Protein AF-0000000077148684 (afdb_homodimer)

Solvent-accessible surface area (backbone atoms only — not comparable to full-atom values): 39534 Å² total; per-residue (Å²): 132,64,46,15,56,58,55,52,55,58,51,69,75,37,40,94,70,34,70,45,65,88,72,54,86,40,45,86,63,88,70,84,78,56,58,56,47,43,65,35,45,47,37,27,50,50,45,68,49,18,45,53,47,59,44,26,62,50,18,37,45,81,61,84,47,95,81,45,89,80,56,60,25,35,36,58,50,32,51,50,31,22,55,55,30,26,54,48,27,49,75,50,29,32,38,39,42,45,26,31,23,20,26,62,38,31,66,52,22,42,27,27,53,22,68,54,22,33,53,43,50,19,52,55,35,29,69,78,35,75,87,43,66,50,49,40,31,58,38,14,40,45,30,40,47,50,66,34,31,34,68,84,64,46,59,82,36,87,83,26,7,61,58,44,38,44,69,40,48,42,15,17,27,22,28,50,56,93,48,71,83,57,44,66,42,56,49,34,78,83,64,51,76,66,60,66,59,80,62,84,66,45,63,48,62,12,56,37,56,45,23,40,40,37,26,52,34,48,53,51,52,47,53,30,49,51,51,55,51,33,40,73,72,66,64,46,55,78,79,74,50,56,62,72,44,34,74,72,36,37,88,44,46,70,42,30,50,50,47,51,50,54,40,25,48,70,60,16,54,94,50,86,40,45,22,43,46,70,69,59,31,52,38,48,39,51,48,47,53,48,45,49,63,58,56,69,66,34,66,74,51,51,58,52,42,52,51,40,40,54,38,51,52,50,43,48,53,52,52,48,61,47,56,80,48,51,78,58,22,66,73,39,89,49,63,60,46,27,50,50,37,51,53,53,70,73,41,81,75,53,91,84,58,51,66,65,52,55,42,46,59,55,54,32,68,34,31,37,66,54,45,51,50,46,35,41,52,68,74,71,96,131,62,47,16,58,58,55,53,54,58,51,69,75,35,40,92,70,33,70,46,63,90,72,52,87,39,43,85,62,88,70,86,77,56,58,56,48,43,66,35,44,45,36,29,50,50,44,68,47,16,46,53,46,59,43,26,62,51,19,37,45,81,61,82,47,94,82,45,87,80,54,61,26,35,37,56,50,32,50,49,30,21,53,55,30,26,53,49,28,48,74,50,29,32,37,38,41,46,24,32,23,17,27,61,38,31,64,52,22,42,27,28,52,20,66,54,22,33,52,42,49,19,52,56,35,29,70,78,35,75,87,43,66,51,50,39,30,58,38,15,39,46,31,40,47,50,68,33,32,33,67,84,67,45,58,84,36,88,83,26,6,61,57,44,37,43,68,40,48,42,14,18,26,21,30,50,51,93,50,72,83,56,44,66,42,58,51,35,78,83,65,49,78,67,60,66,57,80,61,85,66,44,58,48,64,13,58,38,56,46,23,39,41,38,27,52,34,48,54,51,52,45,54,31,49,52,51,56,52,34,38,72,72,66,64,46,54,77,78,73,50,56,63,70,45,34,73,72,36,37,87,44,46,70,42,29,50,51,46,51,51,54,40,26,48,70,60,17,54,93,48,86,38,45,23,42,45,70,69,60,31,50,39,49,41,50,49,47,54,48,45,49,64,58,55,69,66,33,67,74,51,50,58,51,41,52,52,38,39,55,37,52,52,49,44,49,52,52,53,49,60,46,55,81,50,51,78,57,23,65,73,40,88,49,63,60,45,27,50,49,38,50,52,53,70,73,41,81,75,54,90,83,59,50,65,67,52,57,42,46,58,55,54,32,67,34,30,37,66,54,44,49,51,47,34,41,52,68,71,71,94

Organism: Ruminiclostridium cellulolyticum (strain ATCC 35319 / DSM 5812 / JCM 6584 / H10) (NCBI:txid394503)

Radius of gyration: 25.37 Å; Cα contacts (8 Å, |Δi|>4): 1284; chains: 2; bounding box: 63×71×63 Å

InterPro domains:
  IPR003607 HD/PDEase domain [SM00471] (70-232)
  IPR003607 HD/PDEase domain [cd00077] (73-226)
  IPR006674 HD domain [PF01966] (74-221)
  IPR006674 HD domain [PS51831] (74-223)
  IPR026875 Phosphohydrolase-associated domain [PF13286] (277-376)
  IPR051094 Diverse Catalytic Activities Enzymes [PTHR35795] (43-303)

Foldseek 3Di:
DQQQVVVQVVLVPFFPQADGLVPFLFWPDDDDDDSHHGQLLLLQVLLVQWPLLVLQQQAAAADDDPPDPPGDTRNNLLVQLLVLLLVLCVLLRHDSSLLNSLSSQQQSQFFHPHPLLQVLLQVLQCVVPVLDGGDSLLSSLVQQFFQIDGPVNDAPDQGGHSRGTLLSSQLNLQLEQVPLLDFKAAADCVDDSCCNVPDSDSNDHHNGQSSVSSSNSSLLSCLQSLVVNCVVVPLDDLPLQDPLLCVQQHSHSVSNSVNQSVQQSVVPRSHNMTGGDPSNSVSSSSSSVVSCVRPCPDPSSVVSSVVSNCLSSLQLVVQLVCVVPLVVLCPDPQPLSNVLSVSVVSGDDDPPDDSSNSSSSSRRSDRNVRSVVSSCSVPPD/DQQQVVVQVVLVPFFPQADGLVPFLFWPDDDDDDSHHGQLLLLQVLLVQWPLLVLQQQAAAADDDPPDPPGDTRNNLLVQLLVLLLVLCVLLRHDSSLLNSLSSQQQSQFFHPHPLLQVLLQVLQCVVPVLDGGDSLLSSLVQQFFQIDGPVNDAPDQGGHSRGTQLSSQLNLQLEQVCLLDQKAAADCVDDSCCNVPDSDSNDHHNGQSSVSSSNSSLLSCLQSLVVNCVVVPLDDLPLQDPLLCVQQHSHSVSNSVNQSVQQSVVPRSHNMTGGDPSNSVSSSSSSVVSCVRPCPDPSSVVSSVVSNCLSSLQLVVQLVCVVPLVVLCPDPQPLSNVLSVSVVSGPDDPPDDSSNSSSSSRRSDRNVRSVVSSCSVPVD

Secondary structure (DSSP, 8-state):
--HHHHHHHHGGGS-TTS--GGG----SS--PPPSSS-HHHHHHHHHHTBHHHHHGGGSBSS---TT-TTSPBHHHHHHHHHHHHHHHHHHTT--HHHHHHHHHHTTTTPPTTHHHHHHHHHHHHHHH-TT----HHHHHHHIIIII--BTTS--SBTTBSS---HHHHHHHHTS--S-TT--EE---TT--GGGGTT---TTPPPSSHHHHHHHHHHHHHHHHHHHHHHHHTTS--GGGS-HHHHHHH-SSHHHHHHHHHHHHHHHHTTSSSEE--HHHHHHHHHHHHHHHHHTTT-HHHHHHHHHHHHHHHHHHHHHHHHGGGGGGGGG-SSHHHHHHHHHHHHS---TTS-HHHHHHHHHHTS-HHHHHHHHHHHHT-/--HHHHHHHHGGGS-TTS--GGG----SS--PPPSSS-HHHHHHHHHHTBHHHHHGGGSBSS---TT-TTSPBHHHHHHHHHHHHHHHHHHTT--HHHHHHHHHHTTTTPPTTHHHHHHHHHHHHHHH-TT----HHHHHHHIIIII--BTTS--SBTTBSS---HHHHHHHHTS--S-TT--EE---TT--GGGGTT---S-PPPSSHHHHHHHHHHHHHHHHHHHHHHHHTTS--GGGS-HHHHHHH-SSHHHHHHHHHHHHHHHHTTSSSEE--HHHHHHHHHHHHHHIIIIITSHHHHHHHHHHHHHHHHHHHHHHHHGGGGGGGGG-SSHHHHHHHHHHHHS---TTS-HHHHHHHHHHTS-HHHHHHHHHHHHT-

Nearest PDB structures (foldseek):
  2dqb-assembly1_A  TM=8.156E-01  e=1.619E-18  Thermus thermophilus HB8
  2dqb-assembly1_C  TM=7.972E-01  e=2.468E-18  Thermus thermophilus HB8
  2dqb-assembly1_D  TM=7.926E-01  e=2.840E-18  Thermus thermophilus HB8
  2dqb-assembly1_B  TM=8.132E-01  e=1.685E-17  Thermus thermophilus HB8
  2dqb-assembly1_E  TM=8.017E-01  e=2.693E-17  Thermus thermophilus HB8

Sequence (762 aa):
MIWRQLREQQENLLSPYAARSVNSFGRIINEEKCPIRTDYERDGNRILYSMEFRRLRHKTQVFFNAKNDHICTRMEHVLNVGSIAVTIARTLNLNQDLTYAIALGHDLGHAPFGHSGERVLDKCMKKVNLEFGFQHELHSLRVVEKLATRISKEKIHEKCGLNLTFEVRDGIVSHCGENYNEYSLKRDLGKTPQSLCNVKDRGGLPFTLEGCIVRLVDKIAYAGRDIEDAVRVNLMNVHDIPKDIRNELGNTNGEIINTLVCDMVENSYGRDCIRLSPDKGQALEKLINENIRLIYKADKITRYEKIAENTLEGLFDSLLDSLSDFEKLQTNENKVYRMFYNFIADKAYDESESDAQKVIDFIAGMTDQFAQSCFEEIYWMMIWRQLREQQENLLSPYAARSVNSFGRIINEEKCPIRTDYERDGNRILYSMEFRRLRHKTQVFFNAKNDHICTRMEHVLNVGSIAVTIARTLNLNQDLTYAIALGHDLGHAPFGHSGERVLDKCMKKVNLEFGFQHELHSLRVVEKLATRISKEKIHEKCGLNLTFEVRDGIVSHCGENYNEYSLKRDLGKTPQSLCNVKDRGGLPFTLEGCIVRLVDKIAYAGRDIEDAVRVNLMNVHDIPKDIRNELGNTNGEIINTLVCDMVENSYGRDCIRLSPDKGQALEKLINENIRLIYKADKITRYEKIAENTLEGLFDSLLDSLSDFEKLQTNENKVYRMFYNFIADKAYDESESDAQKVIDFIAGMTDQFAQSCFEEIYWM

Structure (mmCIF, N/CA/C/O backbone):
data_AF-0000000077148684-model_v1
#
loop_
_entity.id
_entity.type
_entity.pdbx_description
1 polymer 'Deoxyguanosinetriphosphate triphosphohydrolase'
#
loop_
_atom_site.group_PDB
_atom_site.id
_atom_site.type_symbol
_atom_site.label_atom_id
_atom_site.label_alt_id
_atom_site.label_comp_id
_atom_site.label_asym_id
_atom_site.label_entity_id
_atom_site.label_seq_id
_atom_site.pdbx_PDB_ins_code
_atom_site.Cartn_x
_atom_site.Cartn_y
_atom_site.Cartn_z
_atom_site.occupancy
_atom_site.B_iso_or_equiv
_atom_site.auth_seq_id
_atom_site.auth_comp_id
_atom_site.auth_asym_id
_atom_site.auth_atom_id
_atom_site.pdbx_PDB_model_num
ATOM 1 N N . MET A 1 1 ? -9.406 -13.984 26.469 1 60.69 1 MET A N 1
ATOM 2 C CA . MET A 1 1 ? -10.484 -13.984 25.484 1 60.69 1 MET A CA 1
ATOM 3 C C . MET A 1 1 ? -9.93 -14.188 24.078 1 60.69 1 MET A C 1
ATOM 5 O O . MET A 1 1 ? -8.844 -13.703 23.75 1 60.69 1 MET A O 1
ATOM 9 N N . ILE A 1 2 ? -10.57 -15.164 23.312 1 80 2 ILE A N 1
ATOM 10 C CA . ILE A 1 2 ? -10.133 -15.383 21.938 1 80 2 ILE A CA 1
ATOM 11 C C . ILE A 1 2 ? -10.789 -14.359 21.016 1 80 2 ILE A C 1
ATOM 13 O O . ILE A 1 2 ? -11.969 -14.484 20.672 1 80 2 ILE A O 1
ATOM 17 N N . TRP A 1 3 ? -10.172 -13.234 20.781 1 90.44 3 TRP A N 1
ATOM 18 C CA . TRP A 1 3 ? -10.648 -12.078 20.031 1 90.44 3 TRP A CA 1
ATOM 19 C C . TRP A 1 3 ? -11.039 -12.469 18.609 1 90.44 3 TRP A C 1
ATOM 21 O O . TRP A 1 3 ? -12 -11.922 18.047 1 90.44 3 TRP A O 1
ATOM 31 N N . ARG A 1 4 ? -10.406 -13.438 18.109 1 93.19 4 ARG A N 1
ATOM 32 C CA . ARG A 1 4 ? -10.695 -13.922 16.766 1 93.19 4 ARG A CA 1
ATOM 33 C C . ARG A 1 4 ? -12.141 -14.398 16.656 1 93.19 4 ARG A C 1
ATOM 35 O O . ARG A 1 4 ? -12.805 -14.164 15.648 1 93.19 4 ARG A O 1
ATOM 42 N N . GLN A 1 5 ? -12.617 -15.031 17.703 1 93.06 5 GLN A N 1
ATOM 43 C CA . GLN A 1 5 ? -13.977 -15.562 17.688 1 93.06 5 GLN A CA 1
ATOM 44 C C . GLN A 1 5 ? -15.008 -14.438 17.609 1 93.06 5 GLN A C 1
ATOM 46 O O . GLN A 1 5 ? -16.031 -14.57 16.938 1 93.06 5 GLN A O 1
ATOM 51 N N . LEU A 1 6 ? -14.719 -13.375 18.312 1 91.25 6 LEU A N 1
ATOM 52 C CA . LEU A 1 6 ? -15.586 -12.203 18.234 1 91.25 6 LEU A CA 1
ATOM 53 C C . LEU A 1 6 ? -15.609 -11.648 16.812 1 91.25 6 LEU A C 1
ATOM 55 O O . LEU A 1 6 ? -16.672 -11.289 16.312 1 91.25 6 LEU A O 1
ATOM 59 N N . ARG A 1 7 ? -14.461 -11.625 16.234 1 93.31 7 ARG A N 1
ATOM 60 C CA . ARG A 1 7 ? -14.336 -11.133 14.859 1 93.31 7 ARG A CA 1
ATOM 61 C C . ARG A 1 7 ? -15.086 -12.039 13.883 1 93.31 7 ARG A C 1
ATOM 63 O O . ARG A 1 7 ? -15.742 -11.555 12.961 1 93.31 7 ARG A O 1
ATOM 70 N N . GLU A 1 8 ? -14.984 -13.312 14.102 1 94.81 8 GLU A N 1
ATOM 71 C CA . GLU A 1 8 ? -15.688 -14.289 13.266 1 94.81 8 GLU A CA 1
ATOM 72 C C . GLU A 1 8 ? -17.203 -14.164 13.43 1 94.81 8 GLU A C 1
ATOM 74 O O . GLU A 1 8 ? -17.953 -14.305 12.461 1 94.81 8 GLU A O 1
ATOM 79 N N . GLN A 1 9 ? -17.641 -13.852 14.617 1 93.25 9 GLN A N 1
ATOM 80 C CA . GLN A 1 9 ? -19.062 -13.672 14.891 1 93.25 9 GLN A CA 1
ATOM 81 C C . GLN A 1 9 ? -19.609 -12.445 14.172 1 93.25 9 GLN A C 1
ATOM 83 O O . GLN A 1 9 ? -20.766 -12.43 13.742 1 93.25 9 GLN A O 1
ATOM 88 N N . GLN A 1 10 ? -18.781 -11.461 14.07 1 92.12 10 GLN A N 1
ATOM 89 C CA . GLN A 1 10 ? -19.188 -10.25 13.359 1 92.12 10 GLN A CA 1
ATOM 90 C C . GLN A 1 10 ? -19.5 -10.555 11.898 1 92.12 10 GLN A C 1
ATOM 92 O O . GLN A 1 10 ? -20.312 -9.859 11.273 1 92.12 10 GLN A O 1
ATOM 97 N N . GLU A 1 11 ? -18.938 -11.625 11.344 1 94.75 11 GLU A N 1
ATOM 98 C CA . GLU A 1 11 ? -19.156 -12 9.945 1 94.75 11 GLU A CA 1
ATOM 99 C C . GLU A 1 11 ? -20.562 -12.562 9.75 1 94.75 11 GLU A C 1
ATOM 101 O O . GLU A 1 11 ? -21.031 -12.68 8.617 1 94.75 11 GLU A O 1
ATOM 106 N N . ASN A 1 12 ? -21.219 -12.867 10.867 1 93.94 12 ASN A N 1
ATOM 107 C CA . ASN A 1 12 ? -22.594 -13.352 10.781 1 93.94 12 ASN A CA 1
ATOM 108 C C . ASN A 1 12 ? -23.547 -12.266 10.281 1 93.94 12 ASN A C 1
ATOM 110 O O . ASN A 1 12 ? -24.641 -12.555 9.82 1 93.94 12 ASN A O 1
ATOM 114 N N . LEU A 1 13 ? -23.125 -11.031 10.398 1 92.25 13 LEU A N 1
ATOM 115 C CA . LEU A 1 13 ? -23.953 -9.906 9.992 1 92.25 13 LEU A CA 1
ATOM 116 C C . LEU A 1 13 ? -23.812 -9.633 8.5 1 92.25 13 LEU A C 1
ATOM 118 O O . LEU A 1 13 ? -24.578 -8.844 7.93 1 92.25 13 LEU A O 1
ATOM 122 N N . LEU A 1 14 ? -22.922 -10.344 7.84 1 96.06 14 LEU A N 1
ATOM 123 C CA . LEU A 1 14 ? -22.703 -10.141 6.41 1 96.06 14 LEU A CA 1
ATOM 124 C C . LEU A 1 14 ? -23.828 -10.766 5.59 1 96.06 14 LEU A C 1
ATOM 126 O O . LEU A 1 14 ? -24.688 -11.461 6.133 1 96.06 14 LEU A O 1
ATOM 130 N N . SER A 1 15 ? -23.844 -10.414 4.273 1 96.94 15 SER A N 1
ATOM 131 C CA . SER A 1 15 ? -24.766 -11.008 3.32 1 96.94 15 SER A CA 1
ATOM 132 C C . SER A 1 15 ? -24.703 -12.531 3.367 1 96.94 15 SER A C 1
ATOM 134 O O . SER A 1 15 ? -23.641 -13.109 3.627 1 96.94 15 SER A O 1
ATOM 136 N N . PRO A 1 16 ? -25.844 -13.219 3.137 1 96.88 16 PRO A N 1
ATOM 137 C CA . PRO A 1 16 ? -25.812 -14.68 3.07 1 96.88 16 PRO A CA 1
ATOM 138 C C . PRO A 1 16 ? -24.891 -15.203 1.968 1 96.88 16 PRO A C 1
ATOM 140 O O . PRO A 1 16 ? -24.5 -16.375 1.989 1 96.88 16 PRO A O 1
ATOM 143 N N . TYR A 1 17 ? -24.547 -14.352 1.024 1 97.5 17 TYR A N 1
ATOM 144 C CA . TYR A 1 17 ? -23.703 -14.766 -0.095 1 97.5 17 TYR A CA 1
ATOM 145 C C . TYR A 1 17 ? -22.234 -14.523 0.209 1 97.5 17 TYR A C 1
ATOM 147 O O . TYR A 1 17 ? -21.359 -14.93 -0.564 1 97.5 17 TYR A O 1
ATOM 155 N N . ALA A 1 18 ? -21.938 -13.875 1.362 1 98.25 18 ALA A N 1
ATOM 156 C CA . ALA A 1 18 ? -20.562 -13.531 1.722 1 98.25 18 ALA A CA 1
ATOM 157 C C . ALA A 1 18 ? -19.781 -14.766 2.182 1 98.25 18 ALA A C 1
ATOM 159 O O . ALA A 1 18 ? -20.344 -15.648 2.834 1 98.25 18 ALA A O 1
ATOM 160 N N . ALA A 1 19 ? -18.562 -14.82 1.783 1 98.19 19 ALA A N 1
ATOM 161 C CA . ALA A 1 19 ? -17.672 -15.82 2.381 1 98.19 19 ALA A CA 1
ATOM 162 C C . ALA A 1 19 ? -17.406 -15.508 3.848 1 98.19 19 ALA A C 1
ATOM 164 O O . ALA A 1 19 ? -17.234 -14.344 4.219 1 98.19 19 ALA A O 1
ATOM 165 N N . ARG A 1 20 ? -17.469 -16.531 4.648 1 98 20 ARG A N 1
ATOM 166 C CA . ARG A 1 20 ? -17.156 -16.406 6.07 1 98 20 ARG A CA 1
ATOM 167 C C . ARG A 1 20 ? -15.898 -17.203 6.426 1 98 20 ARG A C 1
ATOM 169 O O . ARG A 1 20 ? -15.727 -18.344 5.973 1 98 20 ARG A O 1
ATOM 176 N N . SER A 1 21 ? -15.055 -16.609 7.219 1 97.5 21 SER A N 1
ATOM 177 C CA . SER A 1 21 ? -13.773 -17.219 7.547 1 97.5 21 SER A CA 1
ATOM 178 C C . SER A 1 21 ? -13.969 -18.547 8.281 1 97.5 21 SER A C 1
ATOM 180 O O . SER A 1 21 ? -13.156 -19.453 8.133 1 97.5 21 SER A O 1
ATOM 182 N N . VAL A 1 22 ? -15.039 -18.672 9.062 1 96.25 22 VAL A N 1
ATOM 183 C CA . VAL A 1 22 ? -15.305 -19.875 9.828 1 96.25 22 VAL A CA 1
ATOM 184 C C . VAL A 1 22 ? -15.594 -21.047 8.891 1 96.25 22 VAL A C 1
ATOM 186 O O . VAL A 1 22 ? -15.406 -22.203 9.25 1 96.25 22 VAL A O 1
ATOM 189 N N . ASN A 1 23 ? -16.047 -20.766 7.668 1 96.56 23 ASN A N 1
ATOM 190 C CA . ASN A 1 23 ? -16.422 -21.781 6.699 1 96.56 23 ASN A CA 1
ATOM 191 C C . ASN A 1 23 ? -15.289 -22.047 5.703 1 96.56 23 ASN A C 1
ATOM 193 O O . ASN A 1 23 ? -15.492 -22.719 4.691 1 96.56 23 ASN A O 1
ATOM 197 N N . SER A 1 24 ? -14.117 -21.5 5.957 1 97.56 24 SER A N 1
ATOM 198 C CA . SER A 1 24 ? -13 -21.656 5.035 1 97.56 24 SER A CA 1
ATOM 199 C C . SER A 1 24 ? -12.625 -23.125 4.875 1 97.56 24 SER A C 1
ATOM 201 O O . SER A 1 24 ? -12.664 -23.891 5.84 1 97.56 24 SER A O 1
ATOM 203 N N . PHE A 1 25 ? -12.195 -23.5 3.631 1 97.06 25 PHE A N 1
ATOM 204 C CA . PHE A 1 25 ? -11.695 -24.844 3.367 1 97.06 25 PHE A CA 1
ATOM 205 C C . PHE A 1 25 ? -10.312 -25.031 3.986 1 97.06 25 PHE A C 1
ATOM 207 O O . PHE A 1 25 ? -9.758 -26.141 3.945 1 97.06 25 PHE A O 1
ATOM 214 N N . GLY A 1 26 ? -9.75 -23.938 4.508 1 95.69 26 GLY A N 1
ATOM 215 C CA . GLY A 1 26 ? -8.492 -24.031 5.234 1 95.69 26 GLY A CA 1
ATOM 216 C C . GLY A 1 26 ? -7.273 -23.797 4.355 1 95.69 26 GLY A C 1
ATOM 217 O O . GLY A 1 26 ? -7.371 -23.125 3.324 1 95.69 26 GLY A O 1
ATOM 218 N N . ARG A 1 27 ? -6.133 -24.188 4.922 1 95.69 27 ARG A N 1
ATOM 219 C CA . ARG A 1 27 ? -4.824 -23.922 4.324 1 95.69 27 ARG A CA 1
ATOM 220 C C . ARG A 1 27 ? -4.199 -25.203 3.801 1 95.69 27 ARG A C 1
ATOM 222 O O . ARG A 1 27 ? -4.762 -26.297 3.967 1 95.69 27 ARG A O 1
ATOM 229 N N . ILE A 1 28 ? -3.07 -25.062 3.092 1 91.69 28 ILE A N 1
ATOM 230 C CA . ILE A 1 28 ? -2.342 -26.234 2.609 1 91.69 28 ILE A CA 1
ATOM 231 C C . ILE A 1 28 ? -1.809 -27.031 3.795 1 91.69 28 ILE A C 1
ATOM 233 O O . ILE A 1 28 ? -1.941 -28.266 3.834 1 91.69 28 ILE A O 1
ATOM 237 N N . ILE A 1 29 ? -1.225 -26.297 4.711 1 92.81 29 ILE A N 1
ATOM 238 C CA . ILE A 1 29 ? -0.715 -26.875 5.949 1 92.81 29 ILE A CA 1
ATOM 239 C C . ILE A 1 29 ? -1.517 -26.328 7.133 1 92.81 29 ILE A C 1
ATOM 241 O O . ILE A 1 29 ? -1.627 -25.125 7.32 1 92.81 29 ILE A O 1
ATOM 245 N N . ASN A 1 30 ? -1.962 -27.234 7.926 1 92.88 30 ASN A N 1
ATOM 246 C CA . ASN A 1 30 ? -2.729 -26.828 9.102 1 92.88 30 ASN A CA 1
ATOM 247 C C . ASN A 1 30 ? -1.854 -26.094 10.109 1 92.88 30 ASN A C 1
ATOM 249 O O . ASN A 1 30 ? -0.706 -26.484 10.344 1 92.88 30 ASN A O 1
ATOM 253 N N . GLU A 1 31 ? -2.396 -25.016 10.617 1 91.06 31 GLU A N 1
ATOM 254 C CA . GLU A 1 31 ? -1.697 -24.266 11.648 1 91.06 31 GLU A CA 1
ATOM 255 C C . GLU A 1 31 ? -2.672 -23.703 12.68 1 91.06 31 GLU A C 1
ATOM 257 O O . GLU A 1 31 ? -3.879 -23.656 12.438 1 91.06 31 GLU A O 1
ATOM 262 N N . GLU A 1 32 ? -2.07 -23.328 13.789 1 90.88 32 GLU A N 1
ATOM 263 C CA . GLU A 1 32 ? -2.885 -22.719 14.844 1 90.88 32 GLU A CA 1
ATOM 264 C C . GLU A 1 32 ? -3.479 -21.391 14.391 1 90.88 32 GLU A C 1
ATOM 266 O O . GLU A 1 32 ? -2.811 -20.609 13.719 1 90.88 32 GLU A O 1
ATOM 271 N N . LYS A 1 33 ? -4.719 -21.219 14.859 1 92.75 33 LYS A N 1
ATOM 272 C CA . LYS A 1 33 ? -5.395 -19.984 14.477 1 92.75 33 LYS A CA 1
ATOM 273 C C . LYS A 1 33 ? -4.867 -18.797 15.281 1 92.75 33 LYS A C 1
ATOM 275 O O . LYS A 1 33 ? -4.441 -18.969 16.422 1 92.75 33 LYS A O 1
ATOM 280 N N . CYS A 1 34 ? -4.902 -17.672 14.641 1 91.5 34 CYS A N 1
ATOM 281 C CA . CYS A 1 34 ? -4.492 -16.438 15.289 1 91.5 34 CYS A CA 1
ATOM 282 C C . CYS A 1 34 ? -5.461 -16.047 16.406 1 91.5 34 CYS A C 1
ATOM 284 O O . CYS A 1 34 ? -6.672 -16.234 16.266 1 91.5 34 CYS A O 1
ATOM 286 N N . PRO A 1 35 ? -4.973 -15.594 17.484 1 91.25 35 PRO A N 1
ATOM 287 C CA . PRO A 1 35 ? -5.852 -15.227 18.609 1 91.25 35 PRO A CA 1
ATOM 288 C C . PRO A 1 35 ? -6.711 -14.008 18.297 1 91.25 35 PRO A C 1
ATOM 290 O O . PRO A 1 35 ? -7.738 -13.789 18.953 1 91.25 35 PRO A O 1
ATOM 293 N N . ILE A 1 36 ? -6.316 -13.203 17.344 1 93.12 36 ILE A N 1
ATOM 294 C CA . ILE A 1 36 ? -6.98 -11.914 17.141 1 93.12 36 ILE A CA 1
ATOM 295 C C . ILE A 1 36 ? -7.605 -11.875 15.75 1 93.12 36 ILE A C 1
ATOM 297 O O . ILE A 1 36 ? -8.805 -11.633 15.609 1 93.12 36 ILE A O 1
ATOM 301 N N . ARG A 1 37 ? -6.891 -12.273 14.758 1 95.25 37 ARG A N 1
ATOM 302 C CA . ARG A 1 37 ? -7.305 -12.078 13.375 1 95.25 37 ARG A CA 1
ATOM 303 C C . ARG A 1 37 ? -8.062 -13.297 12.852 1 95.25 37 ARG A C 1
ATOM 305 O O . ARG A 1 37 ? -7.734 -14.43 13.203 1 95.25 37 ARG A O 1
ATOM 312 N N . THR A 1 38 ? -9 -12.969 11.938 1 96.62 38 THR A N 1
ATOM 313 C CA . THR A 1 38 ? -9.609 -14.047 11.164 1 96.62 38 THR A CA 1
ATOM 314 C C . THR A 1 38 ? -8.625 -14.602 10.141 1 96.62 38 THR A C 1
ATOM 316 O O . THR A 1 38 ? -7.602 -13.977 9.852 1 96.62 38 THR A O 1
ATOM 319 N N . ASP A 1 39 ? -8.938 -15.742 9.602 1 97.5 39 ASP A N 1
ATOM 320 C CA . ASP A 1 39 ? -8.047 -16.375 8.633 1 97.5 39 ASP A CA 1
ATOM 321 C C . ASP A 1 39 ? -7.844 -15.5 7.406 1 97.5 39 ASP A C 1
ATOM 323 O O . ASP A 1 39 ? -6.734 -15.414 6.875 1 97.5 39 ASP A O 1
ATOM 327 N N . TYR A 1 40 ? -8.891 -14.852 6.945 1 98.31 40 TYR A N 1
ATOM 328 C CA . TYR A 1 40 ? -8.781 -14.008 5.762 1 98.31 40 TYR A CA 1
ATOM 329 C C . TYR A 1 40 ? -7.93 -12.773 6.047 1 98.31 40 TYR A C 1
ATOM 331 O O . TYR A 1 40 ? -7.133 -12.359 5.207 1 98.31 40 TYR A O 1
ATOM 339 N N . GLU A 1 41 ? -8.141 -12.164 7.23 1 97.25 41 GLU A N 1
ATOM 340 C CA . GLU A 1 41 ? -7.32 -11.023 7.617 1 97.25 41 GLU A CA 1
ATOM 341 C C . GLU A 1 41 ? -5.848 -11.414 7.73 1 97.25 41 GLU A C 1
ATOM 343 O O . GLU A 1 41 ? -4.969 -10.664 7.305 1 97.25 41 GLU A O 1
ATOM 348 N N . ARG A 1 42 ? -5.57 -12.547 8.312 1 95.81 42 ARG A N 1
ATOM 349 C CA . ARG A 1 42 ? -4.211 -13.07 8.438 1 95.81 42 ARG A CA 1
ATOM 350 C C . ARG A 1 42 ? -3.568 -13.25 7.062 1 95.81 42 ARG A C 1
ATOM 352 O O . ARG A 1 42 ? -2.383 -12.961 6.883 1 95.81 42 ARG A O 1
ATOM 359 N N . ASP A 1 43 ? -4.355 -13.766 6.113 1 97.69 43 ASP A N 1
ATOM 360 C CA . ASP A 1 43 ? -3.854 -13.953 4.758 1 97.69 43 ASP A CA 1
ATOM 361 C C . ASP A 1 43 ? -3.41 -12.625 4.148 1 97.69 43 ASP A C 1
ATOM 363 O O . ASP A 1 43 ? -2.352 -12.547 3.521 1 97.69 43 ASP A O 1
ATOM 367 N N . GLY A 1 44 ? -4.254 -11.594 4.309 1 97.19 44 GLY A N 1
ATOM 368 C CA . GLY A 1 44 ? -3.883 -10.273 3.816 1 97.19 44 GLY A CA 1
ATOM 369 C C . GLY A 1 44 ? -2.578 -9.766 4.395 1 97.19 44 GLY A C 1
ATOM 370 O O . GLY A 1 44 ? -1.739 -9.227 3.67 1 97.19 44 GLY A O 1
ATOM 371 N N . ASN A 1 45 ? -2.41 -9.953 5.664 1 93.81 45 ASN A N 1
ATOM 372 C CA . ASN A 1 45 ? -1.19 -9.508 6.328 1 93.81 45 ASN A CA 1
ATOM 373 C C . ASN A 1 45 ? 0.027 -10.297 5.859 1 93.81 45 ASN A C 1
ATOM 375 O O . ASN A 1 45 ? 1.109 -9.734 5.684 1 93.81 45 ASN A O 1
ATOM 379 N N . ARG A 1 46 ? -0.123 -11.578 5.676 1 94.25 46 ARG A N 1
ATOM 380 C CA . ARG A 1 46 ? 0.977 -12.398 5.184 1 94.25 46 ARG A CA 1
ATOM 381 C C . ARG A 1 46 ? 1.474 -11.898 3.834 1 94.25 46 ARG A C 1
ATOM 383 O O . ARG A 1 46 ? 2.68 -11.867 3.582 1 94.25 46 ARG A O 1
ATOM 390 N N . ILE A 1 47 ? 0.519 -11.539 2.992 1 96.62 47 ILE A N 1
ATOM 391 C CA . ILE A 1 47 ? 0.885 -11.039 1.674 1 96.62 47 ILE A CA 1
ATOM 392 C C . ILE A 1 47 ? 1.589 -9.688 1.813 1 96.62 47 ILE A C 1
ATOM 394 O O . ILE A 1 47 ? 2.652 -9.477 1.227 1 96.62 47 ILE A O 1
ATOM 398 N N . LEU A 1 48 ? 1.009 -8.82 2.623 1 93.81 48 LEU A N 1
ATOM 399 C CA . LEU A 1 48 ? 1.536 -7.477 2.816 1 93.81 48 LEU A CA 1
ATOM 400 C C . LEU A 1 48 ? 2.977 -7.523 3.312 1 93.81 48 LEU A C 1
ATOM 402 O O . LEU A 1 48 ? 3.791 -6.668 2.953 1 93.81 48 LEU A O 1
ATOM 406 N N . TYR A 1 49 ? 3.35 -8.531 4.129 1 89.38 49 TYR A N 1
ATOM 407 C CA . TYR A 1 49 ? 4.672 -8.633 4.734 1 89.38 49 TYR A CA 1
ATOM 408 C C . TYR A 1 49 ? 5.555 -9.602 3.951 1 89.38 49 TYR A C 1
ATOM 410 O O . TYR A 1 49 ? 6.543 -10.117 4.48 1 89.38 49 TYR A O 1
ATOM 418 N N . SER A 1 50 ? 5.23 -9.898 2.752 1 91.56 50 SER A N 1
ATOM 419 C CA . SER A 1 50 ? 6.051 -10.773 1.917 1 91.56 50 SER A CA 1
ATOM 420 C C . SER A 1 50 ? 7.031 -9.969 1.073 1 91.56 50 SER A C 1
ATOM 422 O O . SER A 1 50 ? 6.785 -8.797 0.774 1 91.56 50 SER A O 1
ATOM 424 N N . MET A 1 51 ? 8.148 -10.578 0.725 1 88.44 51 MET A N 1
ATOM 425 C CA . MET A 1 51 ? 9.141 -9.953 -0.148 1 88.44 51 MET A CA 1
ATOM 426 C C . MET A 1 51 ? 8.578 -9.734 -1.547 1 88.44 51 MET A C 1
ATOM 428 O O . MET A 1 51 ? 8.914 -8.75 -2.209 1 88.44 51 MET A O 1
ATOM 432 N N . GLU A 1 52 ? 7.773 -10.664 -1.97 1 93.06 52 GLU A N 1
ATOM 433 C CA . GLU A 1 52 ? 7.176 -10.602 -3.301 1 93.06 52 GLU A CA 1
ATOM 434 C C . GLU A 1 52 ? 6.262 -9.391 -3.438 1 93.06 52 GLU A C 1
ATOM 436 O O . GLU A 1 52 ? 6.234 -8.742 -4.488 1 93.06 52 GLU A O 1
ATOM 441 N N . PHE A 1 53 ? 5.547 -9.031 -2.367 1 93.81 53 PHE A N 1
ATOM 442 C CA . PHE A 1 53 ? 4.719 -7.828 -2.396 1 93.81 53 PHE A CA 1
ATOM 443 C C . PHE A 1 53 ? 5.582 -6.574 -2.453 1 93.81 53 PHE A C 1
ATOM 445 O O . PHE A 1 53 ? 5.301 -5.652 -3.223 1 93.81 53 PHE A O 1
ATOM 452 N N . ARG A 1 54 ? 6.559 -6.547 -1.743 1 88.62 54 ARG A N 1
ATOM 453 C CA . ARG A 1 54 ? 7.461 -5.402 -1.696 1 88.62 54 ARG A CA 1
ATOM 454 C C . ARG A 1 54 ? 8.102 -5.156 -3.059 1 88.62 54 ARG A C 1
ATOM 456 O O . ARG A 1 54 ? 8.297 -4.008 -3.461 1 88.62 54 ARG A O 1
ATOM 463 N N . ARG A 1 55 ? 8.391 -6.199 -3.727 1 90.19 55 ARG A N 1
ATOM 464 C CA . ARG A 1 55 ? 9.07 -6.094 -5.016 1 90.19 55 ARG A CA 1
ATOM 465 C C . ARG A 1 55 ? 8.164 -5.469 -6.066 1 90.19 55 ARG A C 1
ATOM 467 O O . ARG A 1 55 ? 8.633 -4.973 -7.09 1 90.19 55 ARG A O 1
ATOM 474 N N . LEU A 1 56 ? 6.852 -5.48 -5.809 1 91.5 56 LEU A N 1
ATOM 475 C CA . LEU A 1 56 ? 5.914 -4.914 -6.773 1 91.5 56 LEU A CA 1
ATOM 476 C C . LEU A 1 56 ? 6.164 -3.424 -6.965 1 91.5 56 LEU A C 1
ATOM 478 O O . LEU A 1 56 ? 5.785 -2.852 -7.988 1 91.5 56 LEU A O 1
ATOM 482 N N . ARG A 1 57 ? 6.855 -2.781 -6.016 1 87.81 57 ARG A N 1
ATOM 483 C CA . ARG A 1 57 ? 7.113 -1.348 -6.094 1 87.81 57 ARG A CA 1
ATOM 484 C C . ARG A 1 57 ? 8.102 -1.028 -7.211 1 87.81 57 ARG A C 1
ATOM 486 O O . ARG A 1 57 ? 8.156 0.106 -7.691 1 87.81 57 ARG A O 1
ATOM 493 N N . HIS A 1 58 ? 8.852 -2.021 -7.645 1 86.06 58 HIS A N 1
ATOM 494 C CA . HIS A 1 58 ? 9.891 -1.811 -8.648 1 86.06 58 HIS A CA 1
ATOM 495 C C . HIS A 1 58 ? 9.531 -2.5 -9.961 1 86.06 58 HIS A C 1
ATOM 497 O O . HIS A 1 58 ? 10.383 -2.645 -10.844 1 86.06 58 HIS A O 1
ATOM 503 N N . LYS A 1 59 ? 8.289 -2.941 -9.992 1 86.69 59 LYS A N 1
ATOM 504 C CA . LYS A 1 59 ? 7.793 -3.527 -11.234 1 86.69 59 LYS A CA 1
ATOM 505 C C . LYS A 1 59 ? 6.801 -2.594 -11.93 1 86.69 59 LYS A C 1
ATOM 507 O O . LYS A 1 59 ? 5.898 -2.053 -11.289 1 86.69 59 LYS A O 1
ATOM 512 N N . THR A 1 60 ? 7.047 -2.414 -13.156 1 78.44 60 THR A N 1
ATOM 513 C CA . THR A 1 60 ? 6.227 -1.505 -13.953 1 78.44 60 THR A CA 1
ATOM 514 C C . THR A 1 60 ? 4.852 -2.107 -14.219 1 78.44 60 THR A C 1
ATOM 516 O O . THR A 1 60 ? 4.719 -3.324 -14.359 1 78.44 60 THR A O 1
ATOM 519 N N . GLN A 1 61 ? 3.914 -1.226 -14.344 1 70.56 61 GLN A N 1
ATOM 520 C CA . GLN A 1 61 ? 2.574 -1.66 -14.719 1 70.56 61 GLN A CA 1
ATOM 521 C C . GLN A 1 61 ? 2.406 -1.679 -16.234 1 70.56 61 GLN A C 1
ATOM 523 O O . GLN A 1 61 ? 2.221 -2.742 -16.828 1 70.56 61 GLN A O 1
ATOM 528 N N . VAL A 1 62 ? 2.586 -0.529 -16.875 1 64.44 62 VAL A N 1
ATOM 529 C CA . VAL A 1 62 ? 2.365 -0.463 -18.312 1 64.44 62 VAL A CA 1
ATOM 530 C C . VAL A 1 62 ? 3.578 0.164 -19 1 64.44 62 VAL A C 1
ATOM 532 O O . VAL A 1 62 ? 4.113 -0.391 -19.953 1 64.44 62 VAL A O 1
ATOM 535 N N . PHE A 1 63 ? 3.924 1.276 -18.484 1 63.38 63 PHE A N 1
ATOM 536 C CA . PHE A 1 63 ? 4.953 2.059 -19.156 1 63.38 63 PHE A CA 1
ATOM 537 C C . PHE A 1 63 ? 6.277 1.967 -18.406 1 63.38 63 PHE A C 1
ATOM 539 O O . PHE A 1 63 ? 6.34 2.221 -17.203 1 63.38 63 PHE A O 1
ATOM 546 N N . PHE A 1 64 ? 7.113 1.301 -19.172 1 56.97 64 PHE A N 1
ATOM 547 C CA . PHE A 1 64 ? 8.445 1.303 -18.578 1 56.97 64 PHE A CA 1
ATOM 548 C C . PHE A 1 64 ? 9.125 2.652 -18.781 1 56.97 64 PHE A C 1
ATOM 550 O O . PHE A 1 64 ? 9.172 3.17 -19.891 1 56.97 64 PHE A O 1
ATOM 557 N N . ASN A 1 65 ? 9.195 3.391 -17.828 1 55.91 65 ASN A N 1
ATOM 558 C CA . ASN A 1 65 ? 10.07 4.559 -17.875 1 55.91 65 ASN A CA 1
ATOM 559 C C . ASN A 1 65 ? 10.961 4.637 -16.641 1 55.91 65 ASN A C 1
ATOM 561 O O . ASN A 1 65 ? 10.539 5.129 -15.594 1 55.91 65 ASN A O 1
ATOM 565 N N . ALA A 1 66 ? 12.078 4.113 -16.766 1 49.94 66 ALA A N 1
ATOM 566 C CA . ALA A 1 66 ? 13.023 3.984 -15.656 1 49.94 66 ALA A CA 1
ATOM 567 C C . ALA A 1 66 ? 13.25 5.328 -14.977 1 49.94 66 ALA A C 1
ATOM 569 O O . ALA A 1 66 ? 13.516 5.387 -13.773 1 49.94 66 ALA A O 1
ATOM 570 N N . LYS A 1 67 ? 13.039 6.242 -15.672 1 52.91 67 LYS A N 1
ATOM 571 C CA . LYS A 1 67 ? 13.516 7.508 -15.117 1 52.91 67 LYS A CA 1
ATOM 572 C C . LYS A 1 67 ? 12.344 8.375 -14.656 1 52.91 67 LYS A C 1
ATOM 574 O O . LYS A 1 67 ? 12.547 9.516 -14.219 1 52.91 67 LYS A O 1
ATOM 579 N N . ASN A 1 68 ? 11.289 7.832 -14.844 1 58.53 68 ASN A N 1
ATOM 580 C CA . ASN A 1 68 ? 10.148 8.664 -14.453 1 58.53 68 ASN A CA 1
ATOM 581 C C . ASN A 1 68 ? 9.5 8.148 -13.172 1 58.53 68 ASN A C 1
ATOM 583 O O . ASN A 1 68 ? 8.766 7.16 -13.195 1 58.53 68 ASN A O 1
ATOM 587 N N . ASP A 1 69 ? 9.711 8.922 -12.18 1 57.53 69 ASP A N 1
ATOM 588 C CA . ASP A 1 69 ? 9.25 8.578 -10.844 1 57.53 69 ASP A CA 1
ATOM 589 C C . ASP A 1 69 ? 7.723 8.609 -10.758 1 57.53 69 ASP A C 1
ATOM 591 O O . ASP A 1 69 ? 7.141 8.148 -9.773 1 57.53 69 ASP A O 1
ATOM 595 N N . HIS A 1 70 ? 7.148 9.023 -11.805 1 61.75 70 HIS A N 1
ATOM 596 C CA . HIS A 1 70 ? 5.723 9.289 -11.633 1 61.75 70 HIS A CA 1
ATOM 597 C C . HIS A 1 70 ? 4.879 8.234 -12.344 1 61.75 70 HIS A C 1
ATOM 599 O O . HIS A 1 70 ? 3.646 8.32 -12.336 1 61.75 70 HIS A O 1
ATOM 605 N N . ILE A 1 71 ? 5.598 7.289 -12.797 1 66.69 71 ILE A N 1
ATOM 606 C CA . ILE A 1 71 ? 4.824 6.25 -13.469 1 66.69 71 ILE A CA 1
ATOM 607 C C . ILE A 1 71 ? 4.312 5.242 -12.445 1 66.69 71 ILE A C 1
ATOM 609 O O . ILE A 1 71 ? 4.992 4.949 -11.461 1 66.69 71 ILE A O 1
ATOM 613 N N . CYS A 1 72 ? 3.176 4.75 -12.734 1 72.81 72 CYS A N 1
ATOM 614 C CA . CYS A 1 72 ? 2.488 3.828 -11.836 1 72.81 72 CYS A CA 1
ATOM 615 C C . CYS A 1 72 ? 3.238 2.506 -11.734 1 72.81 72 CYS A C 1
ATOM 617 O O . CYS A 1 72 ? 3.648 1.939 -12.75 1 72.81 72 CYS A O 1
ATOM 619 N N . THR A 1 73 ? 3.43 2.125 -10.5 1 85.44 73 THR A N 1
ATOM 620 C CA . THR A 1 73 ? 4.016 0.814 -10.242 1 85.44 73 THR A CA 1
ATOM 621 C C . THR A 1 73 ? 2.926 -0.232 -10.031 1 85.44 73 THR A C 1
ATOM 623 O O . THR A 1 73 ? 1.755 0.111 -9.852 1 85.44 73 THR A O 1
ATOM 626 N N . ARG A 1 74 ? 3.357 -1.418 -10.086 1 89.69 74 ARG A N 1
ATOM 627 C CA . ARG A 1 74 ? 2.404 -2.5 -9.859 1 89.69 74 ARG A CA 1
ATOM 628 C C . ARG A 1 74 ? 1.874 -2.479 -8.43 1 89.69 74 ARG A C 1
ATOM 630 O O . ARG A 1 74 ? 0.723 -2.844 -8.188 1 89.69 74 ARG A O 1
ATOM 637 N N . MET A 1 75 ? 2.645 -2.078 -7.492 1 91.5 75 MET A N 1
ATOM 638 C CA . MET A 1 75 ? 2.178 -1.961 -6.117 1 91.5 75 MET A CA 1
ATOM 639 C C . MET A 1 75 ? 1.028 -0.962 -6.012 1 91.5 75 MET A C 1
ATOM 641 O O . MET A 1 75 ? 0.034 -1.222 -5.332 1 91.5 75 MET A O 1
ATOM 645 N N . GLU A 1 76 ? 1.208 0.177 -6.637 1 89.94 76 GLU A N 1
ATOM 646 C CA . GLU A 1 76 ? 0.151 1.185 -6.629 1 89.94 76 GLU A CA 1
ATOM 647 C C . GLU A 1 76 ? -1.139 0.636 -7.23 1 89.94 76 GLU A C 1
ATOM 649 O O . GLU A 1 76 ? -2.229 0.881 -6.711 1 89.94 76 GLU A O 1
ATOM 654 N N . HIS A 1 77 ? -0.958 -0.071 -8.305 1 91.69 77 HIS A N 1
ATOM 655 C CA . HIS A 1 77 ? -2.115 -0.699 -8.93 1 91.69 77 HIS A CA 1
ATOM 656 C C . HIS A 1 77 ? -2.82 -1.646 -7.965 1 91.69 77 HIS A C 1
ATOM 658 O O . HIS A 1 77 ? -4.043 -1.586 -7.812 1 91.69 77 HIS A O 1
ATOM 664 N N . VAL A 1 78 ? -2.061 -2.492 -7.332 1 95.25 78 VAL A N 1
ATOM 665 C CA . VAL A 1 78 ? -2.588 -3.49 -6.41 1 95.25 78 VAL A CA 1
ATOM 666 C C . VAL A 1 78 ? -3.307 -2.797 -5.254 1 95.25 78 VAL A C 1
ATOM 668 O O . VAL A 1 78 ? -4.387 -3.223 -4.844 1 95.25 78 VAL A O 1
ATOM 671 N N . LEU A 1 79 ? -2.768 -1.728 -4.766 1 94.56 79 LEU A N 1
ATOM 672 C CA . LEU A 1 79 ? -3.375 -0.98 -3.67 1 94.56 79 LEU A CA 1
ATOM 673 C C . LEU A 1 79 ? -4.672 -0.318 -4.117 1 94.56 79 LEU A C 1
ATOM 675 O O . LEU A 1 79 ? -5.652 -0.297 -3.369 1 94.56 79 LEU A O 1
ATOM 679 N N . ASN A 1 80 ? -4.656 0.207 -5.297 1 93.19 80 ASN A N 1
ATOM 680 C CA . ASN A 1 80 ? -5.863 0.816 -5.836 1 93.19 80 ASN A CA 1
ATOM 681 C C . ASN A 1 80 ? -6.973 -0.213 -6.031 1 93.19 80 ASN A C 1
ATOM 683 O O . ASN A 1 80 ? -8.125 0.037 -5.676 1 93.19 80 ASN A O 1
ATOM 687 N N . VAL A 1 81 ? -6.594 -1.342 -6.578 1 96 81 VAL A N 1
ATOM 688 C CA . VAL A 1 81 ? -7.559 -2.424 -6.742 1 96 81 VAL A CA 1
ATOM 689 C C . VAL A 1 81 ? -8.133 -2.814 -5.383 1 96 81 VAL A C 1
ATOM 691 O O . VAL A 1 81 ? -9.352 -2.984 -5.242 1 96 81 VAL A O 1
ATOM 694 N N . GLY A 1 82 ? -7.258 -2.961 -4.426 1 97.5 82 GLY A N 1
ATOM 695 C CA . GLY A 1 82 ? -7.699 -3.295 -3.082 1 97.5 82 GLY A CA 1
ATOM 696 C C . GLY A 1 82 ? -8.672 -2.287 -2.504 1 97.5 82 GLY A C 1
ATOM 697 O O . GLY A 1 82 ? -9.711 -2.666 -1.945 1 97.5 82 GLY A O 1
ATOM 698 N N . SER A 1 83 ? -8.383 -1.009 -2.666 1 96.12 83 SER A N 1
ATOM 699 C CA . SER A 1 83 ? -9.219 0.054 -2.113 1 96.12 83 SER A CA 1
ATOM 700 C C . SER A 1 83 ? -10.602 0.057 -2.748 1 96.12 83 SER A C 1
ATOM 702 O O . SER A 1 83 ? -11.617 0.115 -2.045 1 96.12 83 SER A O 1
ATOM 704 N N . ILE A 1 84 ? -10.672 -0.051 -4.012 1 96.56 84 ILE A N 1
ATOM 705 C CA . ILE A 1 84 ? -11.938 -0.032 -4.742 1 96.56 84 ILE A CA 1
ATOM 706 C C . ILE A 1 84 ? -12.734 -1.292 -4.422 1 96.56 84 ILE A C 1
ATOM 708 O O . ILE A 1 84 ? -13.93 -1.218 -4.125 1 96.56 84 ILE A O 1
ATOM 712 N N . ALA A 1 85 ? -12.078 -2.436 -4.461 1 98.25 85 ALA A N 1
ATOM 713 C CA . ALA A 1 85 ? -12.742 -3.717 -4.227 1 98.25 85 ALA A CA 1
ATOM 714 C C . ALA A 1 85 ? -13.328 -3.781 -2.82 1 98.25 85 ALA A C 1
ATOM 716 O O . ALA A 1 85 ? -14.445 -4.27 -2.629 1 98.25 85 ALA A O 1
ATOM 717 N N . VAL A 1 86 ? -12.602 -3.293 -1.857 1 98.06 86 VAL A N 1
ATOM 718 C CA . VAL A 1 86 ? -13.055 -3.318 -0.471 1 98.06 86 VAL A CA 1
ATOM 719 C C . VAL A 1 86 ? -14.266 -2.4 -0.306 1 98.06 86 VAL A C 1
ATOM 721 O O . VAL A 1 86 ? -15.211 -2.742 0.399 1 98.06 86 VAL A O 1
ATOM 724 N N . THR A 1 87 ? -14.211 -1.234 -0.942 1 97 87 THR A N 1
ATOM 725 C CA . THR A 1 87 ? -15.352 -0.327 -0.899 1 97 87 THR A CA 1
ATOM 726 C C . THR A 1 87 ? -16.609 -1.018 -1.416 1 97 87 THR A C 1
ATOM 728 O O . THR A 1 87 ? -17.672 -0.933 -0.794 1 97 87 THR A O 1
ATOM 731 N N . ILE A 1 88 ? -16.484 -1.72 -2.496 1 97.81 88 ILE A N 1
ATOM 732 C CA . ILE A 1 88 ? -17.625 -2.418 -3.094 1 97.81 88 ILE A CA 1
ATOM 733 C C . ILE A 1 88 ? -18.062 -3.553 -2.176 1 97.81 88 ILE A C 1
ATOM 735 O O . ILE A 1 88 ? -19.25 -3.686 -1.88 1 97.81 88 ILE A O 1
ATOM 739 N N . ALA A 1 89 ? -17.125 -4.379 -1.728 1 98.38 89 ALA A N 1
ATOM 740 C CA . ALA A 1 89 ? -17.438 -5.523 -0.876 1 98.38 89 ALA A CA 1
ATOM 741 C C . ALA A 1 89 ? -18.172 -5.082 0.385 1 98.38 89 ALA A C 1
ATOM 743 O O . ALA A 1 89 ? -19.172 -5.684 0.769 1 98.38 89 ALA A O 1
ATOM 744 N N . ARG A 1 90 ? -17.703 -4.031 1.002 1 96.94 90 ARG A N 1
ATOM 745 C CA . ARG A 1 90 ? -18.312 -3.535 2.227 1 96.94 90 ARG A CA 1
ATOM 746 C C . ARG A 1 90 ? -19.734 -3.027 1.956 1 96.94 90 ARG A C 1
ATOM 748 O O . ARG A 1 90 ? -20.641 -3.256 2.754 1 96.94 90 ARG A O 1
ATOM 755 N N . THR A 1 91 ? -19.891 -2.324 0.886 1 96.75 91 THR A N 1
ATOM 756 C CA . THR A 1 91 ? -21.203 -1.79 0.537 1 96.75 91 THR A CA 1
ATOM 757 C C . THR A 1 91 ? -22.188 -2.92 0.254 1 96.75 91 THR A C 1
ATOM 759 O O . THR A 1 91 ? -23.375 -2.816 0.588 1 96.75 91 THR A O 1
ATOM 762 N N . LEU A 1 92 ? -21.703 -4.016 -0.313 1 97.44 92 LEU A N 1
ATOM 763 C CA . LEU A 1 92 ? -22.531 -5.172 -0.628 1 97.44 92 LEU A CA 1
ATOM 764 C C . LEU A 1 92 ? -22.641 -6.102 0.574 1 97.44 92 LEU A C 1
ATOM 766 O O . LEU A 1 92 ? -23.266 -7.164 0.484 1 97.44 92 LEU A O 1
ATOM 770 N N . ASN A 1 93 ? -22 -5.75 1.674 1 96.69 93 ASN A N 1
ATOM 771 C CA . ASN A 1 93 ? -21.938 -6.547 2.896 1 96.69 93 ASN A CA 1
ATOM 772 C C . ASN A 1 93 ? -21.266 -7.891 2.664 1 96.69 93 ASN A C 1
ATOM 774 O O . ASN A 1 93 ? -21.734 -8.922 3.143 1 96.69 93 ASN A O 1
ATOM 778 N N . LEU A 1 94 ? -20.312 -7.879 1.839 1 98.25 94 LEU A N 1
ATOM 779 C CA . LEU A 1 94 ? -19.453 -9.047 1.637 1 98.25 94 LEU A CA 1
ATOM 780 C C . LEU A 1 94 ? -18.188 -8.953 2.48 1 98.25 94 LEU A C 1
ATOM 782 O O . LEU A 1 94 ? -18.016 -7.984 3.225 1 98.25 94 LEU A O 1
ATOM 786 N N . ASN A 1 95 ? -17.344 -9.977 2.426 1 98.56 95 ASN A N 1
ATOM 787 C CA . ASN A 1 95 ? -16.219 -10.078 3.336 1 98.56 95 ASN A CA 1
ATOM 788 C C . ASN A 1 95 ? -15.047 -9.203 2.883 1 98.56 95 ASN A C 1
ATOM 790 O O . ASN A 1 95 ? -14.328 -9.555 1.947 1 98.56 95 ASN A O 1
ATOM 794 N N . GLN A 1 96 ? -14.789 -8.133 3.572 1 97.75 96 GLN A N 1
ATOM 795 C CA . GLN A 1 96 ? -13.781 -7.148 3.186 1 97.75 96 GLN A CA 1
ATOM 796 C C . GLN A 1 96 ? -12.375 -7.73 3.297 1 97.75 96 GLN A C 1
ATOM 798 O O . GLN A 1 96 ? -11.5 -7.402 2.494 1 97.75 96 GLN A O 1
ATOM 803 N N . ASP A 1 97 ? -12.102 -8.586 4.305 1 98.31 97 ASP A N 1
ATOM 804 C CA . ASP A 1 97 ? -10.758 -9.125 4.523 1 98.31 97 ASP A CA 1
ATOM 805 C C . ASP A 1 97 ? -10.359 -10.078 3.4 1 98.31 97 ASP A C 1
ATOM 807 O O . ASP A 1 97 ? -9.234 -10.031 2.912 1 98.31 97 ASP A O 1
ATOM 811 N N . LEU A 1 98 ? -11.289 -10.93 3.064 1 98.81 98 LEU A N 1
ATOM 812 C CA . LEU A 1 98 ? -11.047 -11.828 1.943 1 98.81 98 LEU A CA 1
ATOM 813 C C . LEU A 1 98 ? -10.797 -11.039 0.659 1 98.81 98 LEU A C 1
ATOM 815 O O . LEU A 1 98 ? -9.852 -11.328 -0.078 1 98.81 98 LEU A O 1
ATOM 819 N N . THR A 1 99 ? -11.641 -10.047 0.413 1 98.81 99 THR A N 1
ATOM 820 C CA . THR A 1 99 ? -11.531 -9.219 -0.781 1 98.81 99 THR A CA 1
ATOM 821 C C . THR A 1 99 ? -10.164 -8.539 -0.841 1 98.81 99 THR A C 1
ATOM 823 O O . THR A 1 99 ? -9.5 -8.555 -1.881 1 98.81 99 THR A O 1
ATOM 826 N N . TYR A 1 100 ? -9.75 -7.992 0.28 1 98.62 100 TYR A N 1
ATOM 827 C CA . TYR A 1 100 ? -8.484 -7.273 0.341 1 98.62 100 TYR A CA 1
ATOM 828 C C . TYR A 1 100 ? -7.312 -8.227 0.14 1 98.62 100 TYR A C 1
ATOM 830 O O . TYR A 1 100 ? -6.352 -7.895 -0.561 1 98.62 100 TYR A O 1
ATOM 838 N N . ALA A 1 101 ? -7.355 -9.375 0.752 1 98.69 101 ALA A N 1
ATOM 839 C CA . ALA A 1 101 ? -6.285 -10.359 0.616 1 98.69 101 ALA A CA 1
ATOM 840 C C . ALA A 1 101 ? -6.105 -10.781 -0.841 1 98.69 101 ALA A C 1
ATOM 842 O O . ALA A 1 101 ? -4.98 -10.844 -1.342 1 98.69 101 ALA A O 1
ATOM 843 N N . ILE A 1 102 ? -7.242 -11.055 -1.527 1 98.69 102 ILE A N 1
ATOM 844 C CA . ILE A 1 102 ? -7.188 -11.445 -2.934 1 98.69 102 ILE A CA 1
ATOM 845 C C . ILE A 1 102 ? -6.586 -10.305 -3.756 1 98.69 102 ILE A C 1
ATOM 847 O O . ILE A 1 102 ? -5.727 -10.539 -4.609 1 98.69 102 ILE A O 1
ATOM 851 N N . ALA A 1 103 ? -7.004 -9.086 -3.496 1 98.31 103 ALA A N 1
ATOM 852 C CA . ALA A 1 103 ? -6.52 -7.926 -4.234 1 98.31 103 ALA A CA 1
ATOM 853 C C . ALA A 1 103 ? -5.016 -7.738 -4.043 1 98.31 103 ALA A C 1
ATOM 855 O O . ALA A 1 103 ? -4.293 -7.449 -5 1 98.31 103 ALA A O 1
ATOM 856 N N . LEU A 1 104 ? -4.512 -7.918 -2.832 1 97.94 104 LEU A N 1
ATOM 857 C CA . LEU A 1 104 ? -3.092 -7.758 -2.535 1 97.94 104 LEU A CA 1
ATOM 858 C C . LEU A 1 104 ? -2.262 -8.812 -3.262 1 97.94 104 LEU A C 1
ATOM 860 O O . LEU A 1 104 ? -1.122 -8.547 -3.65 1 97.94 104 LEU A O 1
ATOM 864 N N . GLY A 1 105 ? -2.82 -9.945 -3.475 1 97.88 105 GLY A N 1
ATOM 865 C CA . GLY A 1 105 ? -2.029 -11.078 -3.938 1 97.88 105 GLY A CA 1
ATOM 866 C C . GLY A 1 105 ? -2.158 -11.32 -5.43 1 97.88 105 GLY A C 1
ATOM 867 O O . GLY A 1 105 ? -1.373 -12.078 -6.008 1 97.88 105 GLY A O 1
ATOM 868 N N . HIS A 1 106 ? -3.143 -10.711 -6.094 1 96.69 106 HIS A N 1
ATOM 869 C CA . HIS A 1 106 ? -3.533 -11.141 -7.43 1 96.69 106 HIS A CA 1
ATOM 870 C C . HIS A 1 106 ? -2.396 -10.938 -8.43 1 96.69 106 HIS A C 1
AT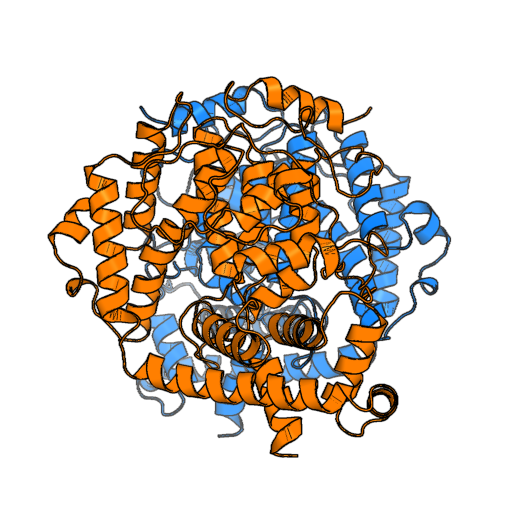OM 872 O O . HIS A 1 106 ? -2.248 -11.711 -9.375 1 96.69 106 HIS A O 1
ATOM 878 N N . ASP A 1 107 ? -1.522 -9.984 -8.148 1 94.94 107 ASP A N 1
ATOM 879 C CA . ASP A 1 107 ? -0.516 -9.609 -9.141 1 94.94 107 ASP A CA 1
ATOM 880 C C . ASP A 1 107 ? 0.883 -10.016 -8.68 1 94.94 107 ASP A C 1
ATOM 882 O O . ASP A 1 107 ? 1.882 -9.586 -9.266 1 94.94 107 ASP A O 1
ATOM 886 N N . LEU A 1 108 ? 1.012 -10.836 -7.664 1 96.25 108 LEU A N 1
ATOM 887 C CA . LEU A 1 108 ? 2.305 -11.172 -7.074 1 96.25 108 LEU A CA 1
ATOM 888 C C . LEU A 1 108 ? 3.182 -11.922 -8.07 1 96.25 108 LEU A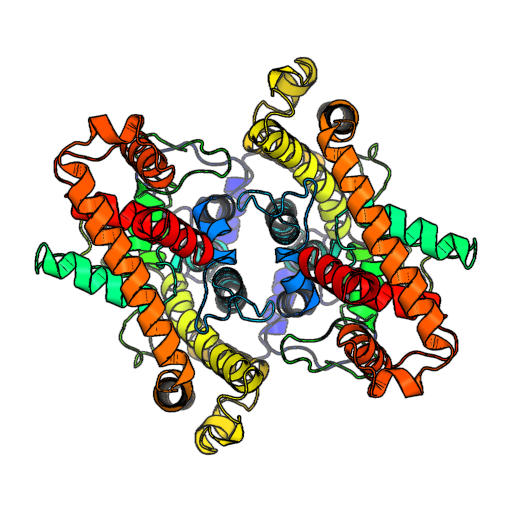 C 1
ATOM 890 O O . LEU A 1 108 ? 4.41 -11.914 -7.949 1 96.25 108 LEU A O 1
ATOM 894 N N . GLY A 1 109 ? 2.586 -12.562 -9.039 1 95.31 109 GLY A N 1
ATOM 895 C CA . GLY A 1 109 ? 3.311 -13.445 -9.938 1 95.31 109 GLY A CA 1
ATOM 896 C C . GLY A 1 109 ? 3.719 -12.766 -11.234 1 95.31 109 GLY A C 1
ATOM 897 O O . GLY A 1 109 ? 4.242 -13.414 -12.141 1 95.31 109 GLY A O 1
ATOM 898 N N . HIS A 1 110 ? 3.555 -11.477 -11.352 1 94.06 110 HIS A N 1
ATOM 899 C CA . HIS A 1 110 ? 3.908 -10.773 -12.578 1 94.06 110 HIS A CA 1
ATOM 900 C C . HIS A 1 110 ? 5.414 -10.797 -12.812 1 94.06 110 HIS A C 1
ATOM 902 O O . HIS A 1 110 ? 6.195 -10.68 -11.867 1 94.06 110 HIS A O 1
ATOM 908 N N . ALA A 1 111 ? 5.777 -10.906 -14.055 1 94.31 111 ALA A N 1
ATOM 909 C CA . ALA A 1 111 ? 7.172 -10.828 -14.484 1 94.31 111 ALA A CA 1
ATOM 910 C C . ALA A 1 111 ? 7.652 -9.375 -14.508 1 94.31 111 ALA A C 1
ATOM 912 O O . ALA A 1 111 ? 6.844 -8.445 -14.484 1 94.31 111 ALA A O 1
ATOM 913 N N . PRO A 1 112 ? 8.992 -9.219 -14.492 1 93.5 112 PRO A N 1
ATOM 914 C CA . PRO A 1 112 ? 9.484 -7.879 -14.805 1 93.5 112 PRO A CA 1
ATOM 915 C C . PRO A 1 112 ? 9.016 -7.371 -16.172 1 93.5 112 PRO A C 1
ATOM 917 O O . PRO A 1 112 ? 8.789 -8.172 -17.078 1 93.5 112 PRO A O 1
ATOM 920 N N . PHE A 1 113 ? 8.883 -6.129 -16.281 1 89.75 113 PHE A N 1
ATOM 921 C CA . PHE A 1 113 ? 8.539 -5.445 -17.516 1 89.75 113 PHE A CA 1
ATOM 922 C C . PHE A 1 113 ? 7.074 -5.672 -17.875 1 89.75 113 PHE A C 1
ATOM 924 O O . PHE A 1 113 ? 6.707 -5.648 -19.062 1 89.75 113 PHE A O 1
ATOM 931 N N . GLY A 1 114 ? 6.27 -6.027 -16.938 1 84.12 114 GLY A N 1
ATOM 932 C CA . GLY A 1 114 ? 4.824 -6.047 -17.078 1 84.12 114 GLY A CA 1
ATOM 933 C C . GLY A 1 114 ? 4.336 -7.121 -18.031 1 84.12 114 GLY A C 1
ATOM 934 O O . GLY A 1 114 ? 4.789 -8.266 -17.969 1 84.12 114 GLY A O 1
ATOM 935 N N . HIS A 1 115 ? 3.393 -6.758 -18.906 1 82.38 115 HIS A N 1
ATOM 936 C CA . HIS A 1 115 ? 2.781 -7.707 -19.828 1 82.38 115 HIS A CA 1
ATOM 937 C C . HIS A 1 115 ? 3.762 -8.133 -20.922 1 82.38 115 HIS A C 1
ATOM 939 O O . HIS A 1 115 ? 3.709 -9.266 -21.406 1 82.38 115 HIS A O 1
ATOM 945 N N . SER A 1 116 ? 4.605 -7.254 -21.25 1 86.69 116 SER A N 1
ATOM 946 C CA . SER A 1 116 ? 5.648 -7.617 -22.203 1 86.69 116 SER A CA 1
ATOM 947 C C . SER A 1 116 ? 6.531 -8.734 -21.641 1 86.69 116 SER A C 1
ATOM 949 O O . SER A 1 116 ? 6.844 -9.688 -22.359 1 86.69 116 SER A O 1
ATOM 951 N N . GLY A 1 117 ? 6.879 -8.562 -20.422 1 91.75 117 GLY A N 1
ATOM 952 C CA . GLY A 1 117 ? 7.68 -9.602 -19.781 1 91.75 117 GLY A CA 1
ATOM 953 C C . GLY A 1 117 ? 6.969 -10.938 -19.703 1 91.75 117 GLY A C 1
ATOM 954 O O . GLY A 1 117 ? 7.59 -11.992 -19.875 1 91.75 117 GLY A O 1
ATOM 955 N N . GLU A 1 118 ? 5.707 -10.898 -19.438 1 92.06 118 GLU A N 1
ATOM 956 C CA . GLU A 1 118 ? 4.906 -12.117 -19.375 1 92.06 118 GLU A CA 1
ATOM 957 C C . GLU A 1 118 ? 4.906 -12.852 -20.703 1 92.06 118 GLU A C 1
ATOM 959 O O . GLU A 1 118 ? 5.074 -14.078 -20.75 1 92.06 118 GLU A O 1
ATOM 964 N N . ARG A 1 119 ? 4.75 -12.164 -21.766 1 92.31 119 ARG A N 1
ATOM 965 C CA . ARG A 1 119 ? 4.738 -12.75 -23.094 1 92.31 119 ARG A CA 1
ATOM 966 C C . ARG A 1 119 ? 6.086 -13.383 -23.422 1 92.31 119 ARG A C 1
ATOM 968 O O . ARG A 1 119 ? 6.141 -14.469 -24.016 1 92.31 119 ARG A O 1
ATOM 975 N N . VAL A 1 120 ? 7.098 -12.68 -23.062 1 95.31 120 VAL A N 1
ATOM 976 C CA . VAL A 1 120 ? 8.445 -13.164 -23.359 1 95.31 120 VAL A CA 1
ATOM 977 C C . VAL A 1 120 ? 8.711 -14.461 -22.594 1 95.31 120 VAL A C 1
ATOM 979 O O . VAL A 1 120 ? 9.211 -15.43 -23.156 1 95.31 120 VAL A O 1
ATOM 982 N N . LEU A 1 121 ? 8.352 -14.508 -21.312 1 96.69 121 LEU A N 1
ATOM 983 C CA . LEU A 1 121 ? 8.586 -15.695 -20.5 1 96.69 121 LEU A CA 1
ATOM 984 C C . LEU A 1 121 ? 7.73 -16.859 -20.984 1 96.69 121 LEU A C 1
ATOM 986 O O . LEU A 1 121 ? 8.164 -18.016 -20.938 1 96.69 121 LEU A O 1
ATOM 990 N N . ASP A 1 122 ? 6.539 -16.547 -21.422 1 95.94 122 ASP A N 1
ATOM 991 C CA . ASP A 1 122 ? 5.676 -17.578 -22 1 95.94 122 ASP A CA 1
ATOM 992 C C . ASP A 1 122 ? 6.305 -18.203 -23.25 1 95.94 122 ASP A C 1
ATOM 994 O O . ASP A 1 122 ? 6.309 -19.422 -23.406 1 95.94 122 ASP A O 1
ATOM 998 N N . LYS A 1 123 ? 6.828 -17.359 -24.109 1 96.31 123 LYS A N 1
ATOM 999 C CA . LYS A 1 123 ? 7.508 -17.828 -25.312 1 96.31 123 LYS A CA 1
ATOM 1000 C C . LYS A 1 123 ? 8.719 -18.688 -24.969 1 96.31 123 LYS A C 1
ATOM 1002 O O . LYS A 1 123 ? 8.938 -19.734 -25.578 1 96.31 123 LYS A O 1
ATOM 1007 N N . CYS A 1 124 ? 9.461 -18.281 -23.984 1 96.88 124 CYS A N 1
ATOM 1008 C CA . CYS A 1 124 ? 10.656 -19 -23.562 1 96.88 124 CYS A CA 1
ATOM 1009 C C . CYS A 1 124 ? 10.297 -20.391 -23.062 1 96.88 124 CYS A C 1
ATOM 1011 O O . CYS A 1 124 ? 10.961 -21.375 -23.391 1 96.88 124 CYS A O 1
ATOM 1013 N N . MET A 1 125 ? 9.281 -20.453 -22.297 1 96.31 125 MET A N 1
ATOM 1014 C CA . MET A 1 125 ? 8.844 -21.734 -21.75 1 96.31 125 MET A CA 1
ATOM 1015 C C . MET A 1 125 ? 8.367 -22.672 -22.844 1 96.31 125 MET A C 1
ATOM 1017 O O . MET A 1 125 ? 8.695 -23.859 -22.828 1 96.31 125 MET A O 1
ATOM 1021 N N . LYS A 1 126 ? 7.668 -22.156 -23.766 1 95.75 126 LYS A N 1
ATOM 1022 C CA . LYS A 1 126 ? 7.109 -22.953 -24.844 1 95.75 126 LYS A CA 1
ATOM 1023 C C . LYS A 1 126 ? 8.203 -23.453 -25.781 1 95.75 126 LYS A C 1
ATOM 1025 O O . LYS A 1 126 ? 8.047 -24.484 -26.438 1 95.75 126 LYS A O 1
ATOM 1030 N N . LYS A 1 127 ? 9.25 -22.719 -25.859 1 95.5 127 LYS A N 1
ATOM 1031 C CA . LYS A 1 127 ? 10.406 -23.156 -26.641 1 95.5 127 LYS A CA 1
ATOM 1032 C C . LYS A 1 127 ? 11 -24.438 -26.062 1 95.5 127 LYS A C 1
ATOM 1034 O O . LYS A 1 127 ? 11.523 -25.266 -26.812 1 95.5 127 LYS A O 1
ATOM 1039 N N . VAL A 1 128 ? 10.984 -24.562 -24.797 1 94.81 128 VAL A N 1
ATOM 1040 C CA . VAL A 1 128 ? 11.5 -25.75 -24.125 1 94.81 128 VAL A CA 1
ATOM 1041 C C . VAL A 1 128 ? 10.516 -26.906 -24.281 1 94.81 128 VAL A C 1
ATOM 1043 O O . VAL A 1 128 ? 10.914 -28.031 -24.609 1 94.81 128 VAL A O 1
ATOM 1046 N N . ASN A 1 129 ? 9.266 -26.578 -23.969 1 93.12 129 ASN A N 1
ATOM 1047 C CA . ASN A 1 129 ? 8.156 -27.516 -24.094 1 93.12 129 ASN A CA 1
ATOM 1048 C C . ASN A 1 129 ? 6.848 -26.812 -24.406 1 93.12 129 ASN A C 1
ATOM 1050 O O . ASN A 1 129 ? 6.434 -25.906 -23.688 1 93.12 129 ASN A O 1
ATOM 1054 N N . LEU A 1 130 ? 6.23 -27.219 -25.422 1 90.25 130 LEU A N 1
ATOM 1055 C CA . LEU A 1 130 ? 5.023 -26.562 -25.906 1 90.25 130 LEU A CA 1
ATOM 1056 C C . LEU A 1 130 ? 3.914 -26.609 -24.859 1 90.25 130 LEU A C 1
ATOM 1058 O O . LEU A 1 130 ? 2.994 -25.781 -24.891 1 90.25 130 LEU A O 1
ATOM 1062 N N . GLU A 1 131 ? 4.008 -27.5 -23.984 1 86.81 131 GLU A N 1
ATOM 1063 C CA . GLU A 1 131 ? 2.98 -27.656 -22.953 1 86.81 131 GLU A CA 1
ATOM 1064 C C . GLU A 1 131 ? 3.213 -26.672 -21.797 1 86.81 131 GLU A C 1
ATOM 1066 O O . GLU A 1 131 ? 2.328 -26.469 -20.969 1 86.81 131 GLU A O 1
ATOM 1071 N N . PHE A 1 132 ? 4.422 -26.125 -21.844 1 87.56 132 PHE A N 1
ATOM 1072 C CA . PHE A 1 132 ? 4.746 -25.188 -20.781 1 87.56 132 PHE A CA 1
ATOM 1073 C C . PHE A 1 132 ? 4.176 -23.812 -21.094 1 87.56 132 PHE A C 1
ATOM 1075 O O . PHE A 1 132 ? 3.658 -23.578 -22.188 1 87.56 132 PHE A O 1
ATOM 1082 N N . GLY A 1 133 ? 4.086 -22.953 -20.156 1 90.69 133 GLY A N 1
ATOM 1083 C CA . GLY A 1 133 ? 3.637 -21.578 -20.328 1 90.69 133 GLY A CA 1
ATOM 1084 C C . GLY A 1 133 ? 3.861 -20.719 -19.109 1 90.69 133 GLY A C 1
ATOM 1085 O O . GLY A 1 133 ? 4.301 -21.203 -18.062 1 90.69 133 GLY A O 1
ATOM 1086 N N . PHE A 1 134 ? 3.596 -19.484 -19.344 1 93.94 134 PHE A N 1
ATOM 1087 C CA . PHE A 1 134 ? 3.701 -18.547 -18.234 1 93.94 134 PHE A CA 1
ATOM 1088 C C . PHE A 1 134 ? 2.531 -17.562 -18.25 1 93.94 134 PHE A C 1
ATOM 1090 O O . PHE A 1 134 ? 2.342 -16.828 -19.203 1 93.94 134 PHE A O 1
ATOM 1097 N N . GLN A 1 135 ? 1.808 -17.672 -17.281 1 92.56 135 GLN A N 1
ATOM 1098 C CA . GLN A 1 135 ? 0.721 -16.734 -16.984 1 92.56 135 GLN A CA 1
ATOM 1099 C C . GLN A 1 135 ? 0.856 -16.172 -15.586 1 92.56 135 GLN A C 1
ATOM 1101 O O . GLN A 1 135 ? 1.064 -16.906 -14.617 1 92.56 135 GLN A O 1
ATOM 1106 N N . HIS A 1 136 ? 0.73 -14.844 -15.445 1 93.44 136 HIS A N 1
ATOM 1107 C CA . HIS A 1 136 ? 1.027 -14.219 -14.156 1 93.44 136 HIS A CA 1
ATOM 1108 C C . HIS A 1 136 ? 0.046 -14.68 -13.086 1 93.44 136 HIS A C 1
ATOM 1110 O O . HIS A 1 136 ? 0.397 -14.75 -11.898 1 93.44 136 HIS A O 1
ATOM 1116 N N . GLU A 1 137 ? -1.223 -15.062 -13.453 1 93.81 137 GLU A N 1
ATOM 1117 C CA . GLU A 1 137 ? -2.189 -15.555 -12.477 1 93.81 137 GLU A CA 1
ATOM 1118 C C . GLU A 1 137 ? -1.732 -16.875 -11.859 1 93.81 137 GLU A C 1
ATOM 1120 O O . GLU A 1 137 ? -1.753 -17.031 -10.641 1 93.81 137 GLU A O 1
ATOM 1125 N N . LEU A 1 138 ? -1.317 -17.766 -12.75 1 93.94 138 LEU A N 1
ATOM 1126 C CA . LEU A 1 138 ? -0.84 -19.062 -12.297 1 93.94 138 LEU A CA 1
ATOM 1127 C C . LEU A 1 138 ? 0.451 -18.922 -11.5 1 93.94 138 LEU A C 1
ATOM 1129 O O . LEU A 1 138 ? 0.65 -19.625 -10.5 1 93.94 138 LEU A O 1
ATOM 1133 N N . HIS A 1 139 ? 1.267 -18.078 -11.969 1 95 139 HIS A N 1
ATOM 1134 C CA . HIS A 1 139 ? 2.518 -17.859 -11.25 1 95 139 HIS A CA 1
ATOM 1135 C C . HIS A 1 139 ? 2.271 -17.188 -9.906 1 95 139 HIS A C 1
ATOM 1137 O O . HIS A 1 139 ? 3.014 -17.422 -8.945 1 95 139 HIS A O 1
ATOM 1143 N N . SER A 1 140 ? 1.265 -16.297 -9.797 1 96.12 140 SER A N 1
ATOM 1144 C CA . SER A 1 140 ? 0.902 -15.727 -8.5 1 96.12 140 SER A CA 1
ATOM 1145 C C . SER A 1 140 ? 0.51 -16.812 -7.512 1 96.12 140 SER A C 1
ATOM 1147 O O . SER A 1 140 ? 0.872 -16.75 -6.336 1 96.12 140 SER A O 1
ATOM 1149 N N . LEU A 1 141 ? -0.245 -17.781 -8.031 1 95.5 141 LEU A N 1
ATOM 1150 C CA . LEU A 1 141 ? -0.597 -18.922 -7.188 1 95.5 141 LEU A CA 1
ATOM 1151 C C . LEU A 1 141 ? 0.651 -19.672 -6.73 1 95.5 141 LEU A C 1
ATOM 1153 O O . LEU A 1 141 ? 0.78 -20.016 -5.555 1 95.5 141 LEU A O 1
ATOM 1157 N N . ARG A 1 142 ? 1.545 -19.922 -7.637 1 94.12 142 ARG A N 1
ATOM 1158 C CA . ARG A 1 142 ? 2.793 -20.594 -7.316 1 94.12 142 ARG A CA 1
ATOM 1159 C C . ARG A 1 142 ? 3.596 -19.828 -6.281 1 94.12 142 ARG A C 1
ATOM 1161 O O . ARG A 1 142 ? 4.176 -20.406 -5.363 1 94.12 142 ARG A O 1
ATOM 1168 N N . VAL A 1 143 ? 3.615 -18.531 -6.422 1 95.38 143 VAL A N 1
ATOM 1169 C CA . VAL A 1 143 ? 4.34 -17.672 -5.5 1 95.38 143 VAL A CA 1
ATOM 1170 C C . VAL A 1 143 ? 3.797 -17.844 -4.086 1 95.38 143 VAL A C 1
ATOM 1172 O O . VAL A 1 143 ? 4.559 -18.109 -3.148 1 95.38 143 VAL A O 1
ATOM 1175 N N . VAL A 1 144 ? 2.518 -17.797 -3.9 1 95.94 144 VAL A N 1
ATOM 1176 C CA . VAL A 1 144 ? 1.959 -17.812 -2.551 1 95.94 144 VAL A CA 1
ATOM 1177 C C . VAL A 1 144 ? 1.971 -19.23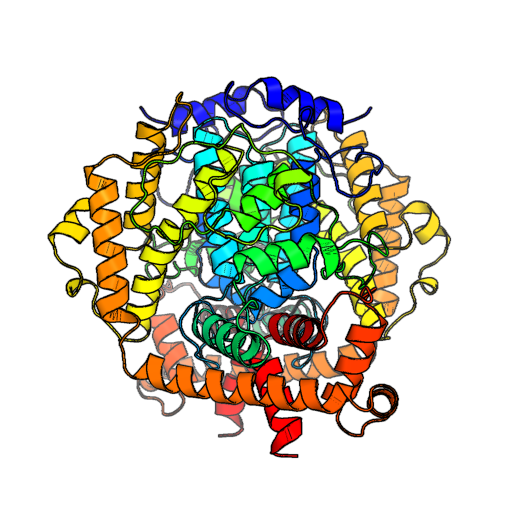4 -1.999 1 95.94 144 VAL A C 1
ATOM 1179 O O . VAL A 1 144 ? 1.979 -19.438 -0.782 1 95.94 144 VAL A O 1
ATOM 1182 N N . GLU A 1 145 ? 2.074 -20.25 -2.869 1 93.62 145 GLU A N 1
ATOM 1183 C CA . GLU A 1 145 ? 2.035 -21.641 -2.408 1 93.62 145 GLU A CA 1
ATOM 1184 C C . GLU A 1 145 ? 3.439 -22.156 -2.117 1 93.62 145 GLU A C 1
ATOM 1186 O O . GLU A 1 145 ? 3.623 -23 -1.233 1 93.62 145 GLU A O 1
ATOM 1191 N N . LYS A 1 146 ? 4.387 -21.547 -2.834 1 91.81 146 LYS A N 1
ATOM 1192 C CA . LYS A 1 146 ? 5.676 -22.219 -2.754 1 91.81 146 LYS A CA 1
ATOM 1193 C C . LYS A 1 146 ? 6.82 -21.219 -2.609 1 91.81 146 LYS A C 1
ATOM 1195 O O . LYS A 1 146 ? 7.75 -21.438 -1.834 1 91.81 146 LYS A O 1
ATOM 1200 N N . LEU A 1 147 ? 6.84 -20.141 -3.303 1 92.81 147 LEU A N 1
ATOM 1201 C CA . LEU A 1 147 ? 8.047 -19.344 -3.531 1 92.81 147 LEU A CA 1
ATOM 1202 C C . LEU A 1 147 ? 8.188 -18.25 -2.477 1 92.81 147 LEU A C 1
ATOM 1204 O O . LEU A 1 147 ? 9.297 -17.953 -2.033 1 92.81 147 LEU A O 1
ATOM 1208 N N . ALA A 1 148 ? 7.082 -17.672 -2.047 1 91.44 148 ALA A N 1
ATOM 1209 C CA . ALA A 1 148 ? 7.105 -16.453 -1.242 1 91.44 148 ALA A CA 1
ATOM 1210 C C . ALA A 1 148 ? 7.723 -16.703 0.129 1 91.44 148 ALA A C 1
ATOM 1212 O O . ALA A 1 148 ? 7.547 -17.781 0.699 1 91.44 148 ALA A O 1
ATOM 1213 N N . THR A 1 149 ? 8.477 -15.742 0.581 1 82.88 149 THR A N 1
ATOM 1214 C CA . THR A 1 149 ? 9.039 -15.734 1.927 1 82.88 149 THR A CA 1
ATOM 1215 C C . THR A 1 149 ? 8.617 -14.477 2.684 1 82.88 149 THR A C 1
ATOM 1217 O O . THR A 1 149 ? 8.148 -13.516 2.08 1 82.88 149 THR A O 1
ATOM 1220 N N . ARG A 1 150 ? 8.82 -14.57 3.965 1 77.19 150 ARG A N 1
ATOM 1221 C CA . ARG A 1 150 ? 8.641 -13.375 4.781 1 77.19 150 ARG A CA 1
ATOM 1222 C C . ARG A 1 150 ? 9.758 -12.367 4.539 1 77.19 150 ARG A C 1
ATOM 1224 O O . ARG A 1 150 ? 10.812 -12.719 4.004 1 77.19 150 ARG A O 1
ATOM 1231 N N . ILE A 1 151 ? 9.5 -11.203 4.938 1 67.94 151 ILE A N 1
ATOM 1232 C CA . ILE A 1 151 ? 10.492 -10.133 4.809 1 67.94 151 ILE A CA 1
ATOM 1233 C C . ILE A 1 151 ? 11.773 -10.539 5.531 1 67.94 151 ILE A C 1
ATOM 1235 O O . ILE A 1 151 ? 12.875 -10.195 5.086 1 67.94 151 ILE A O 1
ATOM 1239 N N . SER A 1 152 ? 11.586 -11.312 6.586 1 61.69 152 SER A N 1
ATOM 1240 C CA . SER A 1 152 ? 12.727 -11.789 7.352 1 61.69 152 SER A CA 1
ATOM 1241 C C . SER A 1 152 ? 13.453 -12.914 6.621 1 61.69 152 SER A C 1
ATOM 1243 O O . SER A 1 152 ? 14.523 -13.352 7.051 1 61.69 152 SER A O 1
ATOM 1245 N N . LYS A 1 153 ? 12.992 -13.289 5.508 1 64.5 153 LYS A N 1
ATOM 1246 C CA . LYS A 1 153 ? 13.5 -14.391 4.699 1 64.5 153 LYS A CA 1
ATOM 1247 C C . LYS A 1 153 ? 13.188 -15.734 5.348 1 64.5 153 LYS A C 1
ATOM 1249 O O . LYS A 1 153 ? 13.586 -16.781 4.832 1 64.5 153 LYS A O 1
ATOM 1254 N N . GLU A 1 154 ? 12.422 -15.539 6.438 1 67.88 154 GLU A N 1
ATOM 1255 C CA . GLU A 1 154 ? 12.016 -16.781 7.078 1 67.88 154 GLU A CA 1
ATOM 1256 C C . GLU A 1 154 ? 10.773 -17.375 6.402 1 67.88 154 GLU A C 1
ATOM 1258 O O . GLU A 1 154 ? 9.875 -16.641 5.992 1 67.88 154 GLU A O 1
ATOM 1263 N N . LYS A 1 155 ? 10.891 -18.672 6.277 1 71.56 155 LYS A N 1
ATOM 1264 C CA . LYS A 1 155 ? 9.742 -19.375 5.719 1 71.56 155 LYS A CA 1
ATOM 1265 C C . LYS A 1 155 ? 8.719 -19.688 6.809 1 71.56 155 LYS A C 1
ATOM 1267 O O . LYS A 1 155 ? 9.094 -19.969 7.949 1 71.56 155 LYS A O 1
ATOM 1272 N N . ILE A 1 156 ? 7.508 -19.531 6.457 1 73.38 156 ILE A N 1
ATOM 1273 C CA . ILE A 1 156 ? 6.461 -19.984 7.367 1 73.38 156 ILE A CA 1
ATOM 1274 C C . ILE A 1 156 ? 6.551 -21.484 7.562 1 73.38 156 ILE A C 1
ATOM 1276 O O . ILE A 1 156 ? 6.387 -21.984 8.68 1 73.38 156 ILE A O 1
ATOM 1280 N N . HIS A 1 157 ? 6.789 -22.141 6.422 1 76.06 157 HIS A N 1
ATOM 1281 C CA . HIS A 1 157 ? 7.008 -23.578 6.379 1 76.06 157 HIS A CA 1
ATOM 1282 C C . HIS A 1 157 ? 7.938 -23.969 5.234 1 76.06 157 HIS A C 1
ATOM 1284 O O . HIS A 1 157 ? 7.973 -23.281 4.207 1 76.06 157 HIS A O 1
ATOM 1290 N N . GLU A 1 158 ? 8.641 -24.953 5.477 1 73.06 158 GLU A N 1
ATOM 1291 C CA . GLU A 1 158 ? 9.641 -25.375 4.5 1 73.06 158 GLU A CA 1
ATOM 1292 C C . GLU A 1 158 ? 8.992 -25.719 3.166 1 73.06 158 GLU A C 1
ATOM 1294 O O . GLU A 1 158 ? 9.602 -25.562 2.109 1 73.06 158 GLU A O 1
ATOM 1299 N N . LYS A 1 159 ? 7.758 -26.109 3.275 1 75.12 159 LYS A N 1
ATOM 1300 C CA . LYS A 1 159 ? 7.152 -26.672 2.07 1 75.12 159 LYS A CA 1
ATOM 1301 C C . LYS A 1 159 ? 6.133 -25.703 1.473 1 75.12 159 LYS A C 1
ATOM 1303 O O . LYS A 1 159 ? 5.406 -26.062 0.542 1 75.12 159 LYS A O 1
ATOM 1308 N N . CYS A 1 160 ? 6.047 -24.562 2.08 1 82.62 160 CYS A N 1
ATOM 1309 C CA . CYS A 1 160 ? 4.992 -23.688 1.561 1 82.62 160 CYS A CA 1
ATOM 1310 C C . CYS A 1 160 ? 5.449 -22.25 1.513 1 82.62 160 CYS A C 1
ATOM 1312 O O . CYS A 1 160 ? 6.43 -21.875 2.162 1 82.62 160 CYS A O 1
ATOM 1314 N N . GLY A 1 161 ? 4.836 -21.516 0.652 1 91.88 161 GLY A N 1
ATOM 1315 C CA . GLY A 1 161 ? 5.062 -20.094 0.587 1 91.88 161 GLY A CA 1
ATOM 1316 C C . GLY A 1 161 ? 4.414 -19.328 1.729 1 91.88 161 GLY A C 1
ATOM 1317 O O . GLY A 1 161 ? 4.91 -19.344 2.857 1 91.88 161 GLY A O 1
ATOM 1318 N N . LEU A 1 162 ? 3.215 -18.797 1.461 1 94.62 162 LEU A N 1
ATOM 1319 C CA . LEU A 1 162 ? 2.557 -17.969 2.465 1 94.62 162 LEU A CA 1
ATOM 1320 C C . LEU A 1 162 ? 1.455 -18.75 3.176 1 94.62 162 LEU A C 1
ATOM 1322 O O . LEU A 1 162 ? 0.843 -18.25 4.121 1 94.62 162 LEU A O 1
ATOM 1326 N N . ASN A 1 163 ? 1.177 -19.969 2.766 1 95.44 163 ASN A N 1
ATOM 1327 C CA . ASN A 1 163 ? 0.179 -20.844 3.377 1 95.44 163 ASN A CA 1
ATOM 1328 C C . ASN A 1 163 ? -1.159 -20.141 3.547 1 95.44 163 ASN A C 1
ATOM 1330 O O . ASN A 1 163 ? -1.72 -20.109 4.645 1 95.44 163 ASN A O 1
ATOM 1334 N N . LEU A 1 164 ? -1.647 -19.594 2.424 1 97.38 164 LEU A N 1
ATOM 1335 C CA . LEU A 1 164 ? -2.902 -18.844 2.422 1 97.38 164 LEU A CA 1
ATOM 1336 C C . LEU A 1 164 ? -4.098 -19.797 2.389 1 97.38 164 LEU A C 1
ATOM 1338 O O . LEU A 1 164 ? -3.943 -20.984 2.088 1 97.38 164 LEU A O 1
ATOM 1342 N N . THR A 1 165 ? -5.258 -19.328 2.754 1 98.25 165 THR A N 1
ATOM 1343 C CA . THR A 1 165 ? -6.492 -20.094 2.693 1 98.25 165 THR A CA 1
ATOM 1344 C C . THR A 1 165 ? -6.879 -20.391 1.246 1 98.25 165 THR A C 1
ATOM 1346 O O . THR A 1 165 ? -6.445 -19.688 0.33 1 98.25 165 THR A O 1
ATOM 1349 N N . PHE A 1 166 ? -7.684 -21.375 1.089 1 97.69 166 PHE A N 1
ATOM 1350 C CA . PHE A 1 166 ? -8.148 -21.797 -0.23 1 97.69 166 PHE A CA 1
ATOM 1351 C C . PHE A 1 166 ? -8.836 -20.641 -0.949 1 97.69 166 PHE A C 1
ATOM 1353 O O . PHE A 1 166 ? -8.594 -20.406 -2.133 1 97.69 166 PHE A O 1
ATOM 1360 N N . GLU A 1 167 ? -9.734 -19.906 -0.252 1 98.44 167 GLU A N 1
ATOM 1361 C CA . GLU A 1 167 ? -10.547 -18.859 -0.855 1 98.44 167 GLU A CA 1
ATOM 1362 C C . GLU A 1 167 ? -9.68 -17.75 -1.439 1 98.44 167 GLU A C 1
ATOM 1364 O O . GLU A 1 167 ? -9.953 -17.25 -2.531 1 98.44 167 GLU A O 1
ATOM 1369 N N . VAL A 1 168 ? -8.586 -17.406 -0.695 1 98.69 168 VAL A N 1
ATOM 1370 C CA . VAL A 1 168 ? -7.676 -16.359 -1.172 1 98.69 168 VAL A CA 1
ATOM 1371 C C . VAL A 1 168 ? -6.906 -16.875 -2.389 1 98.69 168 VAL A C 1
ATOM 1373 O O . VAL A 1 168 ? -6.793 -16.172 -3.396 1 98.69 168 VAL A O 1
ATOM 1376 N N . ARG A 1 169 ? -6.406 -18.094 -2.328 1 97.44 169 ARG A N 1
ATOM 1377 C CA . ARG A 1 169 ? -5.66 -18.688 -3.436 1 97.44 169 ARG A CA 1
ATOM 1378 C C . ARG A 1 169 ? -6.527 -18.781 -4.688 1 97.44 169 ARG A C 1
ATOM 1380 O O . ARG A 1 169 ? -6.074 -18.469 -5.789 1 97.44 169 ARG A O 1
ATOM 1387 N N . ASP A 1 170 ? -7.723 -19.203 -4.492 1 97.12 170 ASP A N 1
ATOM 1388 C CA . ASP A 1 170 ? -8.648 -19.312 -5.613 1 97.12 170 ASP A CA 1
ATOM 1389 C C . ASP A 1 170 ? -8.906 -17.953 -6.25 1 97.12 170 ASP A C 1
ATOM 1391 O O . ASP A 1 170 ? -8.953 -17.828 -7.477 1 97.12 170 ASP A O 1
ATOM 1395 N N . GLY A 1 171 ? -9.164 -16.922 -5.379 1 97.25 171 GLY A N 1
ATOM 1396 C CA . GLY A 1 171 ? -9.359 -15.578 -5.895 1 97.25 171 GLY A CA 1
ATOM 1397 C C . GLY A 1 171 ? -8.172 -15.062 -6.691 1 97.25 171 GLY A C 1
ATOM 1398 O O . GLY A 1 171 ? -8.352 -14.383 -7.707 1 97.25 171 GLY A O 1
ATOM 1399 N N . ILE A 1 172 ? -6.98 -15.391 -6.25 1 96.88 172 ILE A N 1
ATOM 1400 C CA . ILE A 1 172 ? -5.75 -14.945 -6.895 1 96.88 172 ILE A CA 1
ATOM 1401 C C . ILE A 1 172 ? -5.645 -15.555 -8.289 1 96.88 172 ILE A C 1
ATOM 1403 O O . ILE A 1 172 ? -5.441 -14.844 -9.273 1 96.88 172 ILE A O 1
ATOM 1407 N N . VAL A 1 173 ? -5.844 -16.828 -8.422 1 95.44 173 VAL A N 1
ATOM 1408 C CA . VAL A 1 173 ? -5.605 -17.516 -9.688 1 95.44 173 VAL A CA 1
ATOM 1409 C C . VAL A 1 173 ? -6.746 -17.219 -10.664 1 95.44 173 VAL A C 1
ATOM 1411 O O . VAL A 1 173 ? -6.547 -17.203 -11.875 1 95.44 173 VAL A O 1
ATOM 1414 N N . SER A 1 174 ? -7.895 -16.844 -10.117 1 93.75 174 SER A N 1
ATOM 1415 C CA . SER A 1 174 ? -9.07 -16.672 -10.969 1 93.75 174 SER A CA 1
ATOM 1416 C C . SER A 1 174 ? -9.336 -15.188 -11.242 1 93.75 174 SER A C 1
ATOM 1418 O O . SER A 1 174 ? -10.414 -14.828 -11.711 1 93.75 174 SER A O 1
ATOM 1420 N N . HIS A 1 175 ? -8.328 -14.266 -10.977 1 91.69 175 HIS A N 1
ATOM 1421 C CA . HIS A 1 175 ? -8.625 -12.844 -11.039 1 91.69 175 HIS A CA 1
ATOM 1422 C C . HIS A 1 175 ? -8.625 -12.344 -12.477 1 91.69 175 HIS A C 1
ATOM 1424 O O . HIS A 1 175 ? -9.078 -11.227 -12.75 1 91.69 175 HIS A O 1
ATOM 1430 N N . CYS A 1 176 ? -7.934 -13 -13.336 1 76.88 176 CYS A N 1
ATOM 1431 C CA . CYS A 1 176 ? -7.902 -12.531 -14.719 1 76.88 176 CYS A CA 1
ATOM 1432 C C . CYS A 1 176 ? -8.883 -13.312 -15.578 1 76.88 176 CYS A C 1
ATOM 1434 O O . CYS A 1 176 ? -8.891 -14.547 -15.562 1 76.88 176 CYS A O 1
ATOM 1436 N N . GLY A 1 177 ? -9.883 -12.711 -16.094 1 59.62 177 GLY A N 1
ATOM 1437 C CA . GLY A 1 177 ? -10.828 -13.453 -16.906 1 59.62 177 GLY A CA 1
ATOM 1438 C C . GLY A 1 177 ? -10.5 -13.422 -18.391 1 59.62 177 GLY A C 1
ATOM 1439 O O . GLY A 1 177 ? -11.141 -14.109 -19.188 1 59.62 177 GLY A O 1
ATOM 1440 N N . GLU A 1 178 ? -9.211 -12.891 -18.781 1 57.5 178 GLU A N 1
ATOM 1441 C CA . GLU A 1 178 ? -8.859 -12.672 -20.172 1 57.5 178 GLU A CA 1
ATOM 1442 C C . GLU A 1 178 ? -10.102 -12.359 -21.016 1 57.5 178 GLU A C 1
ATOM 1444 O O . GLU A 1 178 ? -9.992 -11.93 -22.156 1 57.5 178 GLU A O 1
ATOM 1449 N N . ASN A 1 179 ? -11.266 -12.602 -20.375 1 59.84 179 ASN A N 1
ATOM 1450 C CA . ASN A 1 179 ? -12.492 -12.289 -21.094 1 59.84 179 ASN A CA 1
ATOM 1451 C C . ASN A 1 179 ? -13.07 -10.945 -20.656 1 59.84 179 ASN A C 1
ATOM 1453 O O . ASN A 1 179 ? -13.773 -10.859 -19.656 1 59.84 179 ASN A O 1
ATOM 1457 N N . TYR A 1 180 ? -12.57 -9.969 -21.359 1 55.41 180 TYR A N 1
ATOM 1458 C CA . TYR A 1 180 ? -12.938 -8.578 -21.094 1 55.41 180 TYR A CA 1
ATOM 1459 C C . TYR A 1 180 ? -14.43 -8.352 -21.344 1 55.41 180 TYR A C 1
ATOM 1461 O O . TYR A 1 180 ? -14.984 -7.34 -20.922 1 55.41 180 TYR A O 1
ATOM 1469 N N . ASN A 1 181 ? -14.945 -9.375 -21.844 1 62.53 181 ASN A N 1
ATOM 1470 C CA . ASN A 1 181 ? -16.344 -9.18 -22.203 1 62.53 181 ASN A CA 1
ATOM 1471 C C . ASN A 1 181 ? -17.281 -9.695 -21.109 1 62.53 181 ASN A C 1
ATOM 1473 O O . ASN A 1 181 ? -18.469 -9.922 -21.359 1 62.53 181 ASN A O 1
ATOM 1477 N N . GLU A 1 182 ? -16.688 -9.742 -20.047 1 79.06 182 GLU A N 1
ATOM 1478 C CA . GLU A 1 182 ? -17.516 -10.25 -18.969 1 79.06 182 GLU A CA 1
ATOM 1479 C C . GLU A 1 182 ? -17.734 -9.188 -17.891 1 79.06 182 GLU A C 1
ATOM 1481 O O . GLU A 1 182 ? -16.781 -8.727 -17.266 1 79.06 182 GLU A O 1
ATOM 1486 N N . TYR A 1 183 ? -19.031 -8.727 -17.891 1 84.56 183 TYR A N 1
ATOM 1487 C CA . TYR A 1 183 ? -19.328 -7.727 -16.875 1 84.56 183 TYR A CA 1
ATOM 1488 C C . TYR A 1 183 ? -20.406 -8.234 -15.906 1 84.56 183 TYR A C 1
ATOM 1490 O O . TYR A 1 183 ? -21 -7.449 -15.164 1 84.56 183 TYR A O 1
ATOM 1498 N N . SER A 1 184 ? -20.703 -9.531 -16.016 1 90.44 184 SER A N 1
ATOM 1499 C CA . SER A 1 184 ? -21.547 -10.25 -15.062 1 90.44 184 SER A CA 1
ATOM 1500 C C . SER A 1 184 ? -20.891 -11.57 -14.656 1 90.44 184 SER A C 1
ATOM 1502 O O . SER A 1 184 ? -20.641 -12.43 -15.5 1 90.44 184 SER A O 1
ATOM 1504 N N . LEU A 1 185 ? -20.641 -11.641 -13.352 1 93.56 185 LEU A N 1
ATOM 1505 C CA . LEU A 1 185 ? -19.906 -12.797 -12.867 1 93.56 185 LEU A CA 1
ATOM 1506 C C . LEU A 1 185 ? -20.703 -13.562 -11.812 1 93.56 185 LEU A C 1
ATOM 1508 O O . LEU A 1 185 ? -21.328 -12.945 -10.938 1 93.56 185 LEU A O 1
ATOM 1512 N N . LYS A 1 186 ? -20.688 -14.852 -12.008 1 93.44 186 LYS A N 1
ATOM 1513 C CA . LYS A 1 186 ? -21.188 -15.758 -10.977 1 93.44 186 LYS A CA 1
ATOM 1514 C C . LYS A 1 186 ? -20.047 -16.578 -10.367 1 93.44 186 LYS A C 1
ATOM 1516 O O . LYS A 1 186 ? -19.062 -16.859 -11.031 1 93.44 186 LYS A O 1
ATOM 1521 N N . ARG A 1 187 ? -20.234 -16.828 -9.125 1 94.44 187 ARG A N 1
ATOM 1522 C CA . ARG A 1 187 ? -19.188 -17.625 -8.484 1 94.44 187 ARG A CA 1
ATOM 1523 C C . ARG A 1 187 ? -19.344 -19.094 -8.836 1 94.44 187 ARG A C 1
ATOM 1525 O O . ARG A 1 187 ? -20.422 -19.547 -9.188 1 94.44 187 ARG A O 1
ATOM 1532 N N . ASP A 1 188 ? -18.281 -19.844 -8.875 1 94.62 188 ASP A N 1
ATOM 1533 C CA . ASP A 1 188 ? -18.25 -21.281 -9.117 1 94.62 188 ASP A CA 1
ATOM 1534 C C . ASP A 1 188 ? -18.234 -22.062 -7.809 1 94.62 188 ASP A C 1
ATOM 1536 O O . ASP A 1 188 ? -17.156 -22.359 -7.27 1 94.62 188 ASP A O 1
ATOM 1540 N N . LEU A 1 189 ? -19.375 -22.531 -7.355 1 94.62 189 LEU A N 1
ATOM 1541 C CA . LEU A 1 189 ? -19.547 -23.172 -6.062 1 94.62 189 LEU A CA 1
ATOM 1542 C C . LEU A 1 189 ? -19.062 -24.625 -6.113 1 94.62 189 LEU A C 1
ATOM 1544 O O . LEU A 1 189 ? -19 -25.297 -5.082 1 94.62 189 LEU A O 1
ATOM 1548 N N . GLY A 1 190 ? -18.719 -25.047 -7.273 1 93.38 190 GLY A N 1
ATOM 1549 C CA . GLY A 1 190 ? -18.266 -26.422 -7.43 1 93.38 190 GLY A CA 1
ATOM 1550 C C . GLY A 1 190 ? -16.781 -26.594 -7.133 1 93.38 190 GLY A C 1
ATOM 1551 O O . GLY A 1 190 ? -16.297 -27.719 -7.059 1 93.38 190 GLY A O 1
ATOM 1552 N N . LYS A 1 191 ? -16.094 -25.531 -6.82 1 93.75 191 LYS A N 1
ATOM 1553 C CA . LYS A 1 191 ? -14.664 -25.594 -6.594 1 93.75 191 LYS A CA 1
ATOM 1554 C C . LYS A 1 191 ? -14.352 -26.141 -5.203 1 93.75 191 LYS A C 1
ATOM 1556 O O . LYS A 1 191 ? -15.07 -25.859 -4.242 1 93.75 191 LYS A O 1
ATOM 1561 N N . THR A 1 192 ? -13.258 -26.938 -5.172 1 93.12 192 THR A N 1
ATOM 1562 C CA . THR A 1 192 ? -12.695 -27.5 -3.947 1 93.12 192 THR A CA 1
ATOM 1563 C C . THR A 1 192 ? -11.188 -27.297 -3.902 1 93.12 192 THR A C 1
ATOM 1565 O O . THR A 1 192 ? -10.578 -26.859 -4.887 1 93.12 192 THR A O 1
ATOM 1568 N N . PRO A 1 193 ? -10.602 -27.453 -2.758 1 93.06 193 PRO A N 1
ATOM 1569 C CA . PRO A 1 193 ? -9.148 -27.328 -2.686 1 93.06 193 PRO A CA 1
ATOM 1570 C C . PRO A 1 193 ? -8.43 -28.141 -3.76 1 93.06 193 PRO A C 1
ATOM 1572 O O . PRO A 1 193 ? -7.371 -27.734 -4.246 1 93.06 193 PRO A O 1
ATOM 1575 N N . GLN A 1 194 ? -8.992 -29.219 -4.191 1 91.31 194 GLN A N 1
ATOM 1576 C CA . GLN A 1 194 ? -8.406 -30.062 -5.223 1 91.31 194 GLN A CA 1
ATOM 1577 C C . GLN A 1 194 ? -8.391 -29.359 -6.574 1 91.31 194 GLN A C 1
ATOM 1579 O O . GLN A 1 194 ? -7.543 -29.641 -7.422 1 91.31 194 GLN A O 1
ATOM 1584 N N . SER A 1 195 ? -9.344 -28.391 -6.723 1 90.62 195 SER A N 1
ATOM 1585 C CA . SER A 1 195 ? -9.438 -27.672 -7.98 1 90.62 195 SER A CA 1
ATOM 1586 C C . SER A 1 195 ? -8.172 -26.859 -8.242 1 90.62 195 SER A C 1
ATOM 1588 O O . SER A 1 195 ? -7.895 -26.484 -9.383 1 90.62 195 SER A O 1
ATOM 1590 N N . LEU A 1 196 ? -7.469 -26.516 -7.156 1 91.75 196 LEU A N 1
ATOM 1591 C CA . LEU A 1 196 ? -6.285 -25.688 -7.312 1 91.75 196 LEU A CA 1
ATOM 1592 C C . LEU A 1 196 ? -5.047 -26.531 -7.562 1 91.75 196 LEU A C 1
ATOM 1594 O O . LEU A 1 196 ? -3.99 -26.016 -7.926 1 91.75 196 LEU A O 1
ATOM 1598 N N . CYS A 1 197 ? -5.359 -27.828 -7.352 1 84.62 197 CYS A N 1
ATOM 1599 C CA . CYS A 1 197 ? -4.254 -28.734 -7.613 1 84.62 197 CYS A CA 1
ATOM 1600 C C . CYS A 1 197 ? -4.02 -28.906 -9.109 1 84.62 197 CYS A C 1
ATOM 1602 O O . CYS A 1 197 ? -4.926 -29.281 -9.852 1 84.62 197 CYS A O 1
ATOM 1604 N N . ASN A 1 198 ? -3.027 -28.391 -9.797 1 78.19 198 ASN A N 1
ATOM 1605 C CA . ASN A 1 198 ? -2.617 -28.531 -11.188 1 78.19 198 ASN A CA 1
ATOM 1606 C C . ASN A 1 198 ? -3.449 -27.625 -12.109 1 78.19 198 ASN A C 1
ATOM 1608 O O . ASN A 1 198 ? -3.906 -28.078 -13.164 1 78.19 198 ASN A O 1
ATOM 1612 N N . VAL A 1 199 ? -3.84 -26.578 -11.57 1 82.94 199 VAL A N 1
ATOM 1613 C CA . VAL A 1 199 ? -4.566 -25.625 -12.398 1 82.94 199 VAL A CA 1
ATOM 1614 C C . VAL A 1 199 ? -3.744 -25.281 -13.641 1 82.94 199 VAL A C 1
ATOM 1616 O O . VAL A 1 199 ? -2.566 -24.938 -13.531 1 82.94 199 VAL A O 1
ATOM 1619 N N . LYS A 1 200 ? -4.371 -25.531 -14.797 1 75.31 200 LYS A N 1
ATOM 1620 C CA . LYS A 1 200 ? -3.66 -25.281 -16.047 1 75.31 200 LYS A CA 1
ATOM 1621 C C . LYS A 1 200 ? -4.227 -24.062 -16.766 1 75.31 200 LYS A C 1
ATOM 1623 O O . LYS A 1 200 ? -3.58 -23.5 -17.656 1 75.31 200 LYS A O 1
ATOM 1628 N N . ASP A 1 201 ? -5.48 -23.719 -16.281 1 73.5 201 ASP A N 1
ATOM 1629 C CA . ASP A 1 201 ? -6.105 -22.625 -17 1 73.5 201 ASP A CA 1
ATOM 1630 C C . ASP A 1 201 ? -6.461 -21.484 -16.062 1 73.5 201 ASP A C 1
ATOM 1632 O O . ASP A 1 201 ? -6.969 -21.703 -14.961 1 73.5 201 ASP A O 1
ATOM 1636 N N . ARG A 1 202 ? -6.25 -20.281 -16.484 1 67.44 202 ARG A N 1
ATOM 1637 C CA . ARG A 1 202 ? -6.508 -19.062 -15.711 1 67.44 202 ARG A CA 1
ATOM 1638 C C . ARG A 1 202 ? -7.965 -18.625 -15.859 1 67.44 202 ARG A C 1
ATOM 1640 O O . ARG A 1 202 ? -8.391 -17.656 -15.234 1 67.44 202 ARG A O 1
ATOM 1647 N N . GLY A 1 203 ? -8.719 -19.266 -16.516 1 70.88 203 GLY A N 1
ATOM 1648 C CA . GLY A 1 203 ? -9.992 -18.703 -16.922 1 70.88 203 GLY A CA 1
ATOM 1649 C C . GLY A 1 203 ? -11.148 -19.141 -16.047 1 70.88 203 GLY A C 1
ATOM 1650 O O . GLY A 1 203 ? -12.289 -18.734 -16.25 1 70.88 203 GLY A O 1
ATOM 1651 N N . GLY A 1 204 ? -10.883 -19.859 -15.031 1 84.19 204 GLY A N 1
ATOM 1652 C CA . GLY A 1 204 ? -11.977 -20.297 -14.188 1 84.19 204 GLY A CA 1
ATOM 1653 C C . GLY A 1 204 ? -12.57 -19.188 -13.359 1 84.19 204 GLY A C 1
ATOM 1654 O O . GLY A 1 204 ? -11.898 -18.188 -13.07 1 84.19 204 GLY A O 1
ATOM 1655 N N . LEU A 1 205 ? -13.93 -19.328 -13.094 1 90.94 205 LEU A N 1
ATOM 1656 C CA . LEU A 1 205 ? -14.609 -18.344 -12.266 1 90.94 205 LEU A CA 1
ATOM 1657 C C . LEU A 1 205 ? -14.227 -18.5 -10.797 1 90.94 205 LEU A C 1
ATOM 1659 O O . LEU A 1 205 ? -13.922 -19.609 -10.344 1 90.94 205 LEU A O 1
ATOM 1663 N N . PRO A 1 206 ? -14.211 -17.422 -10.086 1 95.38 206 PRO A N 1
ATOM 1664 C CA . PRO A 1 206 ? -13.867 -17.5 -8.664 1 95.38 206 PRO A CA 1
ATOM 1665 C C . PRO A 1 206 ? -14.906 -18.266 -7.852 1 95.38 206 PRO A C 1
ATOM 1667 O O . PRO A 1 206 ? -16.094 -18.281 -8.203 1 95.38 206 PRO A O 1
ATOM 1670 N N . PHE A 1 207 ? -14.469 -18.812 -6.773 1 96.81 207 PHE A N 1
ATOM 1671 C CA . PHE A 1 207 ? -15.305 -19.547 -5.848 1 96.81 207 PHE A CA 1
ATOM 1672 C C . PHE A 1 207 ? -16.188 -18.609 -5.039 1 96.81 207 PHE A C 1
ATOM 1674 O O . PHE A 1 207 ? -17.297 -18.969 -4.641 1 96.81 207 PHE A O 1
ATOM 1681 N N . THR A 1 208 ? -15.758 -17.391 -4.789 1 98.25 208 THR A N 1
ATOM 1682 C CA . THR A 1 208 ? -16.469 -16.469 -3.91 1 98.25 208 THR A CA 1
ATOM 1683 C C . THR A 1 208 ? -16.859 -15.195 -4.668 1 98.25 208 THR A C 1
ATOM 1685 O O . THR A 1 208 ? -16.25 -14.852 -5.676 1 98.25 208 THR A O 1
ATOM 1688 N N . LEU A 1 209 ? -17.922 -14.523 -4.219 1 98.38 209 LEU A N 1
ATOM 1689 C CA . LEU A 1 209 ? -18.297 -13.234 -4.789 1 98.38 209 LEU A CA 1
ATOM 1690 C C . LEU A 1 209 ? -17.188 -12.203 -4.594 1 98.38 209 LEU A C 1
ATOM 1692 O O . LEU A 1 209 ? -16.984 -11.336 -5.445 1 98.38 209 LEU A O 1
ATOM 1696 N N . GLU A 1 210 ? -16.469 -12.32 -3.445 1 98.69 210 GLU A N 1
ATOM 1697 C CA . GLU A 1 210 ? -15.312 -11.461 -3.189 1 98.69 210 GLU A CA 1
ATOM 1698 C C . GLU A 1 210 ? -14.281 -11.578 -4.301 1 98.69 210 GLU A C 1
ATOM 1700 O O . GLU A 1 210 ? -13.734 -10.57 -4.762 1 98.69 210 GLU A O 1
ATOM 1705 N N . GLY A 1 211 ? -14 -12.812 -4.758 1 97.88 211 GLY A N 1
ATOM 1706 C CA . GLY A 1 211 ? -13.117 -13.016 -5.891 1 97.88 211 GLY A CA 1
ATOM 1707 C C . GLY A 1 211 ? -13.641 -12.406 -7.176 1 97.88 211 GLY A C 1
ATOM 1708 O O . GLY A 1 211 ? -12.875 -11.859 -7.973 1 97.88 211 GLY A O 1
ATOM 1709 N N . CYS A 1 212 ? -14.953 -12.477 -7.355 1 97.12 212 CYS A N 1
ATOM 1710 C CA . CYS A 1 212 ? -15.586 -11.883 -8.531 1 97.12 212 CYS A CA 1
ATOM 1711 C C . CYS A 1 212 ? -15.414 -10.367 -8.539 1 97.12 212 CYS A C 1
ATOM 1713 O O . CYS A 1 212 ? -15.188 -9.773 -9.594 1 97.12 212 CYS A O 1
ATOM 1715 N N . ILE A 1 213 ? -15.531 -9.766 -7.383 1 97.81 213 ILE A N 1
ATOM 1716 C CA . ILE A 1 213 ? -15.344 -8.32 -7.27 1 97.81 213 ILE A CA 1
ATOM 1717 C C . ILE A 1 213 ? -13.938 -7.941 -7.73 1 97.81 213 ILE A C 1
ATOM 1719 O O . ILE A 1 213 ? -13.773 -7.043 -8.562 1 97.81 213 ILE A O 1
ATOM 1723 N N . VAL A 1 214 ? -12.914 -8.648 -7.195 1 97.62 214 VAL A N 1
ATOM 1724 C CA . VAL A 1 214 ? -11.531 -8.312 -7.516 1 97.62 214 VAL A CA 1
ATOM 1725 C C . VAL A 1 214 ? -11.289 -8.484 -9.016 1 97.62 214 VAL A C 1
ATOM 1727 O O . VAL A 1 214 ? -10.625 -7.656 -9.641 1 97.62 214 VAL A O 1
ATOM 1730 N N . ARG A 1 215 ? -11.812 -9.516 -9.57 1 95.44 215 ARG A N 1
ATOM 1731 C CA . ARG A 1 215 ? -11.664 -9.781 -10.992 1 95.44 215 ARG A CA 1
ATOM 1732 C C . ARG A 1 215 ? -12.195 -8.609 -11.828 1 95.44 215 ARG A C 1
ATOM 1734 O O . ARG A 1 215 ? -11.523 -8.156 -12.758 1 95.44 215 ARG A O 1
ATOM 1741 N N . LEU A 1 216 ? -13.344 -8.094 -11.547 1 94.44 216 LEU A N 1
ATOM 1742 C CA . LEU A 1 216 ? -13.938 -7 -12.305 1 94.44 216 LEU A CA 1
ATOM 1743 C C . LEU A 1 216 ? -13.242 -5.68 -11.992 1 94.44 216 LEU A C 1
ATOM 1745 O O . LEU A 1 216 ? -13.016 -4.859 -12.883 1 94.44 216 LEU A O 1
ATOM 1749 N N . VAL A 1 217 ? -12.938 -5.477 -10.734 1 95.69 217 VAL A N 1
ATOM 1750 C CA . VAL A 1 217 ? -12.32 -4.223 -10.305 1 95.69 217 VAL A CA 1
ATOM 1751 C C . VAL A 1 217 ? -10.93 -4.094 -10.922 1 95.69 217 VAL A C 1
ATOM 1753 O O . VAL A 1 217 ? -10.5 -2.99 -11.266 1 95.69 217 VAL A O 1
ATOM 1756 N N . ASP A 1 218 ? -10.211 -5.195 -11.039 1 93.81 218 ASP A N 1
ATOM 1757 C CA . ASP A 1 218 ? -8.906 -5.176 -11.695 1 93.81 218 ASP A CA 1
ATOM 1758 C C . ASP A 1 218 ? -9 -4.547 -13.086 1 93.81 218 ASP A C 1
ATOM 1760 O O . ASP A 1 218 ? -8.18 -3.701 -13.445 1 93.81 218 ASP A O 1
ATOM 1764 N N . LYS A 1 219 ? -10.039 -4.836 -13.812 1 90.5 219 LYS A N 1
ATOM 1765 C CA . LYS A 1 219 ? -10.273 -4.289 -15.141 1 90.5 219 LYS A CA 1
ATOM 1766 C C . LYS A 1 219 ? -10.609 -2.803 -15.078 1 90.5 219 LYS A C 1
ATOM 1768 O O . LYS A 1 219 ? -10.133 -2.016 -15.898 1 90.5 219 LYS A O 1
ATOM 1773 N N . ILE A 1 220 ? -11.398 -2.49 -14.125 1 91.69 220 ILE A N 1
ATOM 1774 C CA . ILE A 1 220 ? -11.836 -1.11 -13.945 1 91.69 220 ILE A CA 1
ATOM 1775 C C . ILE A 1 220 ? -10.641 -0.228 -13.594 1 91.69 220 ILE A C 1
ATOM 1777 O O . ILE A 1 220 ? -10.469 0.846 -14.18 1 91.69 220 ILE A O 1
ATOM 1781 N N . ALA A 1 221 ? -9.875 -0.725 -12.617 1 90.56 221 ALA A N 1
ATOM 1782 C CA . ALA A 1 221 ? -8.734 0.045 -12.133 1 90.56 221 ALA A CA 1
ATOM 1783 C C . ALA A 1 221 ? -7.723 0.29 -13.242 1 90.56 221 ALA A C 1
ATOM 1785 O O . ALA A 1 221 ? -7.137 1.372 -13.336 1 90.56 221 ALA A O 1
ATOM 1786 N N . TYR A 1 222 ? -7.582 -0.609 -14.094 1 84 222 TYR A N 1
ATOM 1787 C CA . TYR A 1 222 ? -6.637 -0.514 -15.203 1 84 222 TYR A CA 1
ATOM 1788 C C . TYR A 1 222 ? -7.148 0.438 -16.281 1 84 222 TYR A C 1
ATOM 1790 O O . TYR A 1 222 ? -6.375 1.213 -16.844 1 84 222 TYR A O 1
ATOM 1798 N N . ALA A 1 223 ? -8.359 0.389 -16.547 1 84.25 223 ALA A N 1
ATOM 1799 C CA . ALA A 1 223 ? -8.938 1.136 -17.672 1 84.25 223 ALA A CA 1
ATOM 1800 C C . ALA A 1 223 ? -8.781 2.641 -17.469 1 84.25 223 ALA A C 1
ATOM 1802 O O . ALA A 1 223 ? -8.383 3.363 -18.375 1 84.25 223 ALA A O 1
ATOM 1803 N N . GLY A 1 224 ? -9.078 3.088 -16.297 1 82.56 224 GLY A N 1
ATOM 1804 C CA . GLY A 1 224 ? -8.961 4.508 -16 1 82.56 224 GLY A CA 1
ATOM 1805 C C . GLY A 1 224 ? -7.527 4.961 -15.82 1 82.56 224 GLY A C 1
ATOM 1806 O O . GLY A 1 224 ? -7.129 6.004 -16.344 1 82.56 224 GLY A O 1
ATOM 1807 N N . ARG A 1 225 ? -6.738 4.191 -15.148 1 83.19 225 ARG A N 1
ATOM 1808 C CA . ARG A 1 225 ? -5.367 4.551 -14.82 1 83.19 225 ARG A CA 1
ATOM 1809 C C . ARG A 1 225 ? -4.488 4.586 -16.062 1 83.19 225 ARG A C 1
ATOM 1811 O O . ARG A 1 225 ? -3.623 5.449 -16.203 1 83.19 225 ARG A O 1
ATOM 1818 N N . ASP A 1 226 ? -4.688 3.705 -16.938 1 81.19 226 ASP A N 1
ATOM 1819 C CA . ASP A 1 226 ? -3.912 3.648 -18.172 1 81.19 226 ASP A CA 1
ATOM 1820 C C . ASP A 1 226 ? -4.105 4.914 -19 1 81.19 226 ASP A C 1
ATOM 1822 O O . ASP A 1 226 ? -3.156 5.426 -19.594 1 81.19 226 ASP A O 1
ATOM 1826 N N . ILE A 1 227 ? -5.293 5.383 -19 1 84.62 227 ILE A N 1
ATOM 1827 C CA . ILE A 1 227 ? -5.598 6.609 -19.734 1 84.62 227 ILE A CA 1
ATOM 1828 C C . ILE A 1 227 ? -4.848 7.781 -19.109 1 84.62 227 ILE A C 1
ATOM 1830 O O . ILE A 1 227 ? -4.223 8.578 -19.812 1 84.62 227 ILE A O 1
ATOM 1834 N N . GLU A 1 228 ? -4.965 7.809 -17.797 1 82.12 228 GLU A N 1
ATOM 1835 C CA . GLU A 1 228 ? -4.305 8.891 -17.078 1 82.12 228 GLU A CA 1
ATOM 1836 C C . GLU A 1 228 ? -2.803 8.898 -17.328 1 82.12 228 GLU A C 1
ATOM 1838 O O . GLU A 1 228 ? -2.211 9.953 -17.562 1 82.12 228 GLU A O 1
ATOM 1843 N N . ASP A 1 229 ? -2.188 7.812 -17.312 1 78.75 229 ASP A N 1
ATOM 1844 C CA . ASP A 1 229 ? -0.751 7.691 -17.547 1 78.75 229 ASP A CA 1
ATOM 1845 C C . ASP A 1 229 ? -0.396 8.008 -19 1 78.75 229 ASP A C 1
ATOM 1847 O O . ASP A 1 229 ? 0.624 8.648 -19.266 1 78.75 229 ASP A O 1
ATOM 1851 N N . ALA A 1 230 ? -1.194 7.492 -19.875 1 82.12 230 ALA A N 1
ATOM 1852 C CA . ALA A 1 230 ? -0.957 7.738 -21.297 1 82.12 230 ALA A CA 1
ATOM 1853 C C . ALA A 1 230 ? -1.039 9.227 -21.609 1 82.12 230 ALA A C 1
ATOM 1855 O O . ALA A 1 230 ? -0.263 9.734 -22.422 1 82.12 230 ALA A O 1
ATOM 1856 N N . VAL A 1 231 ? -1.956 9.898 -21.016 1 82.31 231 VAL A N 1
ATOM 1857 C CA . VAL A 1 231 ? -2.111 11.336 -21.203 1 82.31 231 VAL A CA 1
ATOM 1858 C C . VAL A 1 231 ? -0.903 12.062 -20.625 1 82.31 231 VAL A C 1
ATOM 1860 O O . VAL A 1 231 ? -0.386 13.008 -21.234 1 82.31 231 VAL A O 1
ATOM 1863 N N . ARG A 1 232 ? -0.431 11.617 -19.547 1 75.75 232 ARG A N 1
ATOM 1864 C CA . ARG A 1 232 ? 0.695 12.234 -18.859 1 75.75 232 ARG A CA 1
ATOM 1865 C C . ARG A 1 232 ? 1.967 12.148 -19.688 1 75.75 232 ARG A C 1
ATOM 1867 O O . ARG A 1 232 ? 2.797 13.062 -19.672 1 75.75 232 ARG A O 1
ATOM 1874 N N . VAL A 1 233 ? 2.129 11.047 -20.359 1 75.94 233 VAL A N 1
ATOM 1875 C CA . VAL A 1 233 ? 3.342 10.867 -21.141 1 75.94 233 VAL A CA 1
ATOM 1876 C C . VAL A 1 233 ? 3.092 11.312 -22.578 1 75.94 233 VAL A C 1
ATOM 1878 O O . VAL A 1 233 ? 3.885 11.016 -23.484 1 75.94 233 VAL A O 1
ATOM 1881 N N . ASN A 1 234 ? 1.974 11.922 -22.859 1 80.75 234 ASN A N 1
ATOM 1882 C CA . ASN A 1 234 ? 1.595 12.523 -24.141 1 80.75 234 ASN A CA 1
ATOM 1883 C C . ASN A 1 234 ? 1.46 11.477 -25.234 1 80.75 234 ASN A C 1
ATOM 1885 O O . ASN A 1 234 ? 1.878 11.711 -26.375 1 80.75 234 ASN A O 1
ATOM 1889 N N . LEU A 1 235 ? 0.963 10.414 -24.875 1 80.12 235 LEU A N 1
ATOM 1890 C CA . LEU A 1 235 ? 0.705 9.359 -25.844 1 80.12 235 LEU A CA 1
ATOM 1891 C C . LEU A 1 235 ? -0.682 9.523 -26.469 1 80.12 235 LEU A C 1
ATOM 1893 O O . LEU A 1 235 ? -0.929 9.055 -27.578 1 80.12 235 LEU A O 1
ATOM 1897 N N . MET A 1 236 ? -1.534 10.141 -25.625 1 83.62 236 MET A N 1
ATOM 1898 C CA . MET A 1 236 ? -2.9 10.336 -26.109 1 83.62 236 MET A CA 1
ATOM 1899 C C . MET A 1 236 ? -3.537 11.555 -25.453 1 83.62 236 MET A C 1
ATOM 1901 O O . MET A 1 236 ? -2.975 12.125 -24.516 1 83.62 236 MET A O 1
ATOM 1905 N N . ASN A 1 237 ? -4.559 11.953 -26.094 1 87.75 237 ASN A N 1
ATOM 1906 C CA . ASN A 1 237 ? -5.453 12.938 -25.5 1 87.75 237 ASN A CA 1
ATOM 1907 C C . ASN A 1 237 ? -6.762 12.297 -25.031 1 87.75 237 ASN A C 1
ATOM 1909 O O . ASN A 1 237 ? -7.266 11.383 -25.688 1 87.75 237 ASN A O 1
ATOM 1913 N N . VAL A 1 238 ? -7.293 12.82 -23.953 1 86.81 238 VAL A N 1
ATOM 1914 C CA . VAL A 1 238 ? -8.531 12.266 -23.406 1 86.81 238 VAL A CA 1
ATOM 1915 C C . VAL A 1 238 ? -9.633 12.336 -24.453 1 86.81 238 VAL A C 1
ATOM 1917 O O . VAL A 1 238 ? -10.516 11.469 -24.5 1 86.81 238 VAL A O 1
ATOM 1920 N N . HIS A 1 239 ? -9.508 13.273 -25.344 1 90.25 239 HIS A N 1
ATOM 1921 C CA . HIS A 1 239 ? -10.523 13.484 -26.375 1 90.25 239 HIS A CA 1
ATOM 1922 C C . HIS A 1 239 ? -10.391 12.469 -27.5 1 90.25 239 HIS A C 1
ATOM 1924 O O . HIS A 1 239 ? -11.281 12.352 -28.344 1 90.25 239 HIS A O 1
ATOM 1930 N N . ASP A 1 240 ? -9.336 11.68 -27.453 1 91.25 240 ASP A N 1
ATOM 1931 C CA . ASP A 1 240 ? -9.203 10.586 -28.422 1 91.25 240 ASP A CA 1
ATOM 1932 C C . ASP A 1 240 ? -10.164 9.445 -28.094 1 91.25 240 ASP A C 1
ATOM 1934 O O . ASP A 1 240 ? -10.445 8.602 -28.953 1 91.25 240 ASP A O 1
ATOM 1938 N N . ILE A 1 241 ? -10.633 9.453 -26.859 1 92.56 241 ILE A N 1
ATOM 1939 C CA . ILE A 1 241 ? -11.648 8.477 -26.469 1 92.56 241 ILE A CA 1
ATOM 1940 C C . ILE A 1 241 ? -13.016 8.914 -26.984 1 92.56 241 ILE A C 1
ATOM 1942 O O . ILE A 1 241 ? -13.453 10.039 -26.75 1 92.56 241 ILE A O 1
ATOM 1946 N N . PRO A 1 242 ? -13.633 8.078 -27.688 1 94.44 242 PRO A N 1
ATOM 1947 C CA . PRO A 1 242 ? -14.93 8.422 -28.266 1 94.44 242 PRO A CA 1
ATOM 1948 C C . PRO A 1 242 ? -15.891 9.047 -27.25 1 94.44 242 PRO A C 1
ATOM 1950 O O . PRO A 1 242 ? -15.93 8.617 -26.094 1 94.44 242 PRO A O 1
ATOM 1953 N N . LYS A 1 243 ? -16.672 9.977 -27.703 1 94.75 243 LYS A N 1
ATOM 1954 C CA . LYS A 1 243 ? -17.578 10.758 -26.859 1 94.75 243 LYS A CA 1
ATOM 1955 C C . LYS A 1 243 ? -18.625 9.867 -26.203 1 94.75 243 LYS A C 1
ATOM 1957 O O . LYS A 1 243 ? -19.047 10.133 -25.078 1 94.75 243 LYS A O 1
ATOM 1962 N N . ASP A 1 244 ? -19.031 8.922 -26.875 1 94.94 244 ASP A N 1
ATOM 1963 C CA . ASP A 1 244 ? -20.062 8.031 -26.328 1 94.94 244 ASP A CA 1
ATOM 1964 C C . ASP A 1 244 ? -19.562 7.312 -25.078 1 94.94 244 ASP A C 1
ATOM 1966 O O . ASP A 1 244 ? -20.312 7.102 -24.125 1 94.94 244 ASP A O 1
ATOM 1970 N N . ILE A 1 245 ? -18.328 6.938 -25.094 1 95.69 245 ILE A N 1
ATOM 1971 C CA . ILE A 1 245 ? -17.719 6.289 -23.922 1 95.69 245 ILE A CA 1
ATOM 1972 C C . ILE A 1 245 ? -17.578 7.297 -22.797 1 95.69 245 ILE A C 1
ATOM 1974 O O . ILE A 1 245 ? -17.938 7.008 -21.641 1 95.69 245 ILE A O 1
ATOM 1978 N N . ARG A 1 246 ? -17.094 8.477 -23.125 1 94.94 246 ARG A N 1
ATOM 1979 C CA . ARG A 1 246 ? -16.859 9.516 -22.125 1 94.94 246 ARG A CA 1
ATOM 1980 C C . ARG A 1 246 ? -18.172 9.961 -21.484 1 94.94 246 ARG A C 1
ATOM 1982 O O . ARG A 1 246 ? -18.219 10.25 -20.281 1 94.94 246 ARG A O 1
ATOM 1989 N N . ASN A 1 247 ? -19.188 10.008 -22.25 1 95.56 247 ASN A N 1
ATOM 1990 C CA . ASN A 1 247 ? -20.5 10.398 -21.734 1 95.56 247 ASN A CA 1
ATOM 1991 C C . ASN A 1 247 ? -21.062 9.359 -20.781 1 95.56 247 ASN A C 1
ATOM 1993 O O . ASN A 1 247 ? -21.75 9.695 -19.812 1 95.56 247 ASN A O 1
ATOM 1997 N N . GLU A 1 248 ? -20.75 8.141 -21.062 1 95.75 248 GLU A N 1
ATOM 1998 C CA . GLU A 1 248 ? -21.281 7.043 -20.266 1 95.75 248 GLU A CA 1
ATOM 1999 C C . GLU A 1 248 ? -20.469 6.82 -19 1 95.75 248 GLU A C 1
ATOM 2001 O O . GLU A 1 248 ? -21.016 6.465 -17.953 1 95.75 248 GLU A O 1
ATOM 2006 N N . LEU A 1 249 ? -19.188 6.977 -19.031 1 95.75 249 LEU A N 1
ATOM 2007 C CA . LEU A 1 249 ? -18.312 6.559 -17.953 1 95.75 249 LEU A CA 1
ATOM 2008 C C . LEU A 1 249 ? -17.703 7.766 -17.25 1 95.75 249 LEU A C 1
ATOM 2010 O O . LEU A 1 249 ? -17.469 7.734 -16.031 1 95.75 249 LEU A O 1
ATOM 2014 N N . GLY A 1 250 ? -17.438 8.797 -17.969 1 92.88 250 GLY A N 1
ATOM 2015 C CA . GLY A 1 250 ? -16.781 9.977 -17.422 1 92.88 250 GLY A CA 1
ATOM 2016 C C . GLY A 1 250 ? -15.516 10.352 -18.156 1 92.88 250 GLY A C 1
ATOM 2017 O O . GLY A 1 250 ? -15.078 9.633 -19.062 1 92.88 250 GLY A O 1
ATOM 2018 N N . ASN A 1 251 ? -14.883 11.492 -17.75 1 88.62 251 ASN A N 1
ATOM 2019 C CA . ASN A 1 251 ? -13.766 12.078 -18.484 1 88.62 251 ASN A CA 1
ATOM 2020 C C . ASN A 1 251 ? -12.445 11.898 -17.734 1 88.62 251 ASN A C 1
ATOM 2022 O O . ASN A 1 251 ? -11.375 12.07 -18.312 1 88.62 251 ASN A O 1
ATOM 2026 N N . THR A 1 252 ? -12.578 11.641 -16.469 1 87 252 THR A N 1
ATOM 2027 C CA . THR A 1 252 ? -11.383 11.461 -15.664 1 87 252 THR A CA 1
ATOM 2028 C C . THR A 1 252 ? -11.367 10.078 -15.016 1 87 252 THR A C 1
ATOM 2030 O O . THR A 1 252 ? -12.406 9.422 -14.914 1 87 252 THR A O 1
ATOM 2033 N N . ASN A 1 253 ? -10.195 9.633 -14.625 1 88.25 253 ASN A N 1
ATOM 2034 C CA . ASN A 1 253 ? -10.062 8.352 -13.938 1 88.25 253 ASN A CA 1
ATOM 2035 C C . ASN A 1 253 ? -10.992 8.266 -12.734 1 88.25 253 ASN A C 1
ATOM 2037 O O . ASN A 1 253 ? -11.664 7.254 -12.531 1 88.25 253 ASN A O 1
ATOM 2041 N N . GLY A 1 254 ? -11.016 9.352 -11.953 1 86.94 254 GLY A N 1
ATOM 2042 C CA . GLY A 1 254 ? -11.883 9.391 -10.789 1 86.94 254 GLY A CA 1
ATOM 2043 C C . GLY A 1 254 ? -13.352 9.234 -11.133 1 86.94 254 GLY A C 1
ATOM 2044 O O . GLY A 1 254 ? -14.086 8.516 -10.445 1 86.94 254 GLY A O 1
ATOM 2045 N N . GLU A 1 255 ? -13.789 9.883 -12.195 1 89.81 255 GLU A N 1
ATOM 2046 C CA . GLU A 1 255 ? -15.18 9.812 -12.633 1 89.81 255 GLU A CA 1
ATOM 2047 C C . GLU A 1 255 ? -15.531 8.414 -13.141 1 89.81 255 GLU A C 1
ATOM 2049 O O . GLU A 1 255 ? -16.609 7.891 -12.852 1 89.81 255 GLU A O 1
ATOM 2054 N N . ILE A 1 256 ? -14.633 7.883 -13.898 1 93.12 256 ILE A N 1
ATOM 2055 C CA . ILE A 1 256 ? -14.844 6.562 -14.477 1 93.12 256 ILE A CA 1
ATOM 2056 C C . ILE A 1 256 ? -15.008 5.531 -13.367 1 93.12 256 ILE A C 1
ATOM 2058 O O . ILE A 1 256 ? -15.977 4.762 -13.359 1 93.12 256 ILE A O 1
ATOM 2062 N N . ILE A 1 257 ? -14.133 5.531 -12.398 1 92.81 257 ILE A N 1
ATOM 2063 C CA . ILE A 1 257 ? -14.172 4.586 -11.289 1 92.81 257 ILE A CA 1
ATOM 2064 C C . ILE A 1 257 ? -15.461 4.77 -10.5 1 92.81 257 ILE A C 1
ATOM 2066 O O . ILE A 1 257 ? -16.156 3.793 -10.195 1 92.81 257 ILE A O 1
ATOM 2070 N N . ASN A 1 258 ? -15.773 6.008 -10.219 1 92.25 258 ASN A N 1
ATOM 2071 C CA . ASN A 1 258 ? -16.969 6.293 -9.438 1 92.25 258 ASN A CA 1
ATOM 2072 C C . ASN A 1 258 ? -18.234 5.785 -10.133 1 92.25 258 ASN A C 1
ATOM 2074 O O . ASN A 1 258 ? -19.094 5.18 -9.5 1 92.25 258 ASN A O 1
ATOM 2078 N N . THR A 1 259 ? -18.328 6.074 -11.414 1 95.56 259 THR A N 1
ATOM 2079 C CA . THR A 1 259 ? -19.484 5.648 -12.203 1 95.56 259 THR A CA 1
ATOM 2080 C C . THR A 1 259 ? -19.625 4.129 -12.188 1 95.56 259 THR A C 1
ATOM 2082 O O . THR A 1 259 ? -20.703 3.604 -11.953 1 95.56 259 THR A O 1
ATOM 2085 N N . LEU A 1 260 ? -18.578 3.469 -12.383 1 95.88 260 LEU A N 1
ATOM 2086 C CA . LEU A 1 260 ? -18.609 2.016 -12.492 1 95.88 260 LEU A CA 1
ATOM 2087 C C . LEU A 1 260 ? -18.828 1.37 -11.133 1 95.88 260 LEU A C 1
ATOM 2089 O O . LEU A 1 260 ? -19.547 0.369 -11.023 1 95.88 260 LEU A O 1
ATOM 2093 N N . VAL A 1 261 ? -18.266 1.919 -10.094 1 95.31 261 VAL A N 1
ATOM 2094 C CA . VAL A 1 261 ? -18.453 1.397 -8.742 1 95.31 261 VAL A CA 1
ATOM 2095 C C . VAL A 1 261 ? -19.906 1.553 -8.312 1 95.31 261 VAL A C 1
ATOM 2097 O O . VAL A 1 261 ? -20.516 0.611 -7.797 1 95.31 261 VAL A O 1
ATOM 2100 N N . CYS A 1 262 ? -20.469 2.746 -8.531 1 95.69 262 CYS A N 1
ATOM 2101 C CA . CYS A 1 262 ? -21.875 2.98 -8.188 1 95.69 262 CYS A CA 1
ATOM 2102 C C . CYS A 1 262 ? -22.781 2.027 -8.945 1 95.69 262 CYS A C 1
ATOM 2104 O O . CYS A 1 262 ? -23.719 1.454 -8.367 1 95.69 262 CYS A O 1
ATOM 2106 N N . ASP A 1 263 ? -22.484 1.895 -10.219 1 97.06 263 ASP A N 1
ATOM 2107 C CA . ASP A 1 263 ? -23.297 1.012 -11.055 1 97.06 263 ASP A CA 1
ATOM 2108 C C . ASP A 1 263 ? -23.203 -0.436 -10.578 1 97.06 263 ASP A C 1
ATOM 2110 O O . ASP A 1 263 ? -24.203 -1.144 -10.523 1 97.06 263 ASP A O 1
ATOM 2114 N N . MET A 1 264 ? -22.031 -0.92 -10.266 1 96.94 264 MET A N 1
ATOM 2115 C CA . MET A 1 264 ? -21.812 -2.291 -9.82 1 96.94 264 MET A CA 1
ATOM 2116 C C . MET A 1 264 ? -22.562 -2.561 -8.516 1 96.94 264 MET A C 1
ATOM 2118 O O . MET A 1 264 ? -23.188 -3.609 -8.352 1 96.94 264 MET A O 1
ATOM 2122 N N . VAL A 1 265 ? -22.453 -1.591 -7.562 1 97.06 265 VAL A N 1
ATOM 2123 C CA . VAL A 1 265 ? -23.125 -1.737 -6.273 1 97.06 265 VAL A CA 1
ATOM 2124 C C . VAL A 1 265 ? -24.641 -1.831 -6.484 1 97.06 265 VAL A C 1
ATOM 2126 O O . VAL A 1 265 ? -25.297 -2.713 -5.926 1 97.06 265 VAL A O 1
ATOM 2129 N N . GLU A 1 266 ? -25.125 -0.965 -7.355 1 96.44 266 GLU A N 1
ATOM 2130 C CA . GLU A 1 266 ? -26.562 -0.918 -7.617 1 96.44 266 GLU A CA 1
ATOM 2131 C C . GLU A 1 266 ? -27.047 -2.221 -8.242 1 96.44 266 GLU A C 1
ATOM 2133 O O . GLU A 1 266 ? -28.141 -2.695 -7.93 1 96.44 266 GLU A O 1
ATOM 2138 N N . ASN A 1 267 ? -26.25 -2.828 -9.047 1 97 267 ASN A N 1
ATOM 2139 C CA . ASN A 1 267 ? -26.703 -3.971 -9.828 1 97 267 ASN A CA 1
ATOM 2140 C C . ASN A 1 267 ? -26.312 -5.293 -9.18 1 97 267 ASN A C 1
ATOM 2142 O O . ASN A 1 267 ? -26.688 -6.363 -9.648 1 97 267 ASN A O 1
ATOM 2146 N N . SER A 1 268 ? -25.594 -5.25 -8.062 1 97.44 268 SER A N 1
ATOM 2147 C CA . SER A 1 268 ? -25.109 -6.473 -7.414 1 97.44 268 SER A CA 1
ATOM 2148 C C . SER A 1 268 ? -25.703 -6.621 -6.016 1 97.44 268 SER A C 1
ATOM 2150 O O . SER A 1 268 ? -25.656 -7.703 -5.426 1 97.44 268 SER A O 1
ATOM 2152 N N . TYR A 1 269 ? -26.219 -5.566 -5.453 1 96.06 269 TYR A N 1
ATOM 2153 C CA . TYR A 1 269 ? -26.656 -5.566 -4.062 1 96.06 269 TYR A CA 1
ATOM 2154 C C . TYR A 1 269 ? -27.75 -6.605 -3.842 1 96.06 269 TYR A C 1
ATOM 2156 O O . TYR A 1 269 ? -28.75 -6.625 -4.559 1 96.06 269 TYR A O 1
ATOM 2164 N N . GLY A 1 270 ? -27.562 -7.48 -2.881 1 94.62 270 GLY A N 1
ATOM 2165 C CA . GLY A 1 270 ? -28.547 -8.477 -2.504 1 94.62 270 GLY A CA 1
ATOM 2166 C C . GLY A 1 270 ? -28.641 -9.633 -3.49 1 94.62 270 GLY A C 1
ATOM 2167 O O . GLY A 1 270 ? -29.578 -10.414 -3.449 1 94.62 270 GLY A O 1
ATOM 2168 N N . ARG A 1 271 ? -27.656 -9.742 -4.383 1 96.06 271 ARG A N 1
ATOM 2169 C CA . ARG A 1 271 ? -27.672 -10.781 -5.41 1 96.06 271 ARG A CA 1
ATOM 2170 C C . ARG A 1 271 ? -26.469 -11.711 -5.273 1 96.06 271 ARG A C 1
ATOM 2172 O O . ARG A 1 271 ? -25.422 -11.312 -4.758 1 96.06 271 ARG A O 1
ATOM 2179 N N . ASP A 1 272 ? -26.688 -12.914 -5.762 1 97.12 272 ASP A N 1
ATOM 2180 C CA . ASP A 1 272 ? -25.609 -13.891 -5.773 1 97.12 272 ASP A CA 1
ATOM 2181 C C . ASP A 1 272 ? -24.797 -13.805 -7.062 1 97.12 272 ASP A C 1
ATOM 2183 O O . ASP A 1 272 ? -24.594 -14.805 -7.75 1 97.12 272 ASP A O 1
ATOM 2187 N N . CYS A 1 273 ? -24.453 -12.625 -7.398 1 96.75 273 CYS A N 1
ATOM 2188 C CA . CYS A 1 273 ? -23.625 -12.32 -8.555 1 96.75 273 CYS A CA 1
ATOM 2189 C C . CYS A 1 273 ? -23.031 -10.914 -8.453 1 96.75 273 CYS A C 1
ATOM 2191 O O . CYS A 1 273 ? -23.5 -10.102 -7.652 1 96.75 273 CYS A O 1
ATOM 2193 N N . ILE A 1 274 ? -22 -10.648 -9.125 1 97.5 274 ILE A N 1
ATOM 2194 C CA . ILE A 1 274 ? -21.391 -9.328 -9.266 1 97.5 274 ILE A CA 1
ATOM 2195 C C . ILE A 1 274 ? -21.5 -8.859 -10.711 1 97.5 274 ILE A C 1
ATOM 2197 O O . ILE A 1 274 ? -21 -9.516 -11.625 1 97.5 274 ILE A O 1
ATOM 2201 N N . ARG A 1 275 ? -22.156 -7.707 -10.922 1 96.44 275 ARG A N 1
ATOM 2202 C CA . ARG A 1 275 ? -22.375 -7.352 -12.32 1 96.44 275 ARG A CA 1
ATOM 2203 C C . ARG A 1 275 ? -22.531 -5.844 -12.484 1 96.44 275 ARG A C 1
ATOM 2205 O O . ARG A 1 275 ? -22.891 -5.141 -11.531 1 96.44 275 ARG A O 1
ATOM 2212 N N . LEU A 1 276 ? -22.203 -5.387 -13.625 1 96.69 276 LEU A N 1
ATOM 2213 C CA . LEU A 1 276 ? -22.531 -4.051 -14.109 1 96.69 276 LEU A CA 1
ATOM 2214 C C . LEU A 1 276 ? -23.828 -4.074 -14.922 1 96.69 276 LEU A C 1
ATOM 2216 O O . LEU A 1 276 ? -24.25 -5.133 -15.391 1 96.69 276 LEU A O 1
ATOM 2220 N N . SER A 1 277 ? -24.469 -2.887 -15.016 1 96.62 277 SER A N 1
ATOM 2221 C CA . SER A 1 277 ? -25.547 -2.781 -15.984 1 96.62 277 SER A CA 1
ATOM 2222 C C . SER A 1 277 ? -25.047 -3 -17.406 1 96.62 277 SER A C 1
ATOM 2224 O O . SER A 1 277 ? -23.875 -2.783 -17.688 1 96.62 277 SER A O 1
ATOM 2226 N N . PRO A 1 278 ? -25.906 -3.469 -18.266 1 94.81 278 PRO A N 1
ATOM 2227 C CA . PRO A 1 278 ? -25.484 -3.703 -19.656 1 94.81 278 PRO A CA 1
ATOM 2228 C C . PRO A 1 278 ? -24.859 -2.467 -20.297 1 94.81 278 PRO A C 1
ATOM 2230 O O . PRO A 1 278 ? -23.828 -2.574 -20.969 1 94.81 278 PRO A O 1
ATOM 2233 N N . ASP A 1 279 ? -25.391 -1.295 -20.031 1 95.5 279 ASP A N 1
ATOM 2234 C CA . ASP A 1 279 ? -24.875 -0.062 -20.609 1 95.5 279 ASP A CA 1
ATOM 2235 C C . ASP A 1 279 ? -23.453 0.222 -20.141 1 95.5 279 ASP A C 1
ATOM 2237 O O . ASP A 1 279 ? -22.578 0.511 -20.953 1 95.5 279 ASP A O 1
ATOM 2241 N N . LYS A 1 280 ? -23.25 0.151 -18.844 1 96.31 280 LYS A N 1
ATOM 2242 C CA . LYS A 1 280 ? -21.938 0.451 -18.297 1 96.31 280 LYS A CA 1
ATOM 2243 C C . LYS A 1 280 ? -20.938 -0.655 -18.625 1 96.31 280 LYS A C 1
ATOM 2245 O O . LYS A 1 280 ? -19.75 -0.39 -18.828 1 96.31 280 LYS A O 1
ATOM 2250 N N . GLY A 1 281 ? -21.453 -1.891 -18.656 1 94.56 281 GLY A N 1
ATOM 2251 C CA . GLY A 1 281 ? -20.609 -3 -19.047 1 94.56 281 GLY A CA 1
ATOM 2252 C C . GLY A 1 281 ? -20.094 -2.879 -20.469 1 94.56 281 GLY A C 1
ATOM 2253 O O . GLY A 1 281 ? -18.906 -3.092 -20.734 1 94.56 281 GLY A O 1
ATOM 2254 N N . GLN A 1 282 ? -20.969 -2.545 -21.344 1 94.12 282 GLN A N 1
ATOM 2255 C CA . GLN A 1 282 ? -20.594 -2.369 -22.75 1 94.12 282 GLN A CA 1
ATOM 2256 C C . GLN A 1 282 ? -19.641 -1.187 -22.922 1 94.12 282 GLN A C 1
ATOM 2258 O O . GLN A 1 282 ? -18.703 -1.252 -23.703 1 94.12 282 GLN A O 1
ATOM 2263 N N . ALA A 1 283 ? -19.922 -0.165 -22.203 1 95.06 283 ALA A N 1
ATOM 2264 C CA . ALA A 1 283 ? -19.047 1.008 -22.266 1 95.06 283 ALA A CA 1
ATOM 2265 C C . ALA A 1 283 ? -17.641 0.676 -21.781 1 95.06 283 ALA A C 1
ATOM 2267 O O . ALA A 1 283 ? -16.656 1.15 -22.344 1 95.06 283 ALA A O 1
ATOM 2268 N N . LEU A 1 284 ? -17.594 -0.094 -20.703 1 93.81 284 LEU A N 1
ATOM 2269 C CA . LEU A 1 284 ? -16.297 -0.518 -20.188 1 93.81 284 LEU A CA 1
ATOM 2270 C C . LEU A 1 284 ? -15.547 -1.356 -21.219 1 93.81 284 LEU A C 1
ATOM 2272 O O . LEU A 1 284 ? -14.344 -1.164 -21.422 1 93.81 284 LEU A O 1
ATOM 2276 N N . GLU A 1 285 ? -16.25 -2.221 -21.812 1 91.94 285 GLU A N 1
ATOM 2277 C CA . GLU A 1 285 ? -15.648 -3.053 -22.844 1 91.94 285 GLU A CA 1
ATOM 2278 C C . GLU A 1 285 ? -15.094 -2.199 -23.984 1 91.94 285 GLU A C 1
ATOM 2280 O O . GLU A 1 285 ? -13.977 -2.436 -24.453 1 91.94 285 GLU A O 1
ATOM 2285 N N . LYS A 1 286 ? -15.867 -1.266 -24.406 1 92.81 286 LYS A N 1
ATOM 2286 C CA . LYS A 1 286 ? -15.43 -0.362 -25.453 1 92.81 286 LYS A CA 1
ATOM 2287 C C . LYS A 1 286 ? -14.195 0.428 -25.047 1 92.81 286 LYS A C 1
ATOM 2289 O O . LYS A 1 286 ? -13.281 0.636 -25.844 1 92.81 286 LYS A O 1
ATOM 2294 N N . LEU A 1 287 ? -14.242 0.862 -23.812 1 92.56 287 LEU A N 1
ATOM 2295 C CA . LEU A 1 287 ? -13.117 1.644 -23.312 1 92.56 287 LEU A CA 1
ATOM 2296 C C . LEU A 1 287 ? -11.836 0.818 -23.312 1 92.56 287 LEU A C 1
ATOM 2298 O O . LEU A 1 287 ? -10.781 1.311 -23.719 1 92.56 287 LEU A O 1
ATOM 2302 N N . ILE A 1 288 ? -11.914 -0.407 -22.875 1 89.5 288 ILE A N 1
ATOM 2303 C CA . ILE A 1 288 ? -10.758 -1.298 -22.828 1 89.5 288 ILE A CA 1
ATOM 2304 C C . ILE A 1 288 ? -10.211 -1.517 -24.234 1 89.5 288 ILE A C 1
ATOM 2306 O O . ILE A 1 288 ? -9 -1.478 -24.453 1 89.5 288 ILE A O 1
ATOM 2310 N N . ASN A 1 289 ? -11.055 -1.711 -25.141 1 88.69 289 ASN A N 1
ATOM 2311 C CA . ASN A 1 289 ? -10.648 -1.894 -26.516 1 88.69 289 ASN A CA 1
ATOM 2312 C C . ASN A 1 289 ? -9.969 -0.645 -27.078 1 88.69 289 ASN A C 1
ATOM 2314 O O . ASN A 1 289 ? -8.992 -0.743 -27.828 1 88.69 289 ASN A O 1
ATOM 2318 N N . GLU A 1 290 ? -10.484 0.492 -26.734 1 89.56 290 GLU A N 1
ATOM 2319 C CA . GLU A 1 290 ? -9.867 1.745 -27.172 1 89.56 290 GLU A CA 1
ATOM 2320 C C . GLU A 1 290 ? -8.484 1.918 -26.562 1 89.56 290 GLU A C 1
ATOM 2322 O O . GLU A 1 290 ? -7.574 2.447 -27.203 1 89.56 290 GLU A O 1
ATOM 2327 N N . ASN A 1 291 ? -8.383 1.532 -25.266 1 87.5 291 ASN A N 1
ATOM 2328 C CA . ASN A 1 291 ? -7.074 1.583 -24.625 1 87.5 291 ASN A CA 1
ATOM 2329 C C . ASN A 1 291 ? -6.047 0.746 -25.375 1 87.5 291 ASN A C 1
ATOM 2331 O O . ASN A 1 291 ? -4.914 1.183 -25.578 1 87.5 291 ASN A O 1
ATOM 2335 N N . ILE A 1 292 ? -6.48 -0.409 -25.766 1 83.69 292 ILE A N 1
ATOM 2336 C CA . ILE A 1 292 ? -5.59 -1.305 -26.5 1 83.69 292 ILE A CA 1
ATOM 2337 C C . ILE A 1 292 ? -5.172 -0.656 -27.812 1 83.69 292 ILE A C 1
ATOM 2339 O O . ILE A 1 292 ? -3.994 -0.67 -28.172 1 83.69 292 ILE A O 1
ATOM 2343 N N . ARG A 1 293 ? -6.047 -0.045 -28.438 1 84.88 293 ARG A N 1
ATOM 2344 C CA . ARG A 1 293 ? -5.809 0.57 -29.734 1 84.88 293 ARG A CA 1
ATOM 2345 C C . ARG A 1 293 ? -4.914 1.799 -29.609 1 84.88 293 ARG A C 1
ATOM 2347 O O . ARG A 1 293 ? -3.988 1.986 -30.391 1 84.88 293 ARG A O 1
ATOM 2354 N N . LEU A 1 294 ? -5.125 2.604 -28.594 1 84.19 294 LEU A N 1
ATOM 2355 C CA . LEU A 1 294 ? -4.5 3.918 -28.5 1 84.19 294 LEU A CA 1
ATOM 2356 C C . LEU A 1 294 ? -3.188 3.838 -27.719 1 84.19 294 LEU A C 1
ATOM 2358 O O . LEU A 1 294 ? -2.266 4.613 -27.984 1 84.19 294 LEU A O 1
ATOM 2362 N N . ILE A 1 295 ? -3.105 2.959 -26.766 1 80.94 295 ILE A N 1
ATOM 2363 C CA . ILE A 1 295 ? -1.984 2.986 -25.828 1 80.94 295 ILE A CA 1
ATOM 2364 C C . ILE A 1 295 ? -1.004 1.866 -26.156 1 80.94 295 ILE A C 1
ATOM 2366 O O . ILE A 1 295 ? 0.202 2.1 -26.281 1 80.94 295 ILE A O 1
ATOM 2370 N N . TYR A 1 296 ? -1.399 0.712 -26.422 1 73.81 296 TYR A N 1
ATOM 2371 C CA . TYR A 1 296 ? -0.548 -0.471 -26.453 1 73.81 296 TYR A CA 1
ATOM 2372 C C . TYR A 1 296 ? 0.105 -0.646 -27.812 1 73.81 296 TYR A C 1
ATOM 2374 O O . TYR A 1 296 ? 1.08 -1.389 -27.953 1 73.81 296 TYR A O 1
ATOM 2382 N N . LYS A 1 297 ? -0.335 0.109 -28.781 1 72.62 297 LYS A N 1
ATOM 2383 C CA . LYS A 1 297 ? 0.25 0.001 -30.109 1 72.62 297 LYS A CA 1
ATOM 2384 C C . LYS A 1 297 ? 1.143 1.199 -30.422 1 72.62 297 LYS A C 1
ATOM 2386 O O . LYS A 1 297 ? 1.709 1.294 -31.516 1 72.62 297 LYS A O 1
ATOM 2391 N N . ALA A 1 298 ? 1.356 1.978 -29.438 1 72.12 298 ALA A N 1
ATOM 2392 C CA . ALA A 1 298 ? 2.199 3.154 -29.625 1 72.12 298 ALA A CA 1
ATOM 2393 C C . ALA A 1 298 ? 3.67 2.762 -29.75 1 72.12 298 ALA A C 1
ATOM 2395 O O . ALA A 1 298 ? 4.113 1.793 -29.125 1 72.12 298 ALA A O 1
ATOM 2396 N N . ASP A 1 299 ? 4.457 3.533 -30.516 1 68.75 299 ASP A N 1
ATOM 2397 C CA . ASP A 1 299 ? 5.855 3.266 -30.828 1 68.75 299 ASP A CA 1
ATOM 2398 C C . ASP A 1 299 ? 6.707 3.203 -29.562 1 68.75 299 ASP A C 1
ATOM 2400 O O . ASP A 1 299 ? 7.598 2.363 -29.453 1 68.75 299 ASP A O 1
ATOM 2404 N N . LYS A 1 300 ? 6.512 4.07 -28.75 1 68.88 300 LYS A N 1
ATOM 2405 C CA . LYS A 1 300 ? 7.289 4.105 -27.516 1 68.88 300 LYS A CA 1
ATOM 2406 C C . LYS A 1 300 ? 7.168 2.791 -26.75 1 68.88 300 LYS A C 1
ATOM 2408 O O . LYS A 1 300 ? 8.141 2.326 -26.156 1 68.88 300 LYS A O 1
ATOM 2413 N N . ILE A 1 301 ? 6.102 2.205 -26.797 1 72.75 301 ILE A N 1
ATOM 2414 C CA . ILE A 1 301 ? 5.855 0.949 -26.094 1 72.75 301 ILE A CA 1
ATOM 2415 C C . ILE A 1 301 ? 6.582 -0.191 -26.812 1 72.75 301 ILE A C 1
ATOM 2417 O O . ILE A 1 301 ? 7.137 -1.081 -26.156 1 72.75 301 ILE A O 1
ATOM 2421 N N . THR A 1 302 ? 6.758 -0.014 -28.062 1 74.5 302 THR A N 1
ATOM 2422 C CA . THR A 1 302 ? 7.383 -1.071 -28.859 1 74.5 302 THR A CA 1
ATOM 2423 C C . THR A 1 302 ? 8.875 -1.149 -28.562 1 74.5 302 THR A C 1
ATOM 2425 O O . THR A 1 302 ? 9.445 -2.24 -28.5 1 74.5 302 THR A O 1
ATOM 2428 N N . ARG A 1 303 ? 9.5 -0.047 -28.438 1 76.81 303 ARG A N 1
ATOM 2429 C CA . ARG A 1 303 ? 10.922 -0.027 -28.109 1 76.81 303 ARG A CA 1
ATOM 2430 C C . ARG A 1 303 ? 11.195 -0.675 -26.766 1 76.81 303 ARG A C 1
ATOM 2432 O O . ARG A 1 303 ? 12.148 -1.434 -26.609 1 76.81 303 ARG A O 1
ATOM 2439 N N . TYR A 1 304 ? 10.359 -0.435 -25.891 1 77 304 TYR A N 1
ATOM 2440 C CA . TYR A 1 304 ? 10.484 -1.005 -24.547 1 77 304 TYR A CA 1
ATOM 2441 C C . TYR A 1 304 ? 10.25 -2.51 -24.578 1 77 304 TYR A C 1
ATOM 2443 O O . TYR A 1 304 ? 10.883 -3.258 -23.828 1 77 304 TYR A O 1
ATOM 2451 N N . GLU A 1 305 ? 9.383 -2.852 -25.391 1 83.31 305 GLU A N 1
ATOM 2452 C CA . GLU A 1 305 ? 9.086 -4.273 -25.531 1 83.31 305 GLU A CA 1
ATOM 2453 C C . GLU A 1 305 ? 10.305 -5.043 -26.031 1 83.31 305 GLU A C 1
ATOM 2455 O O . GLU A 1 305 ? 10.555 -6.176 -25.609 1 83.31 305 GLU A O 1
ATOM 2460 N N . LYS A 1 306 ? 11.078 -4.43 -26.875 1 87.75 306 LYS A N 1
ATOM 2461 C CA . LYS A 1 306 ? 12.273 -5.074 -27.406 1 87.75 306 LYS A CA 1
ATOM 2462 C C . LYS A 1 306 ? 13.344 -5.227 -26.328 1 87.75 306 LYS A C 1
ATOM 2464 O O . LYS A 1 306 ? 14.07 -6.223 -26.297 1 87.75 306 LYS A O 1
ATOM 2469 N N . ILE A 1 307 ? 13.406 -4.289 -25.531 1 87 307 ILE A N 1
ATOM 2470 C CA . ILE A 1 307 ? 14.352 -4.344 -24.422 1 87 307 ILE A CA 1
ATOM 2471 C C . ILE A 1 307 ? 13.969 -5.48 -23.469 1 87 307 ILE A C 1
ATOM 2473 O O . ILE A 1 307 ? 14.828 -6.254 -23.047 1 87 307 ILE A O 1
ATOM 2477 N N . ALA A 1 308 ? 12.711 -5.516 -23.156 1 89.81 308 ALA A N 1
ATOM 2478 C CA . ALA A 1 308 ? 12.211 -6.582 -22.281 1 89.81 308 ALA A CA 1
ATOM 2479 C C . ALA A 1 308 ? 12.492 -7.957 -22.891 1 89.81 308 ALA A C 1
ATOM 2481 O O . ALA A 1 308 ? 12.922 -8.875 -22.188 1 89.81 308 ALA A O 1
ATOM 2482 N N . GLU A 1 309 ? 12.281 -8.031 -24.125 1 93.81 309 GLU A N 1
ATOM 2483 C CA . GLU A 1 309 ? 12.469 -9.297 -24.844 1 93.81 309 GLU A CA 1
ATOM 2484 C C . GLU A 1 309 ? 13.922 -9.742 -24.797 1 93.81 309 GLU A C 1
ATOM 2486 O O . GLU A 1 309 ? 14.227 -10.875 -24.422 1 93.81 309 GLU A O 1
ATOM 2491 N N . ASN A 1 310 ? 14.805 -8.867 -25.141 1 94.75 310 ASN A N 1
ATOM 2492 C CA . ASN A 1 310 ? 16.219 -9.195 -25.156 1 94.75 310 ASN A CA 1
ATOM 2493 C C . ASN A 1 310 ? 16.734 -9.539 -23.766 1 94.75 310 ASN A C 1
ATOM 2495 O O . ASN A 1 310 ? 17.484 -10.508 -23.594 1 94.75 310 ASN A O 1
ATOM 2499 N N . THR A 1 311 ? 16.297 -8.781 -22.844 1 95.25 311 THR A N 1
ATOM 2500 C CA . THR A 1 311 ? 16.75 -8.961 -21.469 1 95.25 311 THR A CA 1
ATOM 2501 C C . THR A 1 311 ? 16.281 -10.305 -20.906 1 95.25 311 THR A C 1
ATOM 2503 O O . THR A 1 311 ? 17.094 -11.102 -20.422 1 95.25 311 THR A O 1
ATOM 2506 N N . LEU A 1 312 ? 15.039 -10.586 -21.031 1 97 312 LEU A N 1
ATOM 2507 C CA . LEU A 1 312 ? 14.453 -11.758 -20.391 1 97 312 LEU A CA 1
ATOM 2508 C C . LEU A 1 312 ? 14.82 -13.031 -21.141 1 97 312 LEU A C 1
ATOM 2510 O O . LEU A 1 312 ? 15.062 -14.07 -20.531 1 97 312 LEU A O 1
ATOM 2514 N N . GLU A 1 313 ? 14.852 -12.961 -22.438 1 97.19 313 GLU A N 1
ATOM 2515 C CA . GLU A 1 313 ? 15.289 -14.117 -23.219 1 97.19 313 GLU A CA 1
ATOM 2516 C C . GLU A 1 313 ? 16.75 -14.453 -22.938 1 97.19 313 GLU A C 1
ATOM 2518 O O . GLU A 1 313 ? 17.109 -15.625 -22.797 1 97.19 313 GLU A O 1
ATOM 2523 N N . GLY A 1 314 ? 17.516 -13.383 -22.922 1 97.31 314 GLY A N 1
ATOM 2524 C CA . GLY A 1 314 ? 18.922 -13.578 -22.609 1 97.31 314 GLY A CA 1
ATOM 2525 C C . GLY A 1 314 ? 19.141 -14.195 -21.25 1 97.31 314 GLY A C 1
ATOM 2526 O O . GLY A 1 314 ? 19.953 -15.117 -21.094 1 97.31 314 GLY A O 1
ATOM 2527 N N . LEU A 1 315 ? 18.453 -13.703 -20.266 1 97.81 315 LEU A N 1
ATOM 2528 C CA . LEU A 1 315 ? 18.562 -14.25 -18.922 1 97.81 315 LEU A CA 1
ATOM 2529 C C . LEU A 1 315 ? 18.109 -15.703 -18.891 1 97.81 315 LEU A C 1
ATOM 2531 O O . LEU A 1 315 ? 18.766 -16.547 -18.297 1 97.81 315 LEU A O 1
ATOM 2535 N N . PHE A 1 316 ? 16.953 -15.992 -19.531 1 98 316 PHE A N 1
ATOM 2536 C CA . PHE A 1 316 ? 16.391 -17.328 -19.531 1 98 316 PHE A CA 1
ATOM 2537 C C . PHE A 1 316 ? 17.359 -18.328 -20.141 1 98 316 PHE A C 1
ATOM 2539 O O . PHE A 1 316 ? 17.656 -19.359 -19.531 1 98 316 PHE A O 1
ATOM 2546 N N . ASP A 1 317 ? 17.922 -17.984 -21.25 1 97.56 317 ASP A N 1
ATOM 2547 C CA . ASP A 1 317 ? 18.828 -18.875 -21.969 1 97.56 317 ASP A CA 1
ATOM 2548 C C . ASP A 1 317 ? 20.109 -19.125 -21.156 1 97.56 317 ASP A C 1
ATOM 2550 O O . ASP A 1 317 ? 20.547 -20.266 -21.016 1 97.56 317 ASP A O 1
ATOM 2554 N N . SER A 1 318 ? 20.641 -18.078 -20.672 1 97.38 318 SER A N 1
ATOM 2555 C CA . SER A 1 318 ? 21.891 -18.172 -19.938 1 97.38 318 SER A CA 1
ATOM 2556 C C . SER A 1 318 ? 21.734 -18.984 -18.656 1 97.38 318 SER A C 1
ATOM 2558 O O . SER A 1 318 ? 22.547 -19.844 -18.344 1 97.38 318 SER A O 1
ATOM 2560 N N . LEU A 1 319 ? 20.703 -18.719 -17.922 1 97.75 319 LEU A N 1
ATOM 2561 C CA . LEU A 1 319 ? 20.469 -19.406 -16.656 1 97.75 319 LEU A CA 1
ATOM 2562 C C . LEU A 1 319 ? 20.125 -20.875 -16.891 1 97.75 319 LEU A C 1
ATOM 2564 O O . LEU A 1 319 ? 20.547 -21.734 -16.141 1 97.75 319 LEU A O 1
ATOM 2568 N N . LEU A 1 320 ? 19.312 -21.125 -17.906 1 97.62 320 LEU A N 1
ATOM 2569 C CA . LEU A 1 320 ? 18.969 -22.516 -18.219 1 97.62 320 LEU A CA 1
ATOM 2570 C C . LEU A 1 320 ? 20.219 -23.312 -18.578 1 97.62 320 LEU A C 1
ATOM 2572 O O . LEU A 1 320 ? 20.391 -24.438 -18.109 1 97.62 320 LEU A O 1
ATOM 2576 N N . ASP A 1 321 ? 21.047 -22.734 -19.375 1 96.69 321 ASP A N 1
ATOM 2577 C CA . ASP A 1 321 ? 22.281 -23.391 -19.797 1 96.69 321 ASP A CA 1
ATOM 2578 C C . ASP A 1 321 ? 23.203 -23.641 -18.609 1 96.69 321 ASP A C 1
ATOM 2580 O O . ASP A 1 321 ? 23.922 -24.641 -18.562 1 96.69 321 ASP A O 1
ATOM 2584 N N . SER A 1 322 ? 23.156 -22.75 -17.688 1 96.38 322 SER A N 1
ATOM 2585 C CA . SER A 1 322 ? 24.062 -22.828 -16.547 1 96.38 322 SER A CA 1
ATOM 2586 C C . SER A 1 322 ? 23.734 -24 -15.633 1 96.38 322 SER A C 1
ATOM 2588 O O . SER A 1 322 ? 24.562 -24.422 -14.828 1 96.38 322 SER A O 1
ATOM 2590 N N . LEU A 1 323 ? 22.547 -24.5 -15.711 1 96.12 323 LEU A N 1
ATOM 2591 C CA . LEU A 1 323 ? 22.094 -25.562 -14.828 1 96.12 323 LEU A CA 1
ATOM 2592 C C . LEU A 1 323 ? 22.75 -26.891 -15.203 1 96.12 323 LEU A C 1
ATOM 2594 O O . LEU A 1 323 ? 22.719 -27.844 -14.422 1 96.12 323 LEU A O 1
ATOM 2598 N N . SER A 1 324 ? 23.391 -27 -16.375 1 94.81 324 SER A N 1
ATOM 2599 C CA . SER A 1 324 ? 24.125 -28.188 -16.766 1 94.81 324 SER A CA 1
ATOM 2600 C C . SER A 1 324 ? 25.281 -28.453 -15.805 1 94.81 324 SER A C 1
ATOM 2602 O O . SER A 1 324 ? 25.703 -29.609 -15.641 1 94.81 324 SER A O 1
ATOM 2604 N N . ASP A 1 325 ? 25.844 -27.453 -15.203 1 93.94 325 ASP A N 1
ATOM 2605 C CA . ASP A 1 325 ? 26.875 -27.531 -14.164 1 93.94 325 ASP A CA 1
ATOM 2606 C C . ASP A 1 325 ? 26.469 -26.734 -12.93 1 93.94 325 ASP A C 1
ATOM 2608 O O . ASP A 1 325 ? 27.125 -25.766 -12.562 1 93.94 325 ASP A O 1
ATOM 2612 N N . PHE A 1 326 ? 25.5 -27.266 -12.242 1 93.75 326 PHE A N 1
ATOM 2613 C CA . PHE A 1 326 ? 24.844 -26.562 -11.164 1 93.75 326 PHE A CA 1
ATOM 2614 C C . PHE A 1 326 ? 25.828 -26.234 -10.039 1 93.75 326 PHE A C 1
ATOM 2616 O O . PHE A 1 326 ? 25.844 -25.109 -9.547 1 93.75 326 PHE A O 1
ATOM 2623 N N . GLU A 1 327 ? 26.75 -27.109 -9.703 1 93.81 327 GLU A N 1
ATOM 2624 C CA . GLU A 1 327 ? 27.656 -26.938 -8.57 1 93.81 327 GLU A CA 1
ATOM 2625 C C . GLU A 1 327 ? 28.656 -25.812 -8.844 1 93.81 327 GLU A C 1
ATOM 2627 O O . GLU A 1 327 ? 29.094 -25.125 -7.914 1 93.81 327 GLU A O 1
ATOM 2632 N N . LYS A 1 328 ? 28.906 -25.578 -10.086 1 94.56 328 LYS A N 1
ATOM 2633 C CA . LYS A 1 328 ? 29.875 -24.547 -10.453 1 94.56 328 LYS A CA 1
ATOM 2634 C C . LYS A 1 328 ? 29.297 -23.156 -10.234 1 94.56 328 LYS A C 1
ATOM 2636 O O . LYS A 1 328 ? 30.047 -22.172 -10.102 1 94.56 328 LYS A O 1
ATOM 2641 N N . LEU A 1 329 ? 28.016 -23.078 -10.133 1 95.69 329 LEU A N 1
ATOM 2642 C CA . LEU A 1 329 ? 27.359 -21.781 -9.969 1 95.69 329 LEU A CA 1
ATOM 2643 C C . LEU A 1 329 ? 27.656 -21.188 -8.602 1 95.69 329 LEU A C 1
ATOM 2645 O O . LEU A 1 329 ? 27.688 -19.969 -8.438 1 95.69 329 LEU A O 1
ATOM 2649 N N . GLN A 1 330 ? 27.922 -22.016 -7.684 1 94.31 330 GLN A N 1
ATOM 2650 C CA . GLN A 1 330 ? 28.141 -21.594 -6.305 1 94.31 330 GLN A CA 1
ATOM 2651 C C . GLN A 1 330 ? 29.328 -20.656 -6.195 1 94.31 330 GLN A C 1
ATOM 2653 O O . GLN A 1 330 ? 29.328 -19.734 -5.375 1 94.31 330 GLN A O 1
ATOM 2658 N N . THR A 1 331 ? 30.328 -20.859 -7.059 1 94.75 331 THR A N 1
ATOM 2659 C CA . THR A 1 331 ? 31.562 -20.078 -6.969 1 94.75 331 THR A CA 1
ATOM 2660 C C . THR A 1 331 ? 31.781 -19.25 -8.227 1 94.75 331 THR A C 1
ATOM 2662 O O . THR A 1 331 ? 32.906 -18.844 -8.523 1 94.75 331 THR A O 1
ATOM 2665 N N . ASN A 1 332 ? 30.734 -19.094 -8.938 1 93.81 332 ASN A N 1
ATOM 2666 C CA . ASN A 1 332 ? 30.875 -18.328 -10.172 1 93.81 332 ASN A CA 1
ATOM 2667 C C . ASN A 1 332 ? 31.297 -16.891 -9.906 1 93.81 332 ASN A C 1
ATOM 2669 O O . ASN A 1 332 ? 30.984 -16.328 -8.852 1 93.81 332 ASN A O 1
ATOM 2673 N N . GLU A 1 333 ? 31.969 -16.281 -10.812 1 92.5 333 GLU A N 1
ATOM 2674 C CA . GLU A 1 333 ? 32.438 -14.898 -10.672 1 92.5 333 GLU A CA 1
ATOM 2675 C C . GLU A 1 333 ? 31.266 -13.914 -10.758 1 92.5 333 GLU A C 1
ATOM 2677 O O . GLU A 1 333 ? 31.281 -12.875 -10.102 1 92.5 333 GLU A O 1
ATOM 2682 N N . ASN A 1 334 ? 30.312 -14.359 -11.555 1 93.62 334 ASN A N 1
ATOM 2683 C CA . ASN A 1 334 ? 29.141 -13.516 -11.688 1 93.62 334 ASN A CA 1
ATOM 2684 C C . ASN A 1 334 ? 28.188 -13.688 -10.508 1 93.62 334 ASN A C 1
ATOM 2686 O O . ASN A 1 334 ? 27.812 -14.805 -10.172 1 93.62 334 ASN A O 1
ATOM 2690 N N . LYS A 1 335 ? 27.781 -12.617 -9.961 1 94.19 335 LYS A N 1
ATOM 2691 C CA . LYS A 1 335 ? 26.906 -12.609 -8.789 1 94.19 335 LYS A CA 1
ATOM 2692 C C . LYS A 1 335 ? 25.562 -13.234 -9.102 1 94.19 335 LYS A C 1
ATOM 2694 O O . LYS A 1 335 ? 24.969 -13.906 -8.25 1 94.19 335 LYS A O 1
ATOM 2699 N N . VAL A 1 336 ? 25.094 -13.023 -10.312 1 95.25 336 VAL A N 1
ATOM 2700 C CA . VAL A 1 336 ? 23.766 -13.5 -10.688 1 95.25 336 VAL A CA 1
ATOM 2701 C C . VAL A 1 336 ? 23.719 -15.023 -10.625 1 95.25 336 VAL A C 1
ATOM 2703 O O . VAL A 1 336 ? 22.734 -15.602 -10.18 1 95.25 336 VAL A O 1
ATOM 2706 N N . TYR A 1 337 ? 24.75 -15.656 -11.047 1 96.69 337 TYR A N 1
ATOM 2707 C CA . TYR A 1 337 ? 24.797 -17.109 -11.023 1 96.69 337 TYR A CA 1
ATOM 2708 C C . TYR A 1 337 ? 24.859 -17.625 -9.594 1 96.69 337 TYR A C 1
ATOM 2710 O O . TYR A 1 337 ? 24.25 -18.656 -9.266 1 96.69 337 TYR A O 1
ATOM 2718 N N . ARG A 1 338 ? 25.562 -16.906 -8.781 1 96.62 338 ARG A N 1
ATOM 2719 C CA . ARG A 1 338 ? 25.609 -17.297 -7.375 1 96.62 338 ARG A CA 1
ATOM 2720 C C . ARG A 1 338 ? 24.25 -17.125 -6.711 1 96.62 338 ARG A C 1
ATOM 2722 O O . ARG A 1 338 ? 23.828 -17.984 -5.926 1 96.62 338 ARG A O 1
ATOM 2729 N N . MET A 1 339 ? 23.609 -16.078 -7.02 1 95.25 339 MET A N 1
ATOM 2730 C CA . MET A 1 339 ? 22.266 -15.828 -6.484 1 95.25 339 MET A CA 1
ATOM 2731 C C . MET A 1 339 ? 21.297 -16.891 -6.961 1 95.25 339 MET A C 1
ATOM 2733 O O . MET A 1 339 ? 20.422 -17.328 -6.199 1 95.25 339 MET A O 1
ATOM 2737 N N . PHE A 1 340 ? 21.438 -17.234 -8.227 1 96.69 340 PHE A N 1
ATOM 2738 C CA . PHE A 1 340 ? 20.578 -18.266 -8.805 1 96.69 340 PHE A CA 1
ATOM 2739 C C . PHE A 1 340 ? 20.797 -19.609 -8.102 1 96.69 340 PHE A C 1
ATOM 2741 O O . PHE A 1 340 ? 19.844 -20.312 -7.781 1 96.69 340 PHE A O 1
ATOM 2748 N N . TYR A 1 341 ? 22.047 -19.922 -7.859 1 96.06 341 TYR A N 1
ATOM 2749 C CA . TYR A 1 341 ? 22.375 -21.141 -7.117 1 96.06 341 TYR A CA 1
ATOM 2750 C C . TYR A 1 341 ? 21.703 -21.141 -5.75 1 96.06 341 TYR A C 1
ATOM 2752 O O . TYR A 1 341 ? 21.062 -22.125 -5.371 1 96.06 341 TYR A O 1
ATOM 2760 N N . ASN A 1 342 ? 21.891 -20.031 -5.027 1 93.81 342 ASN A N 1
ATOM 2761 C CA . ASN A 1 342 ? 21.312 -19.922 -3.693 1 93.81 342 ASN A CA 1
ATOM 2762 C C . ASN A 1 342 ? 19.781 -20.016 -3.729 1 93.81 342 ASN A C 1
ATOM 2764 O O . ASN A 1 342 ? 19.172 -20.578 -2.828 1 93.81 342 ASN A O 1
ATOM 2768 N N . PHE A 1 343 ? 19.188 -19.422 -4.723 1 93.12 343 PHE A N 1
ATOM 2769 C CA . PHE A 1 343 ? 17.734 -19.438 -4.887 1 93.12 343 PHE A CA 1
ATOM 2770 C C . PHE A 1 343 ? 17.234 -20.875 -5.012 1 93.12 343 PHE A C 1
ATOM 2772 O O . PHE A 1 343 ? 16.281 -21.266 -4.328 1 93.12 343 PHE A O 1
ATOM 2779 N N . ILE A 1 344 ? 17.875 -21.609 -5.852 1 93.62 344 ILE A N 1
ATOM 2780 C CA . ILE A 1 344 ? 17.469 -22.984 -6.094 1 93.62 344 ILE A CA 1
ATOM 2781 C C . ILE A 1 344 ? 17.719 -23.828 -4.848 1 93.62 344 ILE A C 1
ATOM 2783 O O . ILE A 1 344 ? 16.875 -24.641 -4.465 1 93.62 344 ILE A O 1
ATOM 2787 N N . ALA A 1 345 ? 18.844 -23.547 -4.254 1 89.19 345 ALA A N 1
ATOM 2788 C CA . ALA A 1 345 ? 19.234 -24.328 -3.074 1 89.19 345 ALA A CA 1
ATOM 2789 C C . ALA A 1 345 ? 18.266 -24.078 -1.92 1 89.19 345 ALA A C 1
ATOM 2791 O O . ALA A 1 345 ? 18 -24.969 -1.117 1 89.19 345 ALA A O 1
ATOM 2792 N N . ASP A 1 346 ? 17.703 -22.891 -1.842 1 85.44 346 ASP A N 1
ATOM 2793 C CA . ASP A 1 346 ? 16.844 -22.484 -0.738 1 85.44 346 ASP A CA 1
ATOM 2794 C C . ASP A 1 346 ? 15.422 -22.984 -0.937 1 85.44 346 ASP A C 1
ATOM 2796 O O . A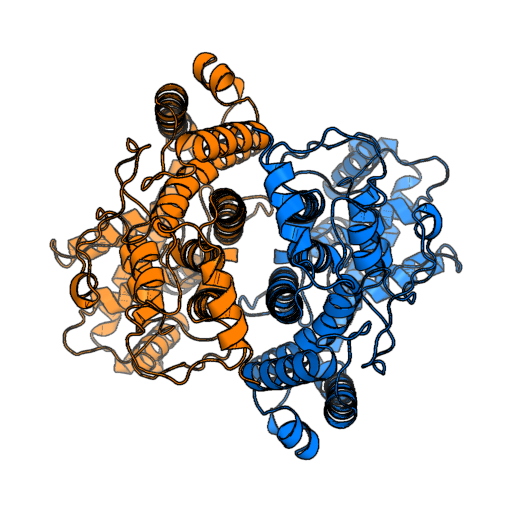SP A 1 346 ? 14.633 -23.031 0.01 1 85.44 346 ASP A O 1
ATOM 2800 N N . LYS A 1 347 ? 15.164 -23.328 -2.168 1 85.88 347 LYS A N 1
ATOM 2801 C CA . LYS A 1 347 ? 13.797 -23.75 -2.469 1 85.88 347 LYS A CA 1
ATOM 2802 C C . LYS A 1 347 ? 13.703 -25.266 -2.566 1 85.88 347 LYS A C 1
ATOM 2804 O O . LYS A 1 347 ? 14.625 -25.922 -3.047 1 85.88 347 LYS A O 1
ATOM 2809 N N . ALA A 1 348 ? 12.789 -25.828 -1.984 1 80.94 348 ALA A N 1
ATOM 2810 C CA . ALA A 1 348 ? 12.594 -27.281 -1.984 1 80.94 348 ALA A CA 1
ATOM 2811 C C . ALA A 1 348 ? 11.914 -27.734 -3.268 1 80.94 348 ALA A C 1
ATOM 2813 O O . ALA A 1 348 ? 10.758 -28.156 -3.244 1 80.94 348 ALA A O 1
ATOM 2814 N N . TYR A 1 349 ? 12.75 -27.734 -4.359 1 89.44 349 TYR A N 1
ATOM 2815 C CA . TYR A 1 349 ? 12.18 -28.172 -5.625 1 89.44 349 TYR A CA 1
ATOM 2816 C C . TYR A 1 349 ? 12.07 -29.688 -5.668 1 89.44 349 TYR A C 1
ATOM 2818 O O . TYR A 1 349 ? 12.969 -30.406 -5.199 1 89.44 349 TYR A O 1
ATOM 2826 N N . ASP A 1 350 ? 10.977 -30.109 -6.176 1 86 350 ASP A N 1
ATOM 2827 C CA . ASP A 1 350 ? 10.781 -31.547 -6.379 1 86 350 ASP A CA 1
ATOM 2828 C C . ASP A 1 350 ? 11.453 -32 -7.668 1 86 350 ASP A C 1
ATOM 2830 O O . ASP A 1 350 ? 11.664 -31.219 -8.586 1 86 350 ASP A O 1
ATOM 2834 N N . GLU A 1 351 ? 11.734 -33.25 -7.73 1 85.06 351 GLU A N 1
ATOM 2835 C CA . GLU A 1 351 ? 12.375 -33.844 -8.898 1 85.06 351 GLU A CA 1
ATOM 2836 C C . GLU A 1 351 ? 11.523 -33.625 -10.156 1 85.06 351 GLU A C 1
ATOM 2838 O O . GLU A 1 351 ? 12.055 -33.562 -11.266 1 85.06 351 GLU A O 1
ATOM 2843 N N . SER A 1 352 ? 10.281 -33.438 -9.945 1 85.69 352 SER A N 1
ATOM 2844 C CA . SER A 1 352 ? 9.367 -33.344 -11.078 1 85.69 352 SER A CA 1
ATOM 2845 C C . SER A 1 352 ? 9.383 -31.938 -11.664 1 85.69 352 SER A C 1
ATOM 2847 O O . SER A 1 352 ? 8.914 -31.719 -12.781 1 85.69 352 SER A O 1
ATOM 2849 N N . GLU A 1 353 ? 9.938 -30.969 -11 1 89.81 353 GLU A N 1
ATOM 2850 C CA . GLU A 1 353 ? 9.953 -29.594 -11.492 1 89.81 353 GLU A CA 1
ATOM 2851 C C . GLU A 1 353 ? 11.094 -29.375 -12.484 1 89.81 353 GLU A C 1
ATOM 2853 O O . GLU A 1 353 ? 12.25 -29.688 -12.188 1 89.81 353 GLU A O 1
ATOM 2858 N N . SER A 1 354 ? 10.789 -28.906 -13.633 1 93.06 354 SER A N 1
ATOM 2859 C CA . SER A 1 354 ? 11.734 -28.766 -14.742 1 93.06 354 SER A CA 1
ATOM 2860 C C . SER A 1 354 ? 12.758 -27.672 -14.453 1 93.06 354 SER A C 1
ATOM 2862 O O . SER A 1 354 ? 12.5 -26.766 -13.656 1 93.06 354 SER A O 1
ATOM 2864 N N . ASP A 1 355 ? 13.867 -27.719 -15.125 1 95.38 355 ASP A N 1
ATOM 2865 C CA . ASP A 1 355 ? 14.891 -26.688 -15.039 1 95.38 355 ASP A CA 1
ATOM 2866 C C . ASP A 1 355 ? 14.344 -25.344 -15.539 1 95.38 355 ASP A C 1
ATOM 2868 O O . ASP A 1 355 ? 14.672 -24.297 -14.984 1 95.38 355 ASP A O 1
ATOM 2872 N N . ALA A 1 356 ? 13.492 -25.453 -16.547 1 96.19 356 ALA A N 1
ATOM 2873 C CA . ALA A 1 356 ? 12.875 -24.25 -17.078 1 96.19 356 ALA A CA 1
ATOM 2874 C C . ALA A 1 356 ? 12.039 -23.547 -16.016 1 96.19 356 ALA A C 1
ATOM 2876 O O . ALA A 1 356 ? 12.023 -22.312 -15.945 1 96.19 356 ALA A O 1
ATOM 2877 N N . GLN A 1 357 ? 11.375 -24.328 -15.203 1 95.62 357 GLN A N 1
ATOM 2878 C CA . GLN A 1 357 ? 10.539 -23.766 -14.141 1 95.62 357 GLN A CA 1
ATOM 2879 C C . GLN A 1 357 ? 11.391 -23.062 -13.086 1 95.62 357 GLN A C 1
ATOM 2881 O O . GLN A 1 357 ? 11.016 -22.016 -12.578 1 95.62 357 GLN A O 1
ATOM 2886 N N . LYS A 1 358 ? 12.5 -23.672 -12.719 1 96.56 358 LYS A N 1
ATOM 2887 C CA . LYS A 1 358 ? 13.414 -23.062 -11.758 1 96.56 358 LYS A CA 1
ATOM 2888 C C . LYS A 1 358 ? 13.898 -21.703 -12.258 1 96.56 358 LYS A C 1
ATOM 2890 O O . LYS A 1 358 ? 13.969 -20.734 -11.484 1 96.56 358 LYS A O 1
ATOM 2895 N N . VAL A 1 359 ? 14.211 -21.672 -13.539 1 97.5 359 VAL A N 1
ATOM 2896 C CA . VAL A 1 359 ? 14.711 -20.453 -14.156 1 97.5 359 VAL A CA 1
ATOM 2897 C C . VAL A 1 359 ? 13.625 -19.375 -14.133 1 97.5 359 VAL A C 1
ATOM 2899 O O . VAL A 1 359 ? 13.883 -18.234 -13.742 1 97.5 359 VAL A O 1
ATOM 2902 N N . ILE A 1 360 ? 12.422 -19.766 -14.477 1 97.12 360 ILE A N 1
ATOM 2903 C CA . ILE A 1 360 ? 11.32 -18.828 -14.57 1 97.12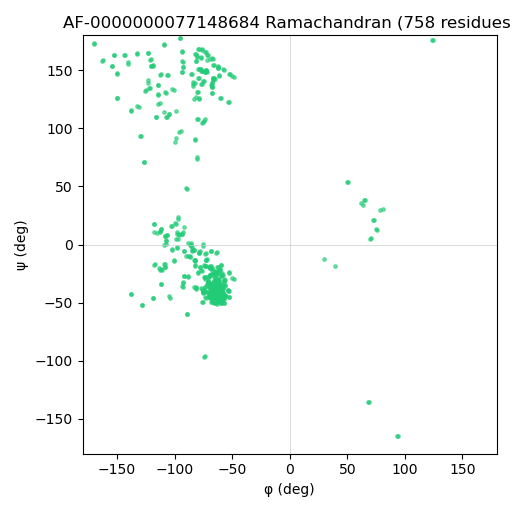 360 ILE A CA 1
ATOM 2904 C C . ILE A 1 360 ? 10.969 -18.297 -13.18 1 97.12 360 ILE A C 1
ATOM 2906 O O . ILE A 1 360 ? 10.625 -17.125 -13.016 1 97.12 360 ILE A O 1
ATOM 2910 N N . ASP A 1 361 ? 11.023 -19.156 -12.195 1 96.5 361 ASP A N 1
ATOM 2911 C CA . ASP A 1 361 ? 10.75 -18.734 -10.82 1 96.5 361 ASP A CA 1
ATOM 2912 C C . ASP A 1 361 ? 11.727 -17.641 -10.375 1 96.5 361 ASP A C 1
ATOM 2914 O O . ASP A 1 361 ? 11.344 -16.703 -9.664 1 96.5 361 ASP A O 1
ATOM 2918 N N . PHE A 1 362 ? 12.945 -17.797 -10.812 1 97.06 362 PHE A N 1
ATOM 2919 C CA . PHE A 1 362 ? 13.984 -16.844 -10.445 1 97.06 362 PHE A CA 1
ATOM 2920 C C . PHE A 1 362 ? 13.797 -15.539 -11.195 1 97.06 362 PHE A C 1
ATOM 2922 O O . PHE A 1 362 ? 13.812 -14.461 -10.594 1 97.06 362 PHE A O 1
ATOM 2929 N N . ILE A 1 363 ? 13.539 -15.625 -12.461 1 97.5 363 ILE A N 1
ATOM 2930 C CA . ILE A 1 363 ? 13.453 -14.438 -13.312 1 97.5 363 ILE A CA 1
ATOM 2931 C C . ILE A 1 363 ? 12.188 -13.648 -12.969 1 97.5 363 ILE A C 1
ATOM 2933 O O . ILE A 1 363 ? 12.227 -12.422 -12.859 1 97.5 363 ILE A O 1
ATOM 2937 N N . ALA A 1 364 ? 11.055 -14.328 -12.797 1 96.38 364 ALA A N 1
ATOM 2938 C CA . ALA A 1 364 ? 9.773 -13.68 -12.555 1 96.38 364 ALA A CA 1
ATOM 2939 C C . ALA A 1 364 ? 9.781 -12.922 -11.227 1 96.38 364 ALA A C 1
ATOM 2941 O O . ALA A 1 364 ? 9.008 -11.992 -11.023 1 96.38 364 ALA A O 1
ATOM 2942 N N . GLY A 1 365 ? 10.656 -13.32 -10.312 1 94.38 365 GLY A N 1
ATOM 2943 C CA . GLY A 1 365 ? 10.75 -12.672 -9.016 1 94.38 365 GLY A CA 1
ATOM 2944 C C . GLY A 1 365 ? 11.602 -11.414 -9.039 1 94.38 365 GLY A C 1
ATOM 2945 O O . GLY A 1 365 ? 11.641 -10.672 -8.055 1 94.38 365 GLY A O 1
ATOM 2946 N N . MET A 1 366 ? 12.242 -11.109 -10.188 1 93.94 366 MET A N 1
ATOM 2947 C CA . MET A 1 366 ? 13.133 -9.961 -10.305 1 93.94 366 MET A CA 1
ATOM 2948 C C . MET A 1 366 ? 12.344 -8.672 -10.484 1 93.94 366 MET A C 1
ATOM 2950 O O . MET A 1 366 ? 11.195 -8.703 -10.938 1 93.94 366 MET A O 1
ATOM 2954 N N . THR A 1 367 ? 12.914 -7.59 -10.031 1 91.31 367 THR A N 1
ATOM 2955 C CA . THR A 1 367 ? 12.422 -6.273 -10.422 1 91.31 367 THR A CA 1
ATOM 2956 C C . THR A 1 367 ? 12.93 -5.895 -11.812 1 91.31 367 THR A C 1
ATOM 2958 O O . THR A 1 367 ? 13.836 -6.535 -12.344 1 91.31 367 THR A O 1
ATOM 2961 N N . ASP A 1 368 ? 12.352 -4.82 -12.367 1 89.75 368 ASP A N 1
ATOM 2962 C CA . ASP A 1 368 ? 12.758 -4.398 -13.703 1 89.75 368 ASP A CA 1
ATOM 2963 C C . ASP A 1 368 ? 14.242 -4.027 -13.742 1 89.75 368 ASP A C 1
ATOM 2965 O O . ASP A 1 368 ? 14.992 -4.52 -14.586 1 89.75 368 ASP A O 1
ATOM 2969 N N . GLN A 1 369 ? 14.68 -3.246 -12.828 1 86.94 369 GLN A N 1
ATOM 2970 C CA . GLN A 1 369 ? 16.062 -2.768 -12.789 1 86.94 369 GLN A CA 1
ATOM 2971 C C . GLN A 1 369 ? 17.031 -3.902 -12.484 1 86.94 369 GLN A C 1
ATOM 2973 O O . GLN A 1 369 ? 18.125 -3.949 -13.031 1 86.94 369 GLN A O 1
ATOM 2978 N N . PHE A 1 370 ? 16.625 -4.797 -11.609 1 91.06 370 PHE A N 1
ATOM 2979 C CA . PHE A 1 370 ? 17.484 -5.922 -11.258 1 91.06 370 PHE A CA 1
ATOM 2980 C C . PHE A 1 370 ? 17.672 -6.852 -12.453 1 91.06 370 PHE A C 1
ATOM 2982 O O . PHE A 1 370 ? 18.781 -7.344 -12.695 1 91.06 370 PHE A O 1
ATOM 2989 N N . ALA A 1 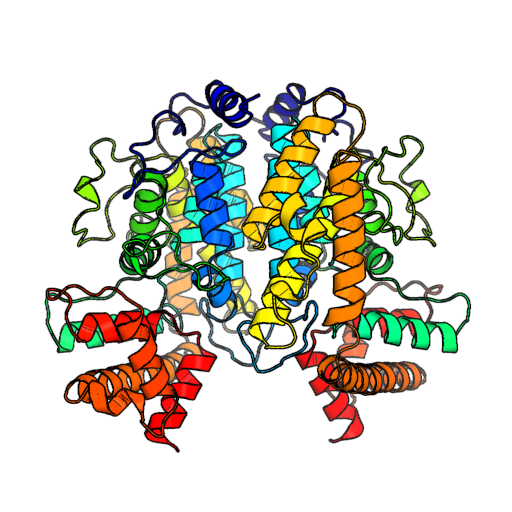371 ? 16.625 -7.098 -13.18 1 93.69 371 ALA A N 1
ATOM 2990 C CA . ALA A 1 371 ? 16.703 -7.93 -14.383 1 93.69 371 ALA A CA 1
ATOM 2991 C C . ALA A 1 371 ? 17.688 -7.336 -15.391 1 93.69 371 ALA A C 1
ATOM 2993 O O . ALA A 1 371 ? 18.5 -8.055 -15.977 1 93.69 371 ALA A O 1
ATOM 2994 N N . GLN A 1 372 ? 17.594 -6.055 -15.531 1 91.38 372 GLN A N 1
ATOM 2995 C CA . GLN A 1 372 ? 18.5 -5.371 -16.453 1 91.38 372 GLN A CA 1
ATOM 2996 C C . GLN A 1 372 ? 19.938 -5.465 -15.984 1 91.38 372 GLN A C 1
ATOM 2998 O O . GLN A 1 372 ? 20.844 -5.688 -16.781 1 91.38 372 GLN A O 1
ATOM 3003 N N . SER A 1 373 ? 20.141 -5.285 -14.727 1 92.88 373 SER A N 1
ATOM 3004 C CA . SER A 1 373 ? 21.484 -5.367 -14.164 1 92.88 373 SER A CA 1
ATOM 3005 C C . SER A 1 373 ? 22.062 -6.77 -14.32 1 92.88 373 SER A C 1
ATOM 3007 O O . SER A 1 373 ? 23.25 -6.922 -14.617 1 92.88 373 SER A O 1
ATOM 3009 N N . CYS A 1 374 ? 21.266 -7.758 -14.094 1 95 374 CYS A N 1
ATOM 3010 C CA . CYS A 1 374 ? 21.703 -9.141 -14.242 1 95 374 CYS A CA 1
ATOM 3011 C C . CYS A 1 374 ? 22.078 -9.438 -15.688 1 95 374 CYS A C 1
ATOM 3013 O O . CYS A 1 374 ? 23.078 -10.109 -15.953 1 95 374 CYS A O 1
ATOM 3015 N N . PHE A 1 375 ? 21.266 -8.938 -16.594 1 95.12 375 PHE A N 1
ATOM 3016 C CA . PHE A 1 375 ? 21.531 -9.117 -18.016 1 95.12 375 PHE A CA 1
ATOM 3017 C C . PHE A 1 375 ? 22.859 -8.484 -18.406 1 95.12 375 PHE A C 1
ATOM 3019 O O . PHE A 1 375 ? 23.656 -9.094 -19.109 1 95.12 375 PHE A O 1
ATOM 3026 N N . GLU A 1 376 ? 23.078 -7.312 -17.891 1 93.94 376 GLU A N 1
ATOM 3027 C CA . GLU A 1 376 ? 24.312 -6.598 -18.172 1 93.94 376 GLU A CA 1
ATOM 3028 C C . GLU A 1 376 ? 25.516 -7.328 -17.594 1 93.94 376 GLU A C 1
ATOM 3030 O O . GLU A 1 376 ? 26.594 -7.367 -18.203 1 93.94 376 GLU A O 1
ATOM 3035 N N . GLU A 1 377 ? 25.359 -7.863 -16.469 1 94.19 377 GLU A N 1
ATOM 3036 C CA . GLU A 1 377 ? 26.438 -8.609 -15.812 1 94.19 377 GLU A CA 1
ATOM 3037 C C . GLU A 1 377 ? 26.844 -9.828 -16.641 1 94.19 377 GLU A C 1
ATOM 3039 O O . GLU A 1 377 ? 28.016 -10.172 -16.719 1 94.19 377 GLU A O 1
ATOM 3044 N N . ILE A 1 378 ? 25.938 -10.445 -17.266 1 93.5 378 ILE A N 1
ATOM 3045 C CA . ILE A 1 378 ? 26.172 -11.68 -18 1 93.5 378 ILE A CA 1
ATOM 3046 C C . ILE A 1 378 ? 26.766 -11.344 -19.375 1 93.5 378 ILE A C 1
ATOM 3048 O O . ILE A 1 378 ? 27.672 -12.023 -19.844 1 93.5 378 ILE A O 1
ATOM 3052 N N . TYR A 1 379 ? 26.312 -10.305 -19.969 1 91.75 379 TYR A N 1
ATOM 3053 C CA . TYR A 1 379 ? 26.641 -10.117 -21.391 1 91.75 379 TYR A CA 1
ATOM 3054 C C . TYR A 1 379 ? 27.594 -8.938 -21.578 1 91.75 379 TYR A C 1
ATOM 3056 O O . TYR A 1 379 ? 28.203 -8.797 -22.641 1 91.75 379 TYR A O 1
ATOM 3064 N N . TRP A 1 380 ? 27.656 -8.039 -20.672 1 84 380 TRP A N 1
ATOM 3065 C CA . TRP A 1 380 ? 28.5 -6.867 -20.891 1 84 380 TRP A CA 1
ATOM 3066 C C . TRP A 1 380 ? 29.688 -6.863 -19.922 1 84 380 TRP A C 1
ATOM 3068 O O . TRP A 1 380 ? 30.609 -6.07 -20.078 1 84 380 TRP A O 1
ATOM 3078 N N . MET A 1 381 ? 29.672 -7.531 -18.797 1 66 381 MET A N 1
ATOM 3079 C CA . MET A 1 381 ? 30.859 -7.582 -17.938 1 66 381 MET A CA 1
ATOM 3080 C C . MET A 1 381 ? 31.719 -8.797 -18.266 1 66 381 MET A C 1
ATOM 3082 O O . MET A 1 381 ? 31.203 -9.867 -18.578 1 66 381 MET A O 1
ATOM 3086 N N . MET B 1 1 ? -30.641 4.625 -4.023 1 60.69 1 MET B N 1
ATOM 3087 C CA . MET B 1 1 ? -30.344 4.453 -2.605 1 60.69 1 MET B CA 1
ATOM 3088 C C . MET B 1 1 ? -29.016 5.098 -2.244 1 60.69 1 MET B C 1
ATOM 3090 O O . MET B 1 1 ? -28.078 5.082 -3.043 1 60.69 1 MET B O 1
ATOM 3094 N N . ILE B 1 2 ? -29.016 5.926 -1.119 1 80.19 2 ILE B N 1
ATOM 3095 C CA . ILE B 1 2 ? -27.781 6.539 -0.679 1 80.19 2 ILE B CA 1
ATOM 3096 C C . ILE B 1 2 ? -26.984 5.547 0.167 1 80.19 2 ILE B C 1
ATOM 3098 O O . ILE B 1 2 ? -27.297 5.32 1.337 1 80.19 2 ILE B O 1
ATOM 3102 N N . TRP B 1 3 ? -26.125 4.754 -0.43 1 90.56 3 TRP B N 1
ATOM 3103 C CA . TRP B 1 3 ? -25.344 3.666 0.145 1 90.56 3 TRP B CA 1
ATOM 3104 C C . TRP B 1 3 ? -24.5 4.16 1.32 1 90.56 3 TRP B C 1
ATOM 3106 O O . TRP B 1 3 ? -24.312 3.438 2.303 1 90.56 3 TRP B O 1
ATOM 3116 N N . ARG B 1 4 ? -24.109 5.375 1.257 1 93.25 4 ARG B N 1
ATOM 3117 C CA . ARG B 1 4 ? -23.328 5.98 2.324 1 93.25 4 ARG B CA 1
ATOM 3118 C C . ARG B 1 4 ? -24.078 5.953 3.648 1 93.25 4 ARG B C 1
ATOM 3120 O O . ARG B 1 4 ? -23.484 5.699 4.699 1 93.25 4 ARG B O 1
ATOM 3127 N N . GLN B 1 5 ? -25.375 6.172 3.586 1 93.12 5 GLN B N 1
ATOM 3128 C CA . GLN B 1 5 ? -26.172 6.207 4.801 1 93.12 5 GLN B CA 1
ATOM 3129 C C . GLN B 1 5 ? -26.219 4.836 5.473 1 93.12 5 GLN B C 1
ATOM 3131 O O . GLN B 1 5 ? -26.188 4.738 6.699 1 93.12 5 GLN B O 1
ATOM 3136 N N . LEU B 1 6 ? -26.297 3.812 4.652 1 91.38 6 LEU B N 1
ATOM 3137 C CA . LEU B 1 6 ? -26.25 2.457 5.191 1 91.38 6 LEU B CA 1
ATOM 3138 C C . LEU B 1 6 ? -24.906 2.193 5.883 1 91.38 6 LEU B C 1
ATOM 3140 O O . LEU B 1 6 ? -24.875 1.597 6.961 1 91.38 6 LEU B O 1
ATOM 3144 N N . ARG B 1 7 ? -23.875 2.674 5.258 1 93.44 7 ARG B N 1
ATOM 3145 C CA . ARG B 1 7 ? -22.547 2.521 5.812 1 93.44 7 ARG B CA 1
ATOM 3146 C C . ARG B 1 7 ? -22.406 3.285 7.125 1 93.44 7 ARG B C 1
ATOM 3148 O O . ARG B 1 7 ? -21.797 2.791 8.078 1 93.44 7 ARG B O 1
ATOM 3155 N N . GLU B 1 8 ? -22.953 4.453 7.172 1 94.88 8 GLU B N 1
ATOM 3156 C CA . GLU B 1 8 ? -22.938 5.27 8.383 1 94.88 8 GLU B CA 1
ATOM 3157 C C . GLU B 1 8 ? -23.734 4.613 9.5 1 94.88 8 GLU B C 1
ATOM 3159 O O . GLU B 1 8 ? -23.344 4.672 10.672 1 94.88 8 GLU B O 1
ATOM 3164 N N . GLN B 1 9 ? -24.812 3.945 9.156 1 93.44 9 GLN B N 1
ATOM 3165 C CA . GLN B 1 9 ? -25.641 3.25 10.133 1 93.44 9 GLN B CA 1
ATOM 3166 C C . GLN B 1 9 ? -24.906 2.064 10.742 1 93.44 9 GLN B C 1
ATOM 3168 O O . GLN B 1 9 ? -25.078 1.749 11.922 1 93.44 9 GLN B O 1
ATOM 3173 N N . GLN B 1 10 ? -24.094 1.45 9.93 1 92.38 10 GLN B N 1
ATOM 3174 C CA . GLN B 1 10 ? -23.297 0.33 10.43 1 92.38 10 GLN B CA 1
ATOM 3175 C C . GLN B 1 10 ? -22.344 0.776 11.539 1 92.38 10 GLN B C 1
ATOM 3177 O O . GLN B 1 10 ? -21.984 -0.019 12.406 1 92.38 10 GLN B O 1
ATOM 3182 N N . GLU B 1 11 ? -21.984 2.072 11.578 1 94.75 11 GLU B N 1
ATOM 3183 C CA . GLU B 1 11 ? -21.094 2.598 12.594 1 94.75 11 GLU B CA 1
ATOM 3184 C C . GLU B 1 11 ? -21.781 2.68 13.953 1 94.75 11 GLU B C 1
ATOM 3186 O O . GLU B 1 11 ? -21.109 2.836 14.984 1 94.75 11 GLU B O 1
ATOM 3191 N N . ASN B 1 12 ? -23.094 2.516 13.945 1 93.94 12 ASN B N 1
ATOM 3192 C CA . ASN B 1 12 ? -23.828 2.508 15.203 1 93.94 12 ASN B CA 1
ATOM 3193 C C . ASN B 1 12 ? -23.5 1.275 16.047 1 93.94 12 ASN B C 1
ATOM 3195 O O . ASN B 1 12 ? -23.734 1.261 17.25 1 93.94 12 ASN B O 1
ATOM 3199 N N . LEU B 1 13 ? -22.984 0.265 15.406 1 92.38 13 LEU B N 1
ATOM 3200 C CA . LEU B 1 13 ? -22.656 -0.979 16.094 1 92.38 13 LEU B CA 1
ATOM 3201 C C . LEU B 1 13 ? -21.281 -0.898 16.734 1 92.38 13 LEU B C 1
ATOM 3203 O O . LEU B 1 13 ? -20.906 -1.771 17.531 1 92.38 13 LEU B O 1
ATOM 3207 N N . LEU B 1 14 ? -20.562 0.185 16.516 1 96 14 LEU B N 1
ATOM 3208 C CA . LEU B 1 14 ? -19.234 0.347 17.062 1 96 14 LEU B CA 1
ATOM 3209 C C . LEU B 1 14 ? -19.297 0.698 18.547 1 96 14 LEU B C 1
ATOM 3211 O O . LEU B 1 14 ? -20.375 0.946 19.078 1 96 14 LEU B O 1
ATOM 3215 N N . SER B 1 15 ? -18.109 0.618 19.219 1 96.88 15 SER B N 1
ATOM 3216 C CA . SER B 1 15 ? -17.969 1.036 20.609 1 96.88 15 SER B CA 1
ATOM 3217 C C . SER B 1 15 ? -18.484 2.455 20.812 1 96.88 15 SER B C 1
ATOM 3219 O O . SER B 1 15 ? -18.391 3.293 19.906 1 96.88 15 SER B O 1
ATOM 3221 N N . PRO B 1 16 ? -19.062 2.73 22 1 96.88 16 PRO B N 1
ATOM 3222 C CA . PRO B 1 16 ? -19.5 4.102 22.281 1 96.88 16 PRO B CA 1
ATOM 3223 C C . PRO B 1 16 ? -18.344 5.102 22.234 1 96.88 16 PRO B C 1
ATOM 3225 O O . PRO B 1 16 ? -18.562 6.309 22.125 1 96.88 16 PRO B O 1
ATOM 3228 N N . TYR B 1 17 ? -17.109 4.609 22.312 1 97.5 17 TYR B N 1
ATOM 3229 C CA . TYR B 1 17 ? -15.945 5.484 22.312 1 97.5 17 TYR B CA 1
ATOM 3230 C C . TYR B 1 17 ? -15.422 5.711 20.906 1 97.5 17 TYR B C 1
ATOM 3232 O O . TYR B 1 17 ? -14.523 6.523 20.688 1 97.5 17 TYR B O 1
ATOM 3240 N N . ALA B 1 18 ? -16.016 4.992 19.906 1 98.31 18 ALA B N 1
ATOM 3241 C CA . ALA B 1 18 ? -15.547 5.074 18.516 1 98.31 18 ALA B CA 1
ATOM 3242 C C . ALA B 1 18 ? -15.984 6.387 17.875 1 98.31 18 ALA B C 1
ATOM 3244 O O . ALA B 1 18 ? -17.078 6.883 18.141 1 98.31 18 ALA B O 1
ATOM 3245 N N . ALA B 1 19 ? -15.109 6.945 17.094 1 98.19 19 ALA B N 1
ATOM 3246 C CA . ALA B 1 19 ? -15.523 8.055 16.25 1 98.19 19 ALA B CA 1
ATOM 3247 C C . ALA B 1 19 ? -16.484 7.582 15.164 1 98.19 19 ALA B C 1
ATOM 3249 O O . ALA B 1 19 ? -16.312 6.5 14.594 1 98.19 19 ALA B O 1
ATOM 3250 N N . ARG B 1 20 ? -17.516 8.367 14.961 1 98 20 ARG B N 1
ATOM 3251 C CA . ARG B 1 20 ? -18.484 8.086 13.906 1 98 20 ARG B CA 1
ATOM 3252 C C . ARG B 1 20 ? -18.453 9.172 12.836 1 98 20 ARG B C 1
ATOM 3254 O O . ARG B 1 20 ? -18.391 10.359 13.156 1 98 20 ARG B O 1
ATOM 3261 N N . SER B 1 21 ? -18.5 8.758 11.609 1 97.5 21 SER B N 1
ATOM 3262 C CA . SER B 1 21 ? -18.375 9.695 10.492 1 97.5 21 SER B CA 1
ATOM 3263 C C . SER B 1 21 ? -19.516 10.711 10.5 1 97.5 21 SER B C 1
ATOM 3265 O O . SER B 1 21 ? -19.328 11.859 10.102 1 97.5 21 SER B O 1
ATOM 3267 N N . VAL B 1 22 ? -20.688 10.336 10.984 1 96.25 22 VAL B N 1
ATOM 3268 C CA . VAL B 1 22 ? -21.859 11.211 11.008 1 96.25 22 VAL B CA 1
ATOM 3269 C C . VAL B 1 22 ? -21.609 12.367 11.977 1 96.25 22 VAL B C 1
ATOM 3271 O O . VAL B 1 22 ? -22.219 13.43 11.844 1 96.25 22 VAL B O 1
ATOM 3274 N N . ASN B 1 23 ? -20.719 12.164 12.961 1 96.56 23 ASN B N 1
ATOM 3275 C CA . ASN B 1 23 ? -20.453 13.172 13.984 1 96.56 23 ASN B CA 1
ATOM 3276 C C . ASN B 1 23 ? -19.203 13.984 13.664 1 96.56 23 ASN B C 1
ATOM 3278 O O . ASN B 1 23 ? -18.719 14.727 14.508 1 96.56 23 ASN B O 1
ATOM 3282 N N . SER B 1 24 ? -18.688 13.828 12.453 1 97.5 24 SER B N 1
ATOM 3283 C CA . SER B 1 24 ? -17.469 14.539 12.078 1 97.5 24 SER B CA 1
ATOM 3284 C C . SER B 1 24 ? -17.656 16.047 12.141 1 97.5 24 SER B C 1
ATOM 3286 O O . SER B 1 24 ? -18.734 16.547 11.781 1 97.5 24 SER B O 1
ATOM 3288 N N . PHE B 1 25 ? -16.562 16.766 12.531 1 97 25 PHE B N 1
ATOM 3289 C CA . PHE B 1 25 ? -16.578 18.234 12.516 1 97 25 PHE B CA 1
ATOM 3290 C C . PHE B 1 25 ? -16.5 18.766 11.086 1 97 25 PHE B C 1
ATOM 3292 O O . PHE B 1 25 ? -16.578 19.969 10.859 1 97 25 PHE B O 1
ATOM 3299 N N . GLY B 1 26 ? -16.266 17.844 10.141 1 95.69 26 GLY B N 1
ATOM 3300 C CA . GLY B 1 26 ? -16.312 18.219 8.734 1 95.69 26 GLY B CA 1
ATOM 3301 C C . GLY B 1 26 ? -14.945 18.594 8.18 1 95.69 26 GLY B C 1
ATOM 3302 O O . GLY B 1 26 ? -13.922 18.141 8.695 1 95.69 26 GLY B O 1
ATOM 3303 N N . ARG B 1 27 ? -15.008 19.234 7.012 1 95.69 27 ARG B N 1
ATOM 3304 C CA . ARG B 1 27 ? -13.828 19.547 6.219 1 95.69 27 ARG B CA 1
ATOM 3305 C C . ARG B 1 27 ? -13.547 21.047 6.238 1 95.69 27 ARG B C 1
ATOM 3307 O O . ARG B 1 27 ? -14.328 21.828 6.789 1 95.69 27 ARG B O 1
ATOM 3314 N N . ILE B 1 28 ? -12.383 21.438 5.691 1 91.5 28 ILE B N 1
ATOM 3315 C CA . ILE B 1 28 ? -12.047 22.844 5.578 1 91.5 28 ILE B CA 1
ATOM 3316 C C . ILE B 1 28 ? -13.039 23.531 4.645 1 91.5 28 ILE B C 1
ATOM 3318 O O . ILE B 1 28 ? -13.547 24.609 4.961 1 91.5 28 ILE B O 1
ATOM 3322 N N . ILE B 1 29 ? -13.258 22.875 3.529 1 92.69 29 ILE B N 1
ATOM 3323 C CA . ILE B 1 29 ? -14.227 23.344 2.541 1 92.69 29 ILE B CA 1
ATOM 3324 C C . ILE B 1 29 ? -15.383 22.359 2.443 1 92.69 29 ILE B C 1
ATOM 3326 O O . ILE B 1 29 ? -15.164 21.172 2.201 1 92.69 29 ILE B O 1
ATOM 3330 N N . ASN B 1 30 ? -16.547 22.891 2.547 1 92.81 30 ASN B N 1
ATOM 3331 C CA . ASN B 1 30 ? -17.719 22.031 2.447 1 92.81 30 ASN B CA 1
ATOM 3332 C C . ASN B 1 30 ? -17.875 21.453 1.043 1 92.81 30 ASN B C 1
ATOM 3334 O O . ASN B 1 30 ? -17.656 22.156 0.054 1 92.81 30 ASN B O 1
ATOM 3338 N N . GLU B 1 31 ? -18.188 20.203 1.01 1 91 31 GLU B N 1
ATOM 3339 C CA . GLU B 1 31 ? -18.438 19.531 -0.268 1 91 31 GLU B CA 1
ATOM 3340 C C . GLU B 1 31 ? -19.547 18.5 -0.144 1 91 31 GLU B C 1
ATOM 3342 O O . GLU B 1 31 ? -19.891 18.078 0.963 1 91 31 GLU B O 1
ATOM 3347 N N . GLU B 1 32 ? -20.031 18.141 -1.308 1 90.81 32 GLU B N 1
ATOM 3348 C CA . GLU B 1 32 ? -21.078 17.125 -1.329 1 90.81 32 GLU B CA 1
ATOM 3349 C C . GLU B 1 32 ? -20.531 15.773 -0.847 1 90.81 32 GLU B C 1
ATOM 3351 O O . GLU B 1 32 ? -19.406 15.406 -1.176 1 90.81 32 GLU B O 1
ATOM 3356 N N . LYS B 1 33 ? -21.453 15.109 -0.132 1 92.69 33 LYS B N 1
ATOM 3357 C CA . LYS B 1 33 ? -21.031 13.812 0.394 1 92.69 33 LYS B CA 1
ATOM 3358 C C . LYS B 1 33 ? -21.047 12.75 -0.7 1 92.69 33 LYS B C 1
ATOM 3360 O O . LYS B 1 33 ? -21.828 12.82 -1.642 1 92.69 33 LYS B O 1
ATOM 3365 N N . CYS B 1 34 ? -20.156 11.812 -0.531 1 91.44 34 CYS B N 1
ATOM 3366 C CA . CYS B 1 34 ? -20.062 10.688 -1.454 1 91.44 34 CYS B CA 1
ATOM 3367 C C . CYS B 1 34 ? -21.297 9.797 -1.341 1 91.44 34 CYS B C 1
ATOM 3369 O O . CYS B 1 34 ? -21.812 9.578 -0.243 1 91.44 34 CYS B O 1
ATOM 3371 N N . PRO B 1 35 ? -21.812 9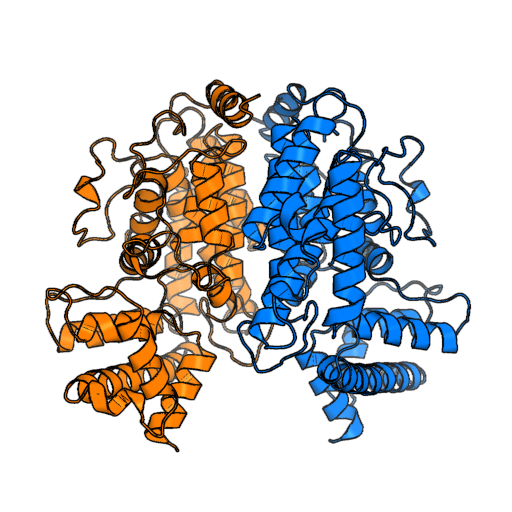.328 -2.418 1 91.31 35 PRO B N 1
ATOM 3372 C CA . PRO B 1 35 ? -23.016 8.484 -2.375 1 91.31 35 PRO B CA 1
ATOM 3373 C C . PRO B 1 35 ? -22.75 7.117 -1.747 1 91.31 35 PRO B C 1
ATOM 3375 O O . PRO B 1 35 ? -23.672 6.445 -1.299 1 91.31 35 PRO B O 1
ATOM 3378 N N . ILE B 1 36 ? -21.5 6.695 -1.699 1 93.19 36 ILE B N 1
ATOM 3379 C CA . ILE B 1 36 ? -21.203 5.324 -1.295 1 93.19 36 ILE B CA 1
ATOM 3380 C C . ILE B 1 36 ? -20.344 5.332 -0.034 1 93.19 36 ILE B C 1
ATOM 3382 O O . ILE B 1 36 ? -20.703 4.723 0.976 1 93.19 36 ILE B O 1
ATOM 3386 N N . ARG B 1 37 ? -19.344 6.137 0.008 1 95.25 37 ARG B N 1
ATOM 3387 C CA . ARG B 1 37 ? -18.328 6.078 1.064 1 95.25 37 ARG B CA 1
ATOM 3388 C C . ARG B 1 37 ? -18.672 7.039 2.197 1 95.25 37 ARG B C 1
ATOM 3390 O O . ARG B 1 37 ? -19.203 8.133 1.956 1 95.25 37 ARG B O 1
ATOM 3397 N N . THR B 1 38 ? -18.25 6.59 3.393 1 96.69 38 THR B N 1
ATOM 3398 C CA . THR B 1 38 ? -18.281 7.52 4.516 1 96.69 38 THR B CA 1
ATOM 3399 C C . THR B 1 38 ? -17.172 8.555 4.383 1 96.69 38 THR B C 1
ATOM 3401 O O . THR B 1 38 ? -16.25 8.383 3.584 1 96.69 38 THR B O 1
ATOM 3404 N N . ASP B 1 39 ? -17.266 9.602 5.148 1 97.5 39 ASP B N 1
ATOM 3405 C CA . ASP B 1 39 ? -16.281 10.68 5.07 1 97.5 39 ASP B CA 1
ATOM 3406 C C . ASP B 1 39 ? -14.875 10.164 5.414 1 97.5 39 ASP B C 1
ATOM 3408 O O . ASP B 1 39 ? -13.891 10.57 4.789 1 97.5 39 ASP B O 1
ATOM 3412 N N . TYR B 1 40 ? -14.773 9.289 6.398 1 98.31 40 TYR B N 1
ATOM 3413 C CA . TYR B 1 40 ? -13.469 8.773 6.801 1 98.31 40 TYR B CA 1
ATOM 3414 C C . TYR B 1 40 ? -12.883 7.879 5.719 1 98.31 40 TYR B C 1
ATOM 3416 O O . TYR B 1 40 ? -11.68 7.922 5.453 1 98.31 40 TYR B O 1
ATOM 3424 N N . GLU B 1 41 ? -13.742 7.027 5.125 1 97.25 41 GLU B N 1
ATOM 3425 C CA . GLU B 1 41 ? -13.281 6.184 4.027 1 97.25 41 GLU B CA 1
ATOM 3426 C C . GLU B 1 41 ? -12.82 7.023 2.842 1 97.25 41 GLU B C 1
ATOM 3428 O O . GLU B 1 41 ? -11.805 6.715 2.217 1 97.25 41 GLU B O 1
ATOM 3433 N N . ARG B 1 42 ? -13.555 8.055 2.506 1 95.69 42 ARG B N 1
ATOM 3434 C CA . ARG B 1 42 ? -13.188 8.977 1.432 1 95.69 42 ARG B CA 1
ATOM 3435 C C . ARG B 1 42 ? -11.836 9.625 1.695 1 95.69 42 ARG B C 1
ATOM 3437 O O . ARG B 1 42 ? -11.039 9.797 0.773 1 95.69 42 ARG B O 1
ATOM 3444 N N . ASP B 1 43 ? -11.602 10.008 2.951 1 97.62 43 ASP B N 1
ATOM 3445 C CA . ASP B 1 43 ? -10.32 10.609 3.32 1 97.62 43 ASP B CA 1
ATOM 3446 C C . ASP B 1 43 ? -9.172 9.648 3.043 1 97.62 43 ASP B C 1
ATOM 3448 O O . ASP B 1 43 ? -8.133 10.047 2.506 1 97.62 43 ASP B O 1
ATOM 3452 N N . GLY B 1 44 ? -9.352 8.375 3.447 1 97.19 44 GLY B N 1
ATOM 3453 C CA . GLY B 1 44 ? -8.328 7.383 3.172 1 97.19 44 GLY B CA 1
ATOM 3454 C C . GLY B 1 44 ? -8.016 7.246 1.693 1 97.19 44 GLY B C 1
ATOM 3455 O O . GLY B 1 44 ? -6.848 7.172 1.306 1 97.19 44 GLY B O 1
ATOM 3456 N N . ASN B 1 45 ? -9.031 7.234 0.899 1 93.75 45 ASN B N 1
ATOM 3457 C CA . ASN B 1 45 ? -8.844 7.109 -0.543 1 93.75 45 ASN B CA 1
ATOM 3458 C C . ASN B 1 45 ? -8.156 8.336 -1.127 1 93.75 45 ASN B C 1
ATOM 3460 O O . ASN B 1 45 ? -7.309 8.219 -2.016 1 93.75 45 ASN B O 1
ATOM 3464 N N . ARG B 1 46 ? -8.516 9.516 -0.675 1 94.12 46 ARG B N 1
ATOM 3465 C CA . ARG B 1 46 ? -7.879 10.742 -1.146 1 94.12 46 ARG B CA 1
ATOM 3466 C C . ARG B 1 46 ? -6.371 10.703 -0.903 1 94.12 46 ARG B C 1
ATOM 3468 O O . ARG B 1 46 ? -5.59 11.125 -1.756 1 94.12 46 ARG B O 1
ATOM 3475 N N . ILE B 1 47 ? -6.016 10.203 0.27 1 96.56 47 ILE B N 1
ATOM 3476 C CA . ILE B 1 47 ? -4.598 10.117 0.602 1 96.56 47 ILE B CA 1
ATOM 3477 C C . ILE B 1 47 ? -3.92 9.086 -0.301 1 96.56 47 ILE B C 1
ATOM 3479 O O . ILE B 1 47 ? -2.869 9.359 -0.885 1 96.56 47 ILE B O 1
ATOM 3483 N N . LEU B 1 48 ? -4.562 7.93 -0.436 1 93.69 48 LEU B N 1
ATOM 3484 C CA . LEU B 1 48 ? -4.016 6.832 -1.226 1 93.69 48 LEU B CA 1
ATOM 3485 C C . LEU B 1 48 ? -3.758 7.27 -2.664 1 93.69 48 LEU B C 1
ATOM 3487 O O . LEU B 1 48 ? -2.791 6.828 -3.289 1 93.69 48 LEU B O 1
ATOM 3491 N N . TYR B 1 49 ? -4.594 8.172 -3.219 1 89.12 49 TYR B N 1
ATOM 3492 C CA . TYR B 1 49 ? -4.5 8.602 -4.609 1 89.12 49 TYR B CA 1
ATOM 3493 C C . TYR B 1 49 ? -3.773 9.93 -4.723 1 89.12 49 TYR B C 1
ATOM 3495 O O . TYR B 1 49 ? -3.914 10.641 -5.723 1 89.12 49 TYR B O 1
ATOM 3503 N N . SER B 1 50 ? -3.049 10.336 -3.748 1 91.38 50 SER B N 1
ATOM 3504 C CA . SER B 1 50 ? -2.281 11.578 -3.795 1 91.38 50 SER B CA 1
ATOM 3505 C C . SER B 1 50 ? -0.858 11.328 -4.285 1 91.38 50 SER B C 1
ATOM 3507 O O . SER B 1 50 ? -0.334 10.219 -4.152 1 91.38 50 SER B O 1
ATOM 3509 N N . MET B 1 51 ? -0.264 12.328 -4.887 1 88.25 51 MET B N 1
ATOM 3510 C CA . MET B 1 51 ? 1.124 12.266 -5.336 1 88.25 51 MET B CA 1
ATOM 3511 C C . MET B 1 51 ? 2.074 12.141 -4.148 1 88.25 51 MET B C 1
ATOM 3513 O O . MET B 1 51 ? 3.107 11.477 -4.238 1 88.25 51 MET B O 1
ATOM 3517 N N . GLU B 1 52 ? 1.724 12.805 -3.09 1 92.75 52 GLU B N 1
ATOM 3518 C CA . GLU B 1 52 ? 2.545 12.797 -1.883 1 92.75 52 GLU B CA 1
ATOM 3519 C C . GLU B 1 52 ? 2.646 11.391 -1.295 1 92.75 52 GLU B C 1
ATOM 3521 O O . GLU B 1 52 ? 3.707 10.992 -0.812 1 92.75 52 GLU B O 1
ATOM 3526 N N . PHE B 1 53 ? 1.547 10.617 -1.378 1 93.38 53 PHE B N 1
ATOM 3527 C CA . PHE B 1 53 ? 1.593 9.234 -0.917 1 93.38 53 PHE B CA 1
ATOM 3528 C C . PHE B 1 53 ? 2.479 8.391 -1.825 1 93.38 53 PHE B C 1
ATOM 3530 O O . PHE B 1 53 ? 3.285 7.594 -1.346 1 93.38 53 PHE B O 1
ATOM 3537 N N . ARG B 1 54 ? 2.361 8.562 -3.018 1 88.5 54 ARG B N 1
ATOM 3538 C CA . ARG B 1 54 ? 3.143 7.809 -3.996 1 88.5 54 ARG B CA 1
ATOM 3539 C C . ARG B 1 54 ? 4.637 8.062 -3.814 1 88.5 54 ARG B C 1
ATOM 3541 O O . ARG B 1 54 ? 5.449 7.145 -3.973 1 88.5 54 ARG B O 1
ATOM 3548 N N . ARG B 1 55 ? 4.973 9.234 -3.477 1 90.19 55 ARG B N 1
ATOM 3549 C CA . ARG B 1 55 ? 6.375 9.617 -3.342 1 90.19 55 ARG B CA 1
ATOM 3550 C C . ARG B 1 55 ? 7.016 8.93 -2.141 1 90.19 55 ARG B C 1
ATOM 3552 O O . ARG B 1 55 ? 8.242 8.828 -2.057 1 90.19 55 ARG B O 1
ATOM 3559 N N . LEU B 1 56 ? 6.188 8.438 -1.22 1 91.56 56 LEU B N 1
ATOM 3560 C CA . LEU B 1 56 ? 6.73 7.785 -0.035 1 91.56 56 LEU B CA 1
ATOM 3561 C C . LEU B 1 56 ? 7.512 6.531 -0.417 1 91.56 56 LEU B C 1
ATOM 3563 O O . LEU B 1 56 ? 8.359 6.07 0.346 1 91.56 56 LEU B O 1
ATOM 3567 N N . ARG B 1 57 ? 7.266 6 -1.609 1 87.69 57 ARG B N 1
ATOM 3568 C CA . ARG B 1 57 ? 7.941 4.781 -2.047 1 87.69 57 ARG B CA 1
ATOM 3569 C C . ARG B 1 57 ? 9.422 5.035 -2.297 1 87.69 57 ARG B C 1
ATOM 3571 O O . ARG B 1 57 ? 10.227 4.098 -2.297 1 87.69 57 ARG B O 1
ATOM 3578 N N . HIS B 1 58 ? 9.797 6.289 -2.484 1 86 58 HIS B N 1
ATOM 3579 C CA . HIS B 1 58 ? 11.172 6.637 -2.816 1 86 58 HIS B CA 1
ATOM 3580 C C . HIS B 1 58 ? 11.836 7.398 -1.675 1 86 58 HIS B C 1
ATOM 3582 O O . HIS B 1 58 ? 12.906 7.988 -1.856 1 86 58 HIS B O 1
ATOM 3588 N N . LYS B 1 59 ? 11.141 7.383 -0.555 1 86.81 59 LYS B N 1
ATOM 3589 C CA . LYS B 1 59 ? 11.727 7.988 0.639 1 86.81 59 LYS B CA 1
ATOM 3590 C C . LYS B 1 59 ? 12.141 6.922 1.647 1 86.81 59 LYS B C 1
ATOM 3592 O O . LYS B 1 59 ? 11.391 5.988 1.923 1 86.81 59 LYS B O 1
ATOM 3597 N N . THR B 1 60 ? 13.312 7.086 2.082 1 78.88 60 THR B N 1
ATOM 3598 C CA . THR B 1 60 ? 13.883 6.121 3.012 1 78.88 60 THR B CA 1
ATOM 3599 C C . THR B 1 60 ? 13.25 6.254 4.395 1 78.88 60 THR B C 1
ATOM 3601 O O . THR B 1 60 ? 12.898 7.359 4.812 1 78.88 60 THR B O 1
ATOM 3604 N N . GLN B 1 61 ? 13.203 5.129 5.066 1 70.88 61 GLN B N 1
ATOM 3605 C CA . GLN B 1 61 ? 12.734 5.145 6.445 1 70.88 61 GLN B CA 1
ATOM 3606 C C . GLN B 1 61 ? 13.891 5.387 7.414 1 70.88 61 GLN B C 1
ATOM 3608 O O . GLN B 1 61 ? 13.93 6.41 8.102 1 70.88 61 GLN B O 1
ATOM 3613 N N . VAL B 1 62 ? 14.883 4.516 7.402 1 65.06 62 VAL B N 1
ATOM 3614 C CA . VAL B 1 62 ? 15.977 4.648 8.359 1 65.06 62 VAL B CA 1
ATOM 3615 C C . VAL B 1 62 ? 17.312 4.613 7.621 1 65.06 62 VAL B C 1
ATOM 3617 O O . VAL B 1 62 ? 18.156 5.492 7.812 1 65.06 62 VAL B O 1
ATOM 3620 N N . PHE B 1 63 ? 17.422 3.615 6.848 1 63.72 63 PHE B N 1
ATOM 3621 C CA . PHE B 1 63 ? 18.719 3.375 6.227 1 63.72 63 PHE B CA 1
ATOM 3622 C C . PHE B 1 63 ? 18.703 3.768 4.754 1 63.72 63 PHE B C 1
ATOM 3624 O O . PHE B 1 63 ? 17.828 3.326 4.004 1 63.72 63 PHE B O 1
ATOM 3631 N N . PHE B 1 64 ? 19.484 4.816 4.613 1 56.81 64 PHE B N 1
ATOM 3632 C CA . PHE B 1 64 ? 19.625 5.148 3.201 1 56.81 64 PHE B CA 1
ATOM 3633 C C . PHE B 1 64 ? 20.562 4.176 2.504 1 56.81 64 PHE B C 1
ATOM 3635 O O . PHE B 1 64 ? 21.672 3.93 2.98 1 56.81 64 PHE B O 1
ATOM 3642 N N . ASN B 1 65 ? 20.078 3.338 1.782 1 55.88 65 ASN B N 1
ATOM 3643 C CA . ASN B 1 65 ? 20.922 2.564 0.877 1 55.88 65 ASN B CA 1
ATOM 3644 C C . ASN B 1 65 ? 20.375 2.578 -0.547 1 55.88 65 ASN B C 1
ATOM 3646 O O . ASN B 1 65 ? 19.469 1.803 -0.879 1 55.88 65 ASN B O 1
ATOM 3650 N N . ALA B 1 66 ? 20.844 3.461 -1.285 1 50.31 66 ALA B N 1
ATOM 3651 C CA . ALA B 1 66 ? 20.359 3.707 -2.643 1 50.31 66 ALA B CA 1
ATOM 3652 C C . ALA B 1 66 ? 20.359 2.422 -3.463 1 50.31 66 ALA B C 1
ATOM 3654 O O . ALA B 1 66 ? 19.531 2.254 -4.359 1 50.31 66 ALA B O 1
ATOM 3655 N N . LYS B 1 67 ? 21.125 1.612 -3.064 1 52.47 67 LYS B N 1
ATOM 3656 C CA . LYS B 1 67 ? 21.312 0.502 -3.994 1 52.47 67 LYS B CA 1
ATOM 3657 C C . LYS B 1 67 ? 20.672 -0.774 -3.469 1 52.47 67 LYS B C 1
ATOM 3659 O O . LYS B 1 67 ? 20.766 -1.829 -4.102 1 52.47 67 LYS B O 1
ATOM 3664 N N . ASN B 1 68 ? 20.156 -0.61 -2.4 1 58.81 68 ASN B N 1
ATOM 3665 C CA . ASN B 1 68 ? 19.594 -1.833 -1.85 1 58.81 68 ASN B CA 1
ATOM 3666 C C . ASN B 1 68 ? 18.062 -1.819 -1.921 1 58.81 68 ASN B C 1
ATOM 3668 O O . ASN B 1 68 ? 17.406 -1.147 -1.123 1 58.81 68 ASN B O 1
ATOM 3672 N N . ASP B 1 69 ? 17.609 -2.627 -2.768 1 57.53 69 ASP B N 1
ATOM 3673 C CA . ASP B 1 69 ? 16.188 -2.715 -3.062 1 57.53 69 ASP B CA 1
ATOM 3674 C C . ASP B 1 69 ? 15.414 -3.283 -1.874 1 57.53 69 ASP B C 1
ATOM 3676 O O . ASP B 1 69 ? 14.18 -3.244 -1.852 1 57.53 69 ASP B O 1
ATOM 3680 N N . HIS B 1 70 ? 16.141 -3.666 -0.909 1 62.09 70 HIS B N 1
ATOM 3681 C CA . HIS B 1 70 ? 15.43 -4.43 0.106 1 62.09 70 HIS B CA 1
ATOM 3682 C C . HIS B 1 70 ? 15.258 -3.619 1.387 1 62.09 70 HIS B C 1
ATOM 3684 O O . HIS B 1 70 ? 14.719 -4.121 2.375 1 62.09 70 HIS B O 1
ATOM 3690 N N . ILE B 1 71 ? 15.633 -2.42 1.228 1 66.81 71 ILE B N 1
ATOM 3691 C CA . ILE B 1 71 ? 15.469 -1.604 2.426 1 66.81 71 ILE B CA 1
ATOM 3692 C C . ILE B 1 71 ? 14.047 -1.047 2.477 1 66.81 71 ILE B C 1
ATOM 3694 O O . ILE B 1 71 ? 13.461 -0.731 1.438 1 66.81 71 ILE B O 1
ATOM 3698 N N . CYS B 1 72 ? 13.578 -0.922 3.648 1 73.62 72 CYS B N 1
ATOM 3699 C CA . CYS B 1 72 ? 12.211 -0.481 3.891 1 73.62 72 CYS B CA 1
ATOM 3700 C C . CYS B 1 72 ? 12.023 0.974 3.477 1 73.62 72 CYS B C 1
ATOM 3702 O O . CYS B 1 72 ? 12.852 1.827 3.807 1 73.62 72 CYS B O 1
ATOM 3704 N N . THR B 1 73 ? 10.992 1.153 2.719 1 85.5 73 THR B N 1
ATOM 3705 C CA . THR B 1 73 ? 10.609 2.512 2.352 1 85.5 73 THR B CA 1
ATOM 3706 C C . THR B 1 73 ? 9.57 3.062 3.32 1 85.5 73 THR B C 1
ATOM 3708 O O . THR B 1 73 ? 8.992 2.312 4.109 1 85.5 73 THR B O 1
ATOM 3711 N N . ARG B 1 74 ? 9.406 4.316 3.219 1 89.81 74 ARG B N 1
ATOM 3712 C CA . ARG B 1 74 ? 8.406 4.945 4.078 1 89.81 74 ARG B CA 1
ATOM 3713 C C . ARG B 1 74 ? 7 4.473 3.721 1 89.81 74 ARG B C 1
ATOM 3715 O O . ARG B 1 74 ? 6.133 4.367 4.594 1 89.81 74 ARG B O 1
ATOM 3722 N N . MET B 1 75 ? 6.742 4.191 2.494 1 91.44 75 MET B N 1
ATOM 3723 C CA . MET B 1 75 ? 5.441 3.664 2.096 1 91.44 75 MET B CA 1
ATOM 3724 C C . MET B 1 75 ? 5.16 2.334 2.785 1 91.44 75 MET B C 1
ATOM 3726 O O . MET B 1 75 ? 4.051 2.104 3.271 1 91.44 75 MET B O 1
ATOM 3730 N N . GLU B 1 76 ? 6.141 1.47 2.773 1 90.06 76 GLU B N 1
ATOM 3731 C CA . GLU B 1 76 ? 5.98 0.18 3.439 1 90.06 76 GLU B CA 1
ATOM 3732 C C . GLU B 1 76 ? 5.68 0.36 4.922 1 90.06 76 GLU B C 1
ATOM 3734 O O . GLU B 1 76 ? 4.824 -0.336 5.477 1 90.06 76 GLU B O 1
ATOM 3739 N N . HIS B 1 77 ? 6.391 1.266 5.504 1 91.88 77 HIS B N 1
ATOM 3740 C CA . HIS B 1 77 ? 6.145 1.569 6.906 1 91.88 77 HIS B CA 1
ATOM 3741 C C . HIS B 1 77 ? 4.703 2.016 7.129 1 91.88 77 HIS B C 1
ATOM 3743 O O . HIS B 1 77 ? 4.023 1.517 8.031 1 91.88 77 HIS B O 1
ATOM 3749 N N . VAL B 1 78 ? 4.254 2.939 6.32 1 95.38 78 VAL B N 1
ATOM 3750 C CA . VAL B 1 78 ? 2.912 3.504 6.43 1 95.38 78 VAL B CA 1
ATOM 3751 C C . VAL B 1 78 ? 1.87 2.4 6.25 1 95.38 78 VAL B C 1
ATOM 3753 O O . VAL B 1 78 ? 0.883 2.346 6.988 1 95.38 78 VAL B O 1
ATOM 3756 N N . LEU B 1 79 ? 2.1 1.503 5.348 1 94.62 79 LEU B N 1
ATOM 3757 C CA . LEU B 1 79 ? 1.176 0.401 5.102 1 94.62 79 LEU B CA 1
ATOM 3758 C C . LEU B 1 79 ? 1.156 -0.567 6.277 1 94.62 79 LEU B C 1
ATOM 3760 O O . LEU B 1 79 ? 0.094 -1.063 6.66 1 94.62 79 LEU B O 1
ATOM 3764 N N . ASN B 1 80 ? 2.301 -0.823 6.809 1 93.31 80 ASN B N 1
ATOM 3765 C CA . ASN B 1 80 ? 2.381 -1.694 7.973 1 93.31 80 ASN B CA 1
ATOM 3766 C C . ASN B 1 80 ? 1.665 -1.087 9.18 1 93.31 80 ASN B C 1
ATOM 3768 O O . ASN B 1 80 ? 0.92 -1.777 9.875 1 93.31 80 ASN B O 1
ATOM 3772 N N . VAL B 1 81 ? 1.902 0.193 9.383 1 96.12 81 VAL B N 1
ATOM 3773 C CA . VAL B 1 81 ? 1.215 0.893 10.461 1 96.12 81 VAL B CA 1
ATOM 3774 C C . VAL B 1 81 ? -0.296 0.798 10.258 1 96.12 81 VAL B C 1
ATOM 3776 O O . VAL B 1 81 ? -1.038 0.516 11.203 1 96.12 81 VAL B O 1
ATOM 3779 N N . GLY B 1 82 ? -0.713 1.046 9.039 1 97.5 82 GLY B N 1
ATOM 3780 C CA . GLY B 1 82 ? -2.129 0.949 8.727 1 97.5 82 GLY B CA 1
ATOM 3781 C C . GLY B 1 82 ? -2.713 -0.42 9.016 1 97.5 82 GLY B C 1
ATOM 3782 O O . GLY B 1 82 ? -3.783 -0.53 9.617 1 97.5 82 GLY B O 1
ATOM 3783 N N . SER B 1 83 ? -2.01 -1.465 8.633 1 96.12 83 SER B N 1
ATOM 3784 C CA . SER B 1 83 ? -2.488 -2.832 8.812 1 96.12 83 SER B CA 1
ATOM 3785 C C . SER B 1 83 ? -2.619 -3.186 10.289 1 96.12 83 SER B C 1
ATOM 3787 O O . SER B 1 83 ? -3.648 -3.715 10.719 1 96.12 83 SER B O 1
ATOM 3789 N N . ILE B 1 84 ? -1.658 -2.873 11.062 1 96.62 84 ILE B N 1
ATOM 3790 C CA . ILE B 1 84 ? -1.65 -3.182 12.484 1 96.62 84 ILE B CA 1
ATOM 3791 C C . ILE B 1 84 ? -2.719 -2.355 13.195 1 96.62 84 ILE B C 1
ATOM 3793 O O . ILE B 1 84 ? -3.494 -2.887 13.992 1 96.62 84 ILE B O 1
ATOM 3797 N N . ALA B 1 85 ? -2.768 -1.07 12.898 1 98.31 85 ALA B N 1
ATOM 3798 C CA . ALA B 1 85 ? -3.705 -0.16 13.547 1 98.31 85 ALA B CA 1
ATOM 3799 C C . ALA B 1 85 ? -5.148 -0.566 13.266 1 98.31 85 ALA B C 1
ATOM 3801 O O . ALA B 1 85 ? -5.992 -0.535 14.164 1 98.31 85 ALA B O 1
ATOM 3802 N N . VAL B 1 86 ? -5.414 -0.953 12.055 1 98.06 86 VAL B N 1
ATOM 3803 C CA . VAL B 1 86 ? -6.766 -1.348 11.672 1 98.06 86 VAL B CA 1
ATOM 3804 C C . VAL B 1 86 ? -7.156 -2.635 12.391 1 98.06 86 VAL B C 1
ATOM 3806 O O . VAL B 1 86 ? -8.289 -2.779 12.852 1 98.06 86 VAL B O 1
ATOM 3809 N N . THR B 1 87 ? -6.223 -3.57 12.484 1 97 87 THR B N 1
ATOM 3810 C CA . THR B 1 87 ? -6.484 -4.801 13.219 1 97 87 THR B CA 1
ATOM 3811 C C . THR B 1 87 ? -6.887 -4.5 14.656 1 97 87 THR B C 1
ATOM 3813 O O . THR B 1 87 ? -7.863 -5.059 15.164 1 97 87 THR B O 1
ATOM 3816 N N . ILE B 1 88 ? -6.191 -3.605 15.281 1 97.81 88 ILE B N 1
ATOM 3817 C CA . ILE B 1 88 ? -6.469 -3.234 16.656 1 97.81 88 ILE B CA 1
ATOM 3818 C C . ILE B 1 88 ? -7.816 -2.518 16.734 1 97.81 88 ILE B C 1
ATOM 3820 O O . ILE B 1 88 ? -8.656 -2.857 17.578 1 97.81 88 ILE B O 1
ATOM 3824 N N . ALA B 1 89 ? -8.016 -1.524 15.875 1 98.38 89 ALA B N 1
ATOM 3825 C CA . ALA B 1 89 ? -9.242 -0.737 15.891 1 98.38 89 ALA B CA 1
ATOM 3826 C C . ALA B 1 89 ? -10.469 -1.631 15.711 1 98.38 89 ALA B C 1
ATOM 3828 O O . ALA B 1 89 ? -11.461 -1.49 16.438 1 98.38 89 ALA B O 1
ATOM 3829 N N . ARG B 1 90 ? -10.391 -2.549 14.789 1 96.88 90 ARG B N 1
ATOM 3830 C CA . ARG B 1 90 ? -11.508 -3.447 14.531 1 96.88 90 ARG B CA 1
ATOM 3831 C C . ARG B 1 90 ? -11.781 -4.348 15.734 1 96.88 90 ARG B C 1
ATOM 3833 O O . ARG B 1 90 ? -12.938 -4.598 16.078 1 96.88 90 ARG B O 1
ATOM 3840 N N . THR B 1 91 ? -10.742 -4.844 16.312 1 96.69 91 THR B N 1
ATOM 3841 C CA . THR B 1 91 ? -10.891 -5.719 17.469 1 96.69 91 THR B CA 1
ATOM 3842 C C . THR B 1 91 ? -11.508 -4.961 18.656 1 96.69 91 THR B C 1
ATOM 3844 O O . THR B 1 91 ? -12.297 -5.52 19.406 1 96.69 91 THR B O 1
ATOM 3847 N N . LEU B 1 92 ? -11.18 -3.68 18.766 1 97.38 92 LEU B N 1
ATOM 3848 C CA . LEU B 1 92 ? -11.703 -2.842 19.844 1 97.38 92 LEU B CA 1
ATOM 3849 C C . LEU B 1 92 ? -13.062 -2.254 19.453 1 97.38 92 LEU B C 1
ATOM 3851 O O . LEU B 1 92 ? -13.641 -1.469 20.219 1 97.38 92 LEU B O 1
ATOM 3855 N N . ASN B 1 93 ? -13.523 -2.566 18.25 1 96.69 93 ASN B N 1
ATOM 3856 C CA . ASN B 1 93 ? -14.773 -2.053 17.703 1 96.69 93 ASN B CA 1
ATOM 3857 C C . ASN B 1 93 ? -14.727 -0.538 17.516 1 96.69 93 ASN B C 1
ATOM 3859 O O . ASN B 1 93 ? -15.688 0.158 17.844 1 96.69 93 ASN B O 1
ATOM 3863 N N . LEU B 1 94 ? -13.602 -0.064 17.188 1 98.25 94 LEU B N 1
ATOM 3864 C CA . LEU B 1 94 ? -13.438 1.339 16.828 1 98.25 94 LEU B CA 1
ATOM 3865 C C . LEU B 1 94 ? -13.5 1.52 15.312 1 98.25 94 LEU B C 1
ATOM 3867 O O . LEU B 1 94 ? -13.695 0.551 14.578 1 98.25 94 LEU B O 1
ATOM 3871 N N . ASN B 1 95 ? -13.414 2.768 14.852 1 98.56 95 ASN B N 1
ATOM 3872 C CA . ASN B 1 95 ? -13.656 3.074 13.445 1 98.56 95 ASN B CA 1
ATOM 3873 C C . ASN B 1 95 ? -12.445 2.752 12.578 1 98.56 95 ASN B C 1
ATOM 3875 O O . ASN B 1 95 ? -11.461 3.5 12.57 1 98.56 95 ASN B O 1
ATOM 3879 N N . GLN B 1 96 ? -12.523 1.723 11.789 1 97.75 96 GLN B N 1
ATOM 3880 C CA . GLN B 1 96 ? -11.398 1.235 10.992 1 97.75 96 GLN B CA 1
ATOM 3881 C C . GLN B 1 96 ? -11.031 2.23 9.898 1 97.75 96 GLN B C 1
ATOM 3883 O O . GLN B 1 96 ? -9.852 2.381 9.562 1 97.75 96 GLN B O 1
ATOM 3888 N N . ASP B 1 97 ? -12.008 2.924 9.273 1 98.31 97 ASP B N 1
ATOM 3889 C CA . ASP B 1 97 ? -11.742 3.834 8.164 1 98.31 97 ASP B CA 1
ATOM 3890 C C . ASP B 1 97 ? -10.969 5.062 8.641 1 98.31 97 ASP B C 1
ATOM 3892 O O . ASP B 1 97 ? -10.023 5.5 7.977 1 98.31 97 ASP B O 1
ATOM 3896 N N . LEU B 1 98 ? -11.414 5.59 9.742 1 98.81 98 LEU B N 1
ATOM 3897 C CA . LEU B 1 98 ? -10.688 6.719 10.328 1 98.81 98 LEU B CA 1
ATOM 3898 C C . LEU B 1 98 ? -9.258 6.32 10.68 1 98.81 98 LEU B C 1
ATOM 3900 O O . LEU B 1 98 ? -8.312 7.051 10.367 1 98.81 98 LEU B O 1
ATOM 3904 N N . THR B 1 99 ? -9.125 5.164 11.312 1 98.81 99 THR B N 1
ATOM 3905 C CA . THR B 1 99 ? -7.82 4.664 11.719 1 98.81 99 THR B CA 1
ATOM 3906 C C . THR B 1 99 ? -6.898 4.512 10.508 1 98.81 99 THR B C 1
ATOM 3908 O O . THR B 1 99 ? -5.742 4.945 10.547 1 98.81 99 THR B O 1
ATOM 3911 N N . TYR B 1 100 ? -7.426 3.938 9.461 1 98.62 100 TYR B N 1
ATOM 3912 C CA . TYR B 1 100 ? -6.637 3.697 8.258 1 98.62 100 TYR B CA 1
ATOM 3913 C C . TYR B 1 100 ? -6.246 5.008 7.59 1 98.62 100 TYR B C 1
ATOM 3915 O O . TYR B 1 100 ? -5.113 5.164 7.125 1 98.62 100 TYR B O 1
ATOM 3923 N N . ALA B 1 101 ? -7.164 5.941 7.512 1 98.69 101 ALA B N 1
ATOM 3924 C CA . ALA B 1 101 ? -6.883 7.238 6.898 1 98.69 101 ALA B CA 1
ATOM 3925 C C . ALA B 1 101 ? -5.754 7.957 7.633 1 98.69 101 ALA B C 1
ATOM 3927 O O . ALA B 1 101 ? -4.84 8.492 7 1 98.69 101 ALA B O 1
ATOM 3928 N N . ILE B 1 102 ? -5.82 7.957 8.984 1 98.69 102 ILE B N 1
ATOM 3929 C CA . ILE B 1 102 ? -4.781 8.602 9.781 1 98.69 102 ILE B CA 1
ATOM 3930 C C . ILE B 1 102 ? -3.439 7.914 9.523 1 98.69 102 ILE B C 1
ATOM 3932 O O . ILE B 1 102 ? -2.42 8.586 9.344 1 98.69 102 ILE B O 1
ATOM 3936 N N . ALA B 1 103 ? -3.438 6.605 9.492 1 98.31 103 ALA B N 1
ATOM 3937 C CA . ALA B 1 103 ? -2.211 5.84 9.281 1 98.31 103 ALA B CA 1
ATOM 3938 C C . ALA B 1 103 ? -1.599 6.145 7.918 1 98.31 103 ALA B C 1
ATOM 3940 O O . ALA B 1 103 ? -0.382 6.305 7.797 1 98.31 103 ALA B O 1
ATOM 3941 N N . LEU B 1 104 ? -2.41 6.246 6.883 1 97.94 104 LEU B N 1
ATOM 3942 C CA . LEU B 1 104 ? -1.933 6.527 5.531 1 97.94 104 LEU B CA 1
ATOM 3943 C C . LEU B 1 104 ? -1.312 7.918 5.453 1 97.94 104 LEU B C 1
ATOM 3945 O O . LEU B 1 104 ? -0.37 8.141 4.688 1 97.94 104 LEU B O 1
ATOM 3949 N N . GLY B 1 105 ? -1.787 8.82 6.234 1 97.88 105 GLY B N 1
ATOM 3950 C CA . GLY B 1 105 ? -1.424 10.211 6.059 1 97.88 105 GLY B CA 1
ATOM 3951 C C . GLY B 1 105 ? -0.353 10.68 7.027 1 97.88 105 GLY B C 1
ATOM 3952 O O . GLY B 1 105 ? 0.235 11.75 6.848 1 97.88 105 GLY B O 1
ATOM 3953 N N . HIS B 1 106 ? -0.062 9.906 8.078 1 96.62 106 HIS B N 1
ATOM 3954 C CA . HIS B 1 106 ? 0.699 10.422 9.211 1 96.62 106 HIS B CA 1
ATOM 3955 C C . HIS B 1 106 ? 2.115 10.812 8.797 1 96.62 106 HIS B C 1
ATOM 3957 O O . HIS B 1 106 ? 2.691 11.75 9.344 1 96.62 106 HIS B O 1
ATOM 3963 N N . ASP B 1 107 ? 2.617 10.18 7.746 1 94.94 107 ASP B N 1
ATOM 3964 C CA . ASP B 1 107 ? 4.023 10.367 7.398 1 94.94 107 ASP B CA 1
ATOM 3965 C C . ASP B 1 107 ? 4.168 11.125 6.082 1 94.94 107 ASP B C 1
ATOM 3967 O O . ASP B 1 107 ? 5.254 11.18 5.504 1 94.94 107 ASP B O 1
ATOM 3971 N N . LEU B 1 108 ? 3.117 11.742 5.578 1 96.25 108 LEU B N 1
ATOM 3972 C CA . LEU B 1 108 ? 3.129 12.375 4.266 1 96.25 108 LEU B CA 1
ATOM 3973 C C . LEU B 1 108 ? 4.102 13.547 4.238 1 96.25 108 LEU B C 1
ATOM 3975 O O . LEU B 1 108 ? 4.574 13.945 3.17 1 96.25 108 LEU B O 1
ATOM 3979 N N . GLY B 1 109 ? 4.391 14.117 5.371 1 95.19 109 GLY B N 1
ATOM 3980 C CA . GLY B 1 109 ? 5.168 15.344 5.441 1 95.19 109 GLY B CA 1
ATOM 3981 C C . GLY B 1 109 ? 6.645 15.102 5.688 1 95.19 109 GLY B C 1
ATOM 3982 O O . GLY B 1 109 ? 7.414 16.047 5.875 1 95.19 109 GLY B O 1
ATOM 3983 N N . HIS B 1 110 ? 7.094 13.883 5.652 1 94.19 110 HIS B N 1
ATOM 3984 C CA . HIS B 1 110 ? 8.5 13.586 5.902 1 94.19 110 HIS B CA 1
ATOM 3985 C C . HIS B 1 110 ? 9.391 14.164 4.801 1 94.19 110 HIS B C 1
ATOM 3987 O O . HIS B 1 110 ? 9.023 14.133 3.625 1 94.19 110 HIS B O 1
ATOM 3993 N N . ALA B 1 111 ? 10.539 14.633 5.211 1 94.38 111 ALA B N 1
ATOM 3994 C CA . ALA B 1 111 ? 11.562 15.109 4.289 1 94.38 111 ALA B CA 1
ATOM 3995 C C . ALA B 1 111 ? 12.305 13.945 3.641 1 94.38 111 ALA B C 1
ATOM 3997 O O . ALA B 1 111 ? 12.219 12.812 4.113 1 94.38 111 ALA B O 1
ATOM 3998 N N . PRO B 1 112 ? 12.977 14.266 2.51 1 93.56 112 PRO B N 1
ATOM 3999 C CA . PRO B 1 112 ? 13.914 13.25 2.021 1 93.56 112 PRO B CA 1
ATOM 4000 C C . PRO B 1 112 ? 14.977 12.883 3.057 1 93.56 112 PRO B C 1
ATOM 4002 O O . PRO B 1 112 ? 15.344 13.711 3.895 1 93.56 112 PRO B O 1
ATOM 4005 N N . PHE B 1 113 ? 15.438 11.719 2.992 1 89.88 113 PHE B N 1
ATOM 4006 C CA . PHE B 1 113 ? 16.516 11.203 3.822 1 89.88 113 PHE B CA 1
ATOM 4007 C C . PHE B 1 113 ? 16.047 10.977 5.254 1 89.88 113 PHE B C 1
ATOM 4009 O O . PHE B 1 113 ? 16.844 11.055 6.195 1 89.88 113 PHE B O 1
ATOM 4016 N N . GLY B 1 114 ? 14.781 10.844 5.457 1 84.25 114 GLY B N 1
ATOM 4017 C CA . GLY B 1 114 ? 14.219 10.398 6.719 1 84.25 114 GLY B CA 1
ATOM 4018 C C . GLY B 1 114 ? 14.398 11.398 7.844 1 84.25 114 GLY B C 1
ATOM 4019 O O . GLY B 1 114 ? 14.172 12.602 7.656 1 84.25 114 GLY B O 1
ATOM 4020 N N . HIS B 1 115 ? 14.789 10.922 9.023 1 82.69 115 HIS B N 1
ATOM 4021 C CA . HIS B 1 115 ? 14.93 11.758 10.211 1 82.69 115 HIS B CA 1
ATOM 4022 C C . HIS B 1 115 ? 16.125 12.688 10.086 1 82.69 115 HIS B C 1
ATOM 4024 O O . HIS B 1 115 ? 16.109 13.805 10.609 1 82.69 115 HIS B O 1
ATOM 4030 N N . SER B 1 116 ? 17.094 12.234 9.406 1 86.81 116 SER B N 1
ATOM 4031 C CA . SER B 1 116 ? 18.234 13.109 9.141 1 86.81 116 SER B CA 1
ATOM 4032 C C . SER B 1 116 ? 17.812 14.336 8.336 1 86.81 116 SER B C 1
ATOM 4034 O O . SER B 1 116 ? 18.219 15.461 8.648 1 86.81 116 SER B O 1
ATOM 4036 N N . GLY B 1 117 ? 17.031 14.062 7.352 1 91.88 117 GLY B N 1
ATOM 4037 C CA . GLY B 1 117 ? 16.531 15.172 6.547 1 91.88 117 GLY B CA 1
ATOM 4038 C C . GLY B 1 117 ? 15.672 16.141 7.332 1 91.88 117 GLY B C 1
ATOM 4039 O O . GLY B 1 117 ? 15.75 17.359 7.117 1 91.88 117 GLY B O 1
ATOM 4040 N N . GLU B 1 118 ? 14.891 15.625 8.227 1 92.06 118 GLU B N 1
ATOM 4041 C CA . GLU B 1 118 ? 14.047 16.453 9.07 1 92.06 118 GLU B CA 1
ATOM 4042 C C . GLU B 1 118 ? 14.883 17.391 9.945 1 92.06 118 GLU B C 1
ATOM 4044 O O . GLU B 1 118 ? 14.586 18.578 10.062 1 92.06 118 GLU B O 1
ATOM 4049 N N . ARG B 1 119 ? 15.906 16.906 10.508 1 92.44 119 ARG B N 1
ATOM 4050 C CA . ARG B 1 119 ? 16.797 17.703 11.359 1 92.44 119 ARG B CA 1
ATOM 4051 C C . ARG B 1 119 ? 17.484 18.797 10.57 1 92.44 119 ARG B C 1
ATOM 4053 O O . ARG B 1 119 ? 17.609 19.938 11.047 1 92.44 119 ARG B O 1
ATOM 4060 N N . VAL B 1 120 ? 17.891 18.422 9.398 1 95.44 120 VAL B N 1
ATOM 4061 C CA . VAL B 1 120 ? 18.594 19.375 8.562 1 95.44 120 VAL B CA 1
ATOM 4062 C C . VAL B 1 120 ? 17.656 20.516 8.172 1 95.44 120 VAL B C 1
ATOM 4064 O O . VAL B 1 120 ? 18.016 21.688 8.258 1 95.44 120 VAL B O 1
ATOM 4067 N N . LEU B 1 121 ? 16.438 20.203 7.777 1 96.69 121 LEU B N 1
ATOM 4068 C CA . LEU B 1 121 ? 15.477 21.219 7.363 1 96.69 121 LEU B CA 1
ATOM 4069 C C . LEU B 1 121 ? 15.07 22.094 8.539 1 96.69 121 LEU B C 1
ATOM 4071 O O . LEU B 1 121 ? 14.828 23.297 8.383 1 96.69 121 LEU B O 1
ATOM 4075 N N . ASP B 1 122 ? 14.984 21.484 9.703 1 96 122 ASP B N 1
ATOM 4076 C CA . ASP B 1 122 ? 14.688 22.25 10.914 1 96 122 ASP B CA 1
ATOM 4077 C C . ASP B 1 122 ? 15.789 23.266 11.203 1 96 122 ASP B C 1
ATOM 4079 O O . ASP B 1 122 ? 15.508 24.422 11.516 1 96 122 ASP B O 1
ATOM 4083 N N . LYS B 1 123 ? 17.016 22.844 11.07 1 96.38 123 LYS B N 1
ATOM 4084 C CA . LYS B 1 123 ? 18.172 23.734 11.266 1 96.38 123 LYS B CA 1
ATOM 4085 C C . LYS B 1 123 ? 18.156 24.875 10.258 1 96.38 123 LYS B C 1
ATOM 4087 O O . LYS B 1 123 ? 18.406 26.016 10.609 1 96.38 123 LYS B O 1
ATOM 4092 N N . CYS B 1 124 ? 17.844 24.547 9.047 1 96.94 124 CYS B N 1
ATOM 4093 C CA . CYS B 1 124 ? 17.812 25.547 7.977 1 96.94 124 CYS B CA 1
ATOM 4094 C C . CYS B 1 124 ? 16.766 26.609 8.25 1 96.94 124 CYS B C 1
ATOM 4096 O O . CYS B 1 124 ? 17.016 27.797 8.07 1 96.94 124 CYS B O 1
ATOM 4098 N N . MET B 1 125 ? 15.641 26.172 8.688 1 96.44 125 MET B N 1
ATOM 4099 C CA . MET B 1 125 ? 14.547 27.094 8.977 1 96.44 125 MET B CA 1
ATOM 4100 C C . MET B 1 125 ? 14.906 28 10.141 1 96.44 125 MET B C 1
ATOM 4102 O O . MET B 1 125 ? 14.648 29.219 10.094 1 96.44 125 MET B O 1
ATOM 4106 N N . LYS B 1 126 ? 15.508 27.469 11.102 1 95.81 126 LYS B N 1
ATOM 4107 C CA . LYS B 1 126 ? 15.859 28.219 12.305 1 95.81 126 LYS B CA 1
ATOM 4108 C C . LYS B 1 126 ? 16.969 29.219 12.023 1 95.81 126 LYS B C 1
ATOM 4110 O O . LYS B 1 126 ? 17.078 30.25 12.703 1 95.81 126 LYS B O 1
ATOM 4115 N N . LYS B 1 127 ? 17.766 28.906 11.062 1 95.5 127 LYS B N 1
ATOM 4116 C CA . LYS B 1 127 ? 18.797 29.859 10.633 1 95.5 127 LYS B CA 1
ATOM 4117 C C . LYS B 1 127 ? 18.172 31.141 10.078 1 95.5 127 LYS B C 1
ATOM 4119 O O . LYS B 1 127 ? 18.734 32.219 10.219 1 95.5 127 LYS B O 1
ATOM 4124 N N . VAL B 1 128 ? 17.078 31.016 9.422 1 94.94 128 VAL B N 1
ATOM 4125 C CA . VAL B 1 128 ? 16.375 32.156 8.852 1 94.94 128 VAL B CA 1
ATOM 4126 C C . VAL B 1 128 ? 15.656 32.906 9.969 1 94.94 128 VAL B C 1
ATOM 4128 O O . VAL B 1 128 ? 15.727 34.156 10.031 1 94.94 128 VAL B O 1
ATOM 4131 N N . ASN B 1 129 ? 14.922 32.125 10.758 1 93.25 129 ASN B N 1
ATOM 4132 C CA . ASN B 1 129 ? 14.188 32.656 11.898 1 93.25 129 ASN B CA 1
ATOM 4133 C C . ASN B 1 129 ? 14.07 31.609 13.008 1 93.25 129 ASN B C 1
ATOM 4135 O O . ASN B 1 129 ? 13.586 30.5 12.773 1 93.25 129 ASN B O 1
ATOM 4139 N N . LEU B 1 130 ? 14.469 31.938 14.148 1 90.5 130 LEU B N 1
ATOM 4140 C CA . LEU B 1 130 ? 14.523 31.016 15.281 1 90.5 130 LEU B CA 1
ATOM 4141 C C . LEU B 1 130 ? 13.141 30.484 15.617 1 90.5 130 LEU B C 1
ATOM 4143 O O . LEU B 1 130 ? 13.008 29.422 16.234 1 90.5 130 LEU B O 1
ATOM 4147 N N . GLU B 1 131 ? 12.164 31.188 15.227 1 87.12 131 GLU B N 1
ATOM 4148 C CA . GLU B 1 131 ? 10.797 30.781 15.523 1 87.12 131 GLU B CA 1
ATOM 4149 C C . GLU B 1 131 ? 10.289 29.75 14.523 1 87.12 131 GLU B C 1
ATOM 4151 O O . GLU B 1 131 ? 9.266 29.109 14.75 1 87.12 131 GLU B O 1
ATOM 4156 N N . PHE B 1 132 ? 11.078 29.656 13.453 1 87.88 132 PHE B N 1
ATOM 4157 C CA . PHE B 1 132 ? 10.688 28.703 12.43 1 87.88 132 PHE B CA 1
ATOM 4158 C C . PHE B 1 132 ? 11.133 27.297 12.805 1 87.88 132 PHE B C 1
ATOM 4160 O O . PHE B 1 132 ? 11.859 27.109 13.781 1 87.88 132 PHE B O 1
ATOM 4167 N N . GLY B 1 133 ? 10.617 26.312 12.195 1 91 133 GLY B N 1
ATOM 4168 C CA . GLY B 1 133 ? 11.016 24.938 12.406 1 91 133 GLY B CA 1
ATOM 4169 C C . GLY B 1 133 ? 10.422 23.984 11.383 1 91 133 GLY B C 1
ATOM 4170 O O . GLY B 1 133 ? 9.617 24.391 10.539 1 91 133 GLY B O 1
ATOM 4171 N N . PHE B 1 134 ? 10.898 22.797 11.5 1 94.06 134 PHE B N 1
ATOM 4172 C CA . PHE B 1 134 ? 10.367 21.75 10.633 1 94.06 134 PHE B CA 1
ATOM 4173 C C . PHE B 1 134 ? 10.164 20.453 11.406 1 94.06 134 PHE B C 1
ATOM 4175 O O . PHE B 1 134 ? 11.117 19.891 11.945 1 94.06 134 PHE B O 1
ATOM 4182 N N . GLN B 1 135 ? 9 20.125 11.484 1 92.69 135 GLN B N 1
ATOM 4183 C CA . GLN B 1 135 ? 8.57 18.844 12.031 1 92.69 135 GLN B CA 1
ATOM 4184 C C . GLN B 1 135 ? 7.688 18.094 11.039 1 92.69 135 GLN B C 1
ATOM 4186 O O . GLN B 1 135 ? 6.75 18.656 10.484 1 92.69 135 GLN B O 1
ATOM 4191 N N . HIS B 1 136 ? 7.969 16.797 10.836 1 93.5 136 HIS B N 1
ATOM 4192 C CA . HIS B 1 136 ? 7.27 16.078 9.773 1 93.5 136 HIS B CA 1
ATOM 4193 C C . HIS B 1 136 ? 5.777 15.969 10.078 1 93.5 136 HIS B C 1
ATOM 4195 O O . HIS B 1 136 ? 4.957 15.93 9.156 1 93.5 136 HIS B O 1
ATOM 4201 N N . GLU B 1 137 ? 5.352 15.961 11.375 1 93.81 137 GLU B N 1
ATOM 4202 C CA . GLU B 1 137 ? 3.934 15.906 11.727 1 93.81 137 GLU B CA 1
ATOM 4203 C C . GLU B 1 137 ? 3.197 17.156 11.258 1 93.81 137 GLU B C 1
ATOM 4205 O O . GLU B 1 137 ? 2.139 17.062 10.633 1 93.81 137 GLU B O 1
ATOM 4210 N N . LEU B 1 138 ? 3.812 18.281 11.57 1 93.88 138 LEU B N 1
ATOM 4211 C CA . LEU B 1 138 ? 3.223 19.562 11.18 1 93.88 138 LEU B CA 1
ATOM 4212 C C . LEU B 1 138 ? 3.227 19.719 9.664 1 93.88 138 LEU B C 1
ATOM 4214 O O . LEU B 1 138 ? 2.271 20.234 9.086 1 93.88 138 LEU B O 1
ATOM 4218 N N . HIS B 1 139 ? 4.289 19.312 9.102 1 95 139 HIS B N 1
ATOM 4219 C CA . HIS B 1 139 ? 4.367 19.391 7.645 1 95 139 HIS B CA 1
ATOM 4220 C C . HIS B 1 139 ? 3.381 18.438 6.98 1 95 139 HIS B C 1
ATOM 4222 O O . HIS B 1 139 ? 2.869 18.734 5.895 1 95 139 HIS B O 1
ATOM 4228 N N . SER B 1 140 ? 3.125 17.25 7.578 1 96.12 140 SER B N 1
ATOM 4229 C CA . SER B 1 140 ? 2.096 16.359 7.059 1 96.12 140 SER B CA 1
ATOM 4230 C C . SER B 1 140 ? 0.731 17.031 7.039 1 96.12 140 SER B C 1
ATOM 4232 O O . SER B 1 140 ? -0.035 16.875 6.086 1 96.12 140 SER B O 1
ATOM 4234 N N . LEU B 1 141 ? 0.477 17.781 8.125 1 95.44 141 LEU B N 1
ATOM 4235 C CA . LEU B 1 141 ? -0.765 18.547 8.156 1 95.44 141 LEU B CA 1
ATOM 4236 C C . LEU B 1 141 ? -0.805 19.578 7.035 1 95.44 141 LEU B C 1
ATOM 4238 O O . LEU B 1 141 ? -1.821 19.703 6.348 1 95.44 141 LEU B O 1
ATOM 4242 N N . ARG B 1 142 ? 0.264 20.281 6.844 1 94.12 142 ARG B N 1
ATOM 4243 C CA . ARG B 1 142 ? 0.354 21.281 5.777 1 94.12 142 ARG B CA 1
ATOM 4244 C C . ARG B 1 142 ? 0.154 20.641 4.41 1 94.12 142 ARG B C 1
ATOM 4246 O O . ARG B 1 142 ? -0.52 21.203 3.547 1 94.12 142 ARG B O 1
ATOM 4253 N N . VAL B 1 143 ? 0.715 19.484 4.234 1 95.31 143 VAL B N 1
ATOM 4254 C CA . VAL B 1 143 ? 0.601 18.75 2.975 1 95.31 143 VAL B CA 1
ATOM 4255 C C . VAL B 1 143 ? -0.869 18.469 2.674 1 95.31 143 VAL B C 1
ATOM 4257 O O . VAL B 1 143 ? -1.36 18.781 1.588 1 95.31 143 VAL B O 1
ATOM 4260 N N . VAL B 1 144 ? -1.605 17.953 3.609 1 95.88 144 VAL B N 1
ATOM 4261 C CA . VAL B 1 144 ? -2.971 17.516 3.328 1 95.88 144 VAL B CA 1
ATOM 4262 C C . VAL B 1 144 ? -3.9 18.734 3.285 1 95.88 144 VAL B C 1
ATOM 4264 O O . VAL B 1 144 ? -4.957 18.688 2.65 1 95.88 144 VAL B O 1
ATOM 4267 N N . GLU B 1 145 ? -3.48 19.875 3.867 1 93.62 145 GLU B N 1
ATOM 4268 C CA . GLU B 1 145 ? -4.348 21.047 3.908 1 93.62 145 GLU B CA 1
ATOM 4269 C C . GLU B 1 145 ? -4.102 21.953 2.707 1 93.62 145 GLU B C 1
ATOM 4271 O O . GLU B 1 145 ? -5.02 22.625 2.23 1 93.62 145 GLU B O 1
ATOM 4276 N N . LYS B 1 146 ? -2.863 21.844 2.213 1 91.69 146 LYS B N 1
ATOM 4277 C CA . LYS B 1 146 ? -2.553 22.891 1.248 1 91.69 146 LYS B CA 1
ATOM 4278 C C . LYS B 1 146 ? -1.792 22.328 0.05 1 91.69 146 LYS B C 1
ATOM 4280 O O . LYS B 1 146 ? -2.061 22.703 -1.094 1 91.69 146 LYS B O 1
ATOM 4285 N N . LEU B 1 147 ? -0.85 21.469 0.204 1 92.69 147 LEU B N 1
ATOM 4286 C CA . LEU B 1 147 ? 0.17 21.203 -0.801 1 92.69 147 LEU B CA 1
ATOM 4287 C C . LEU B 1 147 ? -0.254 20.031 -1.7 1 92.69 147 LEU B C 1
ATOM 4289 O O . LEU B 1 147 ? 0.005 20.062 -2.906 1 92.69 147 LEU B O 1
ATOM 4293 N N . ALA B 1 148 ? -0.923 19.031 -1.148 1 91.12 148 ALA B N 1
ATOM 4294 C CA . ALA B 1 148 ? -1.154 17.781 -1.842 1 91.12 148 ALA B CA 1
ATOM 4295 C C . ALA B 1 148 ? -2.078 17.969 -3.041 1 91.12 148 ALA B C 1
ATOM 4297 O O . ALA B 1 148 ? -2.992 18.797 -3 1 91.12 148 ALA B O 1
ATOM 4298 N N . THR B 1 149 ? -1.769 17.25 -4.082 1 82 149 THR B N 1
ATOM 4299 C CA . THR B 1 149 ? -2.604 17.188 -5.277 1 82 149 THR B CA 1
ATOM 4300 C C . THR B 1 149 ? -2.99 15.734 -5.586 1 82 149 THR B C 1
ATOM 4302 O O . THR B 1 149 ? -2.387 14.797 -5.062 1 82 149 THR B O 1
ATOM 4305 N N . ARG B 1 150 ? -3.961 15.648 -6.422 1 76.19 150 ARG B N 1
ATOM 4306 C CA . ARG B 1 150 ? -4.305 14.328 -6.953 1 76.19 150 ARG B CA 1
ATOM 4307 C C . ARG B 1 150 ? -3.24 13.836 -7.93 1 76.19 150 ARG B C 1
ATOM 4309 O O . ARG B 1 150 ? -2.432 14.625 -8.422 1 76.19 150 ARG B O 1
ATOM 4316 N N . ILE B 1 151 ? -3.295 12.602 -8.164 1 67.38 151 ILE B N 1
ATOM 4317 C CA . ILE B 1 151 ? -2.365 11.992 -9.102 1 67.38 151 ILE B CA 1
ATOM 4318 C C . ILE B 1 151 ? -2.482 12.664 -10.461 1 67.38 151 ILE B C 1
ATOM 4320 O O . ILE B 1 151 ? -1.489 12.82 -11.18 1 67.38 151 ILE B O 1
ATOM 4324 N N . SER B 1 152 ? -3.691 13.117 -10.742 1 59.94 152 SER B N 1
ATOM 4325 C CA . SER B 1 152 ? -3.939 13.812 -12 1 59.94 152 SER B CA 1
ATOM 4326 C C . SER B 1 152 ? -3.383 15.234 -11.969 1 59.94 152 SER B C 1
ATOM 4328 O O . SER B 1 152 ? -3.383 15.922 -12.992 1 59.94 152 SER B O 1
ATOM 4330 N N . LYS B 1 153 ? -2.801 15.609 -10.922 1 63.25 153 LYS B N 1
ATOM 4331 C CA . LYS B 1 153 ? -2.271 16.953 -10.688 1 63.25 153 LYS B CA 1
ATOM 4332 C C . LYS B 1 153 ? -3.4 17.969 -10.539 1 63.25 153 LYS B C 1
ATOM 4334 O O . LYS B 1 153 ? -3.146 19.156 -10.391 1 63.25 153 LYS B O 1
ATOM 4339 N N . GLU B 1 154 ? -4.598 17.312 -10.555 1 66.88 154 GLU B N 1
ATOM 4340 C CA . GLU B 1 154 ? -5.734 18.203 -10.336 1 66.88 154 GLU B CA 1
ATOM 4341 C C . GLU B 1 154 ? -5.977 18.438 -8.852 1 66.88 154 GLU B C 1
ATOM 4343 O O . GLU B 1 154 ? -5.828 17.531 -8.039 1 66.88 154 GLU B O 1
ATOM 4348 N N . LYS B 1 155 ? -6.219 19.719 -8.625 1 69.81 155 LYS B N 1
ATOM 4349 C CA . LYS B 1 155 ? -6.559 20.062 -7.25 1 69.81 155 LYS B CA 1
ATOM 4350 C C . LYS B 1 155 ? -8.031 19.812 -6.961 1 69.81 155 LYS B C 1
ATOM 4352 O O . LYS B 1 155 ? -8.883 19.984 -7.84 1 69.81 155 LYS B O 1
ATOM 4357 N N . ILE B 1 156 ? -8.281 19.297 -5.816 1 72.25 156 ILE B N 1
ATOM 4358 C CA . ILE B 1 156 ? -9.664 19.156 -5.383 1 72.25 156 ILE B CA 1
ATOM 4359 C C . ILE B 1 156 ? -10.305 20.547 -5.273 1 72.25 156 ILE B C 1
ATOM 4361 O O . ILE B 1 156 ? -11.461 20.734 -5.66 1 72.25 156 ILE B O 1
ATOM 4365 N N . HIS B 1 157 ? -9.477 21.438 -4.719 1 75.12 157 HIS B N 1
ATOM 4366 C CA . HIS B 1 157 ? -9.844 22.844 -4.598 1 75.12 157 HIS B CA 1
ATOM 4367 C C . HIS B 1 157 ? -8.609 23.734 -4.648 1 75.12 157 HIS B C 1
ATOM 4369 O O . HIS B 1 157 ? -7.523 23.328 -4.23 1 75.12 157 HIS B O 1
ATOM 4375 N N . GLU B 1 158 ? -8.812 24.828 -5.184 1 72.69 158 GLU B N 1
ATOM 4376 C CA . GLU B 1 158 ? -7.699 25.75 -5.379 1 72.69 158 GLU B CA 1
ATOM 4377 C C . GLU B 1 158 ? -7.047 26.125 -4.047 1 72.69 158 GLU B C 1
ATOM 4379 O O . GLU B 1 158 ? -5.844 26.375 -3.992 1 72.69 158 GLU B O 1
ATOM 4384 N N . LYS B 1 159 ? -7.848 26.031 -3.037 1 74.69 159 LYS B N 1
ATOM 4385 C CA . LYS B 1 159 ? -7.355 26.578 -1.775 1 74.69 159 LYS B CA 1
ATOM 4386 C C . LYS B 1 159 ? -6.996 25.453 -0.799 1 74.69 159 LYS B C 1
ATOM 4388 O O . LYS B 1 159 ? -6.688 25.719 0.365 1 74.69 159 LYS B O 1
ATOM 4393 N N . CYS B 1 160 ? -7.133 24.25 -1.271 1 82.31 160 CYS B N 1
ATOM 4394 C CA . CYS B 1 160 ? -6.891 23.203 -0.285 1 82.31 160 CYS B CA 1
ATOM 4395 C C . CYS B 1 160 ? -6.137 22.031 -0.905 1 82.31 160 CYS B C 1
ATOM 4397 O O . CYS B 1 160 ? -6.066 21.906 -2.129 1 82.31 160 CYS B O 1
ATOM 4399 N N . GLY B 1 161 ? -5.5 21.312 -0.064 1 91.75 161 GLY B N 1
ATOM 4400 C CA . GLY B 1 161 ? -4.852 20.078 -0.48 1 91.75 161 GLY B CA 1
ATOM 4401 C C . GLY B 1 161 ? -5.828 18.953 -0.725 1 91.75 161 GLY B C 1
ATOM 4402 O O . GLY B 1 161 ? -6.531 18.938 -1.739 1 91.75 161 GLY B O 1
ATOM 4403 N N . LEU B 1 162 ? -5.988 18.109 0.293 1 94.5 162 LEU B N 1
ATOM 4404 C CA . LEU B 1 162 ? -6.832 16.922 0.118 1 94.5 162 LEU B CA 1
ATOM 4405 C C . LEU B 1 162 ? -8.195 17.125 0.772 1 94.5 162 LEU B C 1
ATOM 4407 O O . LEU B 1 162 ? -9.078 16.281 0.659 1 94.5 162 LEU B O 1
ATOM 4411 N N . ASN B 1 163 ? -8.414 18.25 1.452 1 95.31 163 ASN B N 1
ATOM 4412 C CA . ASN B 1 163 ? -9.68 18.594 2.096 1 95.31 163 ASN B CA 1
ATOM 4413 C C . ASN B 1 163 ? -10.195 17.453 2.959 1 95.31 163 ASN B C 1
ATOM 4415 O O . ASN B 1 163 ? -11.344 17.031 2.814 1 95.31 163 ASN B O 1
ATOM 4419 N N . LEU B 1 164 ? -9.32 17 3.869 1 97.31 164 LEU B N 1
ATOM 4420 C CA . LEU B 1 164 ? -9.656 15.883 4.754 1 97.31 164 LEU B CA 1
ATOM 4421 C C . LEU B 1 164 ? -10.508 16.359 5.922 1 97.31 164 LEU B C 1
ATOM 4423 O O . LEU B 1 164 ? -10.602 17.562 6.184 1 97.31 164 LEU B O 1
ATOM 4427 N N . THR B 1 165 ? -11.18 15.453 6.586 1 98.19 165 THR B N 1
ATOM 4428 C CA . THR B 1 165 ? -11.977 15.758 7.77 1 98.19 165 THR B CA 1
ATOM 4429 C C . THR B 1 165 ? -11.07 16.172 8.93 1 98.19 165 THR B C 1
ATOM 4431 O O . THR B 1 165 ? -9.883 15.844 8.945 1 98.19 165 THR B O 1
ATOM 4434 N N . PHE B 1 166 ? -11.664 16.828 9.867 1 97.69 166 PHE B N 1
ATOM 4435 C CA . PHE B 1 166 ? -10.953 17.297 11.039 1 97.69 166 PHE B 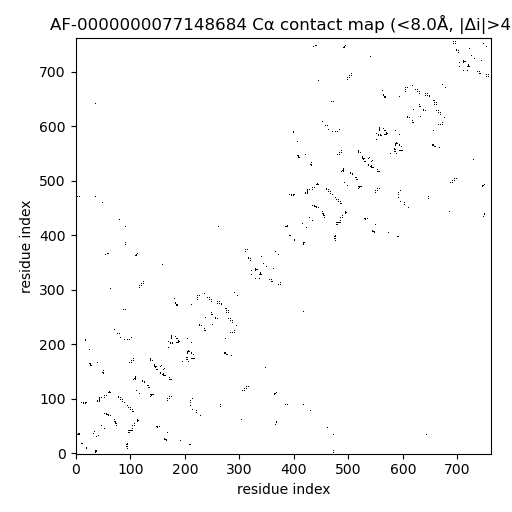CA 1
ATOM 4436 C C . PHE B 1 166 ? -10.297 16.141 11.781 1 97.69 166 PHE B C 1
ATOM 4438 O O . PHE B 1 166 ? -9.133 16.219 12.188 1 97.69 166 PHE B O 1
ATOM 4445 N N . GLU B 1 167 ? -11.039 15.031 11.984 1 98.44 167 GLU B N 1
ATOM 4446 C CA . GLU B 1 167 ? -10.57 13.898 12.781 1 98.44 167 GLU B CA 1
ATOM 4447 C C . GLU B 1 167 ? -9.312 13.281 12.18 1 98.44 167 GLU B C 1
ATOM 4449 O O . GLU B 1 167 ? -8.383 12.93 12.906 1 98.44 167 GLU B O 1
ATOM 4454 N N . VAL B 1 168 ? -9.289 13.203 10.812 1 98.62 168 VAL B N 1
ATOM 4455 C CA . VAL B 1 168 ? -8.125 12.648 10.133 1 98.62 168 VAL B CA 1
ATOM 4456 C C . VAL B 1 168 ? -6.941 13.609 10.273 1 98.62 168 VAL B C 1
ATOM 4458 O O . VAL B 1 168 ? -5.828 13.188 10.594 1 98.62 168 VAL B O 1
ATOM 4461 N N . ARG B 1 169 ? -7.172 14.898 10.062 1 97.44 169 ARG B N 1
ATOM 4462 C CA . ARG B 1 169 ? -6.117 15.898 10.172 1 97.44 169 ARG B CA 1
ATOM 4463 C C . ARG B 1 169 ? -5.535 15.938 11.578 1 97.44 169 ARG B C 1
ATOM 4465 O O . ARG B 1 169 ? -4.32 16.016 11.758 1 97.44 169 ARG B O 1
ATOM 4472 N N . ASP B 1 170 ? -6.398 15.867 12.531 1 97.12 170 ASP B N 1
ATOM 4473 C CA . ASP B 1 170 ? -5.957 15.867 13.922 1 97.12 170 ASP B CA 1
ATOM 4474 C C . ASP B 1 170 ? -5.094 14.641 14.219 1 97.12 170 ASP B C 1
ATOM 4476 O O . ASP B 1 170 ? -4.074 14.742 14.906 1 97.12 170 ASP B O 1
ATOM 4480 N N . GLY B 1 171 ? -5.574 13.445 13.766 1 97.19 171 GLY B N 1
ATOM 4481 C CA . GLY B 1 171 ? -4.793 12.227 13.953 1 97.19 171 GLY B CA 1
ATOM 4482 C C . GLY B 1 171 ? -3.412 12.312 13.328 1 97.19 171 GLY B C 1
ATOM 4483 O O . GLY B 1 171 ? -2.438 11.812 13.898 1 97.19 171 GLY B O 1
ATOM 4484 N N . ILE B 1 172 ? -3.324 12.938 12.172 1 96.81 172 ILE B N 1
ATOM 4485 C CA . ILE B 1 172 ? -2.07 13.07 11.438 1 96.81 172 ILE B CA 1
ATOM 4486 C C . ILE B 1 172 ? -1.093 13.93 12.227 1 96.81 172 ILE B C 1
ATOM 4488 O O . ILE B 1 172 ? 0.047 13.531 12.477 1 96.81 172 ILE B O 1
ATOM 4492 N N . VAL B 1 173 ? -1.503 15.062 12.711 1 95.38 173 VAL B N 1
ATOM 4493 C CA . VAL B 1 173 ? -0.593 16.016 13.336 1 95.38 173 VAL B CA 1
ATOM 4494 C C . VAL B 1 173 ? -0.238 15.539 14.742 1 95.38 173 VAL B C 1
ATOM 4496 O O . VAL B 1 173 ? 0.847 15.836 15.25 1 95.38 173 VAL B O 1
ATOM 4499 N N . SER B 1 174 ? -1.089 14.68 15.312 1 93.69 174 SER B N 1
ATOM 4500 C CA . SER B 1 174 ? -0.887 14.281 16.703 1 93.69 174 SER B CA 1
ATOM 4501 C C . SER B 1 174 ? -0.293 12.875 16.781 1 93.69 174 SER B C 1
ATOM 4503 O O . SER B 1 174 ? -0.295 12.266 17.859 1 93.69 174 SER B O 1
ATOM 4505 N N . HIS B 1 175 ? 0.268 12.32 15.648 1 91.56 175 HIS B N 1
ATOM 4506 C CA . HIS B 1 175 ? 0.653 10.914 15.656 1 91.56 175 HIS B CA 1
ATOM 4507 C C . HIS B 1 175 ? 1.99 10.711 16.359 1 91.56 175 HIS B C 1
ATOM 4509 O O . HIS B 1 175 ? 2.385 9.578 16.641 1 91.56 175 HIS B O 1
ATOM 4515 N N . CYS B 1 176 ? 2.787 11.711 16.422 1 77.38 176 CYS B N 1
ATOM 4516 C CA . CYS B 1 176 ? 4.074 11.539 17.094 1 77.38 176 CYS B CA 1
ATOM 4517 C C . CYS B 1 176 ? 4.105 12.289 18.422 1 77.38 176 CYS B C 1
ATOM 4519 O O . CYS B 1 176 ? 3.682 13.445 18.484 1 77.38 176 CYS B O 1
ATOM 4521 N N . GLY B 1 177 ? 4.191 11.656 19.516 1 59.34 177 GLY B N 1
ATOM 4522 C CA . GLY B 1 177 ? 4.152 12.344 20.797 1 59.34 177 GLY B CA 1
ATOM 4523 C C . GLY B 1 177 ? 5.531 12.711 21.312 1 59.34 177 GLY B C 1
ATOM 4524 O O . GLY B 1 177 ? 5.652 13.336 22.375 1 59.34 177 GLY B O 1
ATOM 4525 N N . GLU B 1 178 ? 6.598 12.672 20.438 1 56.66 178 GLU B N 1
ATOM 4526 C CA . GLU B 1 178 ? 7.965 12.891 20.906 1 56.66 178 GLU B CA 1
ATOM 4527 C C . GLU B 1 178 ? 8.195 12.227 22.266 1 56.66 178 GLU B C 1
ATOM 4529 O O . GLU B 1 178 ? 9.344 12.062 22.688 1 56.66 178 GLU B O 1
ATOM 4534 N N . ASN B 1 179 ? 7.035 11.945 22.922 1 59.22 179 ASN B N 1
ATOM 4535 C CA . ASN B 1 179 ? 7.184 11.328 24.234 1 59.22 179 ASN B CA 1
ATOM 4536 C C . ASN B 1 179 ? 7.004 9.812 24.156 1 59.22 179 ASN B C 1
ATOM 4538 O O . ASN B 1 179 ? 5.879 9.312 24.156 1 59.22 179 ASN B O 1
ATOM 4542 N N . TYR B 1 180 ? 8.133 9.18 23.969 1 54.47 180 TYR B N 1
ATOM 4543 C CA . TYR B 1 180 ? 8.234 7.73 23.812 1 54.47 180 TYR B CA 1
ATOM 4544 C C . TYR B 1 180 ? 7.801 7.012 25.078 1 54.47 180 TYR B C 1
ATOM 4546 O O . TYR B 1 180 ? 7.562 5.801 25.062 1 54.47 180 TYR B O 1
ATOM 4554 N N . ASN B 1 181 ? 7.609 7.812 25.984 1 62.22 181 ASN B N 1
ATOM 4555 C CA . ASN B 1 181 ? 7.352 7.148 27.266 1 62.22 181 ASN B CA 1
ATOM 4556 C C . ASN B 1 181 ? 5.859 7.051 27.547 1 62.22 181 ASN B C 1
ATOM 4558 O O . ASN B 1 181 ? 5.457 6.844 28.703 1 62.22 181 ASN B O 1
ATOM 4562 N N . GLU B 1 182 ? 5.23 7.098 26.484 1 79.44 182 GLU B N 1
ATOM 4563 C CA . GLU B 1 182 ? 3.791 7.051 26.719 1 79.44 182 GLU B CA 1
ATOM 4564 C C . GLU B 1 182 ? 3.174 5.797 26.109 1 79.44 182 GLU B C 1
ATOM 4566 O O . GLU B 1 182 ? 3.25 5.598 24.891 1 79.44 182 GLU B O 1
ATOM 4571 N N . TYR B 1 183 ? 2.758 4.879 27.078 1 85.75 183 TYR B N 1
ATOM 4572 C CA . TYR B 1 183 ? 2.123 3.672 26.562 1 85.75 183 TYR B CA 1
ATOM 4573 C C . TYR B 1 183 ? 0.667 3.592 27 1 85.75 183 TYR B C 1
ATOM 4575 O O . TYR B 1 183 ? 0.048 2.527 26.938 1 85.75 183 TYR B O 1
ATOM 4583 N N . SER B 1 184 ? 0.188 4.691 27.578 1 90.81 184 SER B N 1
ATOM 4584 C CA . SER B 1 184 ? -1.227 4.891 27.875 1 90.81 184 SER B CA 1
ATOM 4585 C C . SER B 1 184 ? -1.713 6.246 27.375 1 90.81 184 SER B C 1
ATOM 4587 O O . SER B 1 184 ? -1.209 7.289 27.812 1 90.81 184 SER B O 1
ATOM 4589 N N . LEU B 1 185 ? -2.666 6.16 26.469 1 93.62 185 LEU B N 1
ATOM 4590 C CA . LEU B 1 185 ? -3.109 7.387 25.812 1 93.62 185 LEU B CA 1
ATOM 4591 C C . LEU B 1 185 ? -4.602 7.609 26.047 1 93.62 185 LEU B C 1
ATOM 4593 O O . LEU B 1 185 ? -5.398 6.672 25.938 1 93.62 185 LEU B O 1
ATOM 4597 N N . LYS B 1 186 ? -4.875 8.844 26.375 1 93.5 186 LYS B N 1
ATOM 4598 C CA . LYS B 1 186 ? -6.258 9.305 26.406 1 93.5 186 LYS B CA 1
ATOM 4599 C C . LYS B 1 186 ? -6.508 10.336 25.297 1 93.5 186 LYS B C 1
ATOM 4601 O O . LYS B 1 186 ? -5.598 11.062 24.906 1 93.5 186 LYS B O 1
ATOM 4606 N N . ARG B 1 187 ? -7.68 10.273 24.797 1 94.5 187 ARG B N 1
ATOM 4607 C CA . ARG B 1 187 ? -7.992 11.242 23.75 1 94.5 187 ARG B CA 1
ATOM 4608 C C . ARG B 1 187 ? -8.281 12.617 24.344 1 94.5 187 ARG B C 1
ATOM 4610 O O . ARG B 1 187 ? -8.648 12.727 25.516 1 94.5 187 ARG B O 1
ATOM 4617 N N . ASP B 1 188 ? -8.023 13.688 23.656 1 94.56 188 ASP B N 1
ATOM 4618 C CA . ASP B 1 188 ? -8.297 15.062 24.047 1 94.56 188 ASP B CA 1
ATOM 4619 C C . ASP B 1 188 ? -9.625 15.539 23.453 1 94.56 188 ASP B C 1
ATOM 4621 O O . ASP B 1 188 ? -9.656 16.078 22.344 1 94.56 188 ASP B O 1
ATOM 4625 N N . LEU B 1 189 ? -10.672 15.477 24.203 1 94.69 189 LEU B N 1
ATOM 4626 C CA . LEU B 1 189 ? -12.031 15.773 23.75 1 94.69 189 LEU B CA 1
ATOM 4627 C C . LEU B 1 189 ? -12.258 17.281 23.672 1 94.69 189 LEU B C 1
ATOM 4629 O O . LEU B 1 189 ? -13.289 17.719 23.172 1 94.69 189 LEU B O 1
ATOM 4633 N N . GLY B 1 190 ? -11.297 18.031 24.109 1 93.44 190 GLY B N 1
ATOM 4634 C CA . GLY B 1 190 ? -11.43 19.469 24.094 1 93.44 190 GLY B CA 1
ATOM 4635 C C . GLY B 1 190 ? -11.031 20.078 22.766 1 93.44 190 GLY B C 1
ATOM 4636 O O . GLY B 1 190 ? -11.25 21.281 22.531 1 93.44 190 GLY B O 1
ATOM 4637 N N . LYS B 1 191 ? -10.594 19.266 21.828 1 93.75 191 LYS B N 1
ATOM 4638 C CA . LYS B 1 191 ? -10.117 19.781 20.547 1 93.75 191 LYS B CA 1
ATOM 4639 C C . LYS B 1 191 ? -11.289 20.125 19.625 1 93.75 191 LYS B C 1
ATOM 4641 O O . LYS B 1 191 ? -12.32 19.438 19.641 1 93.75 191 LYS B O 1
ATOM 4646 N N . THR B 1 192 ? -11.062 21.234 18.859 1 93.12 192 THR B N 1
ATOM 4647 C CA . THR B 1 192 ? -11.992 21.719 17.844 1 93.12 192 THR B CA 1
ATOM 4648 C C . THR B 1 192 ? -11.25 22.031 16.547 1 93.12 192 THR B C 1
ATOM 4650 O O . THR B 1 192 ? -10.016 22.031 16.516 1 93.12 192 THR B O 1
ATOM 4653 N N . PRO B 1 193 ? -11.969 22.172 15.484 1 92.94 193 PRO B N 1
ATOM 4654 C CA . PRO B 1 193 ? -11.297 22.531 14.234 1 92.94 193 PRO B CA 1
ATOM 4655 C C . PRO B 1 193 ? -10.367 23.734 14.398 1 92.94 193 PRO B C 1
ATOM 4657 O O . PRO B 1 193 ? -9.336 23.812 13.727 1 92.94 193 PRO B O 1
ATOM 4660 N N . GLN B 1 194 ? -10.656 24.609 15.297 1 91.25 194 GLN B N 1
ATOM 4661 C CA . GLN B 1 194 ? -9.836 25.797 15.547 1 91.25 194 GLN B CA 1
ATOM 4662 C C . GLN B 1 194 ? -8.484 25.406 16.141 1 91.25 194 GLN B C 1
ATOM 4664 O O . GLN B 1 194 ? -7.496 26.109 15.969 1 91.25 194 GLN B O 1
ATOM 4669 N N . SER B 1 195 ? -8.477 24.219 16.812 1 90.56 195 SER B N 1
ATOM 4670 C CA . SER B 1 195 ? -7.246 23.75 17.438 1 90.56 195 SER B CA 1
ATOM 4671 C C . SER B 1 195 ? -6.16 23.469 16.406 1 90.56 195 SER B C 1
ATOM 4673 O O . SER B 1 195 ? -4.973 23.453 16.734 1 90.56 195 SER B O 1
ATOM 4675 N N . LEU B 1 196 ? -6.605 23.203 15.172 1 91.75 196 LEU B N 1
ATOM 4676 C CA . LEU B 1 196 ? -5.637 22.859 14.141 1 91.75 196 LEU B CA 1
ATOM 4677 C C . LEU B 1 196 ? -5.148 24.109 13.422 1 91.75 196 LEU B C 1
ATOM 4679 O O . LEU B 1 196 ? -4.18 24.062 12.656 1 91.75 196 LEU B O 1
ATOM 4683 N N . CYS B 1 197 ? -5.926 25.141 13.805 1 84.5 197 CYS B N 1
ATOM 4684 C CA . CYS B 1 197 ? -5.512 26.406 13.211 1 84.5 197 CYS B CA 1
ATOM 4685 C C . CYS B 1 197 ? -4.23 26.922 13.852 1 84.5 197 CYS B C 1
ATOM 4687 O O . CYS B 1 197 ? -4.16 27.078 15.07 1 84.5 197 CYS B O 1
ATOM 4689 N N . ASN B 1 198 ? -3.053 26.953 13.305 1 78.25 198 ASN B N 1
ATOM 4690 C CA . ASN B 1 198 ? -1.768 27.484 13.742 1 78.25 198 ASN B CA 1
ATOM 4691 C C . ASN B 1 198 ? -1.088 26.562 14.75 1 78.25 198 ASN B C 1
ATOM 4693 O O . ASN B 1 198 ? -0.566 27.016 15.766 1 78.25 198 ASN B O 1
ATOM 4697 N N . VAL B 1 199 ? -1.361 25.359 14.609 1 83.12 199 VAL B N 1
ATOM 4698 C CA . VAL B 1 199 ? -0.689 24.391 15.469 1 83.12 199 VAL B CA 1
ATOM 4699 C C . VAL B 1 199 ? 0.822 24.594 15.391 1 83.12 199 VAL B C 1
ATOM 4701 O O . VAL B 1 199 ? 1.394 24.625 14.297 1 83.12 199 VAL B O 1
ATOM 4704 N N . LYS B 1 200 ? 1.405 24.828 16.578 1 75.94 200 LYS B N 1
ATOM 4705 C CA . LYS B 1 200 ? 2.844 25.078 16.609 1 75.94 200 LYS B CA 1
ATOM 4706 C C . LYS B 1 200 ? 3.59 23.906 17.234 1 75.94 200 LYS B C 1
ATOM 4708 O O . LYS B 1 200 ? 4.805 23.781 17.078 1 75.94 200 LYS B O 1
ATOM 4713 N N . ASP B 1 201 ? 2.746 23.078 17.938 1 74.88 201 ASP B N 1
ATOM 4714 C CA . ASP B 1 201 ? 3.42 21.984 18.641 1 74.88 201 ASP B CA 1
ATOM 4715 C C . ASP B 1 201 ? 2.859 20.625 18.203 1 74.88 201 ASP B C 1
ATOM 4717 O O . ASP B 1 201 ? 1.647 20.469 18.031 1 74.88 201 ASP B O 1
ATOM 4721 N N . ARG B 1 202 ? 3.67 19.656 18.078 1 67.38 202 ARG B N 1
ATOM 4722 C CA . ARG B 1 202 ? 3.318 18.312 17.656 1 67.38 202 ARG B CA 1
ATOM 4723 C C . ARG B 1 202 ? 2.914 17.453 18.844 1 67.38 202 ARG B C 1
ATOM 4725 O O . ARG B 1 202 ? 2.543 16.281 18.688 1 67.38 202 ARG B O 1
ATOM 4732 N N . GLY B 1 203 ? 2.896 17.922 19.938 1 70.81 203 GLY B N 1
ATOM 4733 C CA . GLY B 1 203 ? 2.838 17.047 21.109 1 70.81 203 GLY B CA 1
ATOM 4734 C C . GLY B 1 203 ? 1.432 16.875 21.656 1 70.81 203 GLY B C 1
ATOM 4735 O O . GLY B 1 203 ? 1.219 16.125 22.609 1 70.81 203 GLY B O 1
ATOM 4736 N N . GLY B 1 204 ? 0.469 17.406 21.016 1 84.12 204 GLY B N 1
ATOM 4737 C CA . GLY B 1 204 ? -0.882 17.266 21.531 1 84.12 204 GLY B CA 1
ATOM 4738 C C . GLY B 1 204 ? -1.444 15.867 21.359 1 84.12 204 GLY B C 1
ATOM 4739 O O . GLY B 1 204 ? -1.01 15.133 20.469 1 84.12 204 GLY B O 1
ATOM 4740 N N . LEU B 1 205 ? -2.354 15.484 22.328 1 91.06 205 LEU B N 1
ATOM 4741 C CA . LEU B 1 205 ? -3.002 14.18 22.234 1 91.06 205 LEU B CA 1
ATOM 4742 C C . LEU B 1 205 ? -4.074 14.18 21.156 1 91.06 205 LEU B C 1
ATOM 4744 O O . LEU B 1 205 ? -4.672 15.211 20.859 1 91.06 205 LEU B O 1
ATOM 4748 N N . PRO B 1 206 ? -4.277 13.055 20.547 1 95.38 206 PRO B N 1
ATOM 4749 C CA . PRO B 1 206 ? -5.301 12.977 19.5 1 95.38 206 PRO B CA 1
ATOM 4750 C C . PRO B 1 206 ? -6.715 13.18 20.047 1 95.38 206 PRO B C 1
ATOM 4752 O O . PRO B 1 206 ? -6.988 12.867 21.203 1 95.38 206 PRO B O 1
ATOM 4755 N N . PHE B 1 207 ? -7.574 13.625 19.203 1 96.81 207 PHE B N 1
ATOM 4756 C CA . PHE B 1 207 ? -8.977 13.852 19.516 1 96.81 207 PHE B CA 1
ATOM 4757 C C . PHE B 1 207 ? -9.734 12.531 19.609 1 96.81 207 PHE B C 1
ATOM 4759 O O . PHE B 1 207 ? -10.703 12.422 20.359 1 96.81 207 PHE B O 1
ATOM 4766 N N . THR B 1 208 ? -9.312 11.5 18.906 1 98.25 208 THR B N 1
ATOM 4767 C CA . THR B 1 208 ? -10.039 10.242 18.812 1 98.25 208 THR B CA 1
ATOM 4768 C C . THR B 1 208 ? -9.18 9.086 19.328 1 98.25 208 THR B C 1
ATOM 4770 O O . THR B 1 208 ? -7.949 9.164 19.312 1 98.25 208 THR B O 1
ATOM 4773 N N . LEU B 1 209 ? -9.82 8.016 19.812 1 98.31 209 LEU B N 1
ATOM 4774 C CA . LEU B 1 209 ? -9.094 6.805 20.188 1 98.31 209 LEU B CA 1
ATOM 4775 C C . LEU B 1 209 ? -8.375 6.203 18.984 1 98.31 209 LEU B C 1
ATOM 4777 O O . LEU B 1 209 ? -7.297 5.629 19.125 1 98.31 209 LEU B O 1
ATOM 4781 N N . GLU B 1 210 ? -9.016 6.34 17.797 1 98.62 210 GLU B N 1
ATOM 4782 C CA . GLU B 1 210 ? -8.391 5.895 16.547 1 98.62 210 GLU B CA 1
ATOM 4783 C C . GLU B 1 210 ? -7.039 6.566 16.344 1 98.62 210 GLU B C 1
ATOM 4785 O O . GLU B 1 210 ? -6.066 5.906 15.953 1 98.62 210 GLU B O 1
ATOM 4790 N N . GLY B 1 211 ? -6.961 7.879 16.594 1 97.81 211 GLY B N 1
ATOM 4791 C CA . GLY B 1 211 ? -5.688 8.586 16.531 1 97.81 211 GLY B CA 1
ATOM 4792 C C . GLY B 1 211 ? -4.684 8.086 17.547 1 97.81 211 GLY B C 1
ATOM 4793 O O . GLY B 1 211 ? -3.488 7.996 17.266 1 97.81 211 GLY B O 1
ATOM 4794 N N . CYS B 1 212 ? -5.176 7.734 18.719 1 97.06 212 CYS B N 1
ATOM 4795 C CA . CYS B 1 212 ? -4.316 7.199 19.766 1 97.06 212 CYS B CA 1
ATOM 4796 C C . CYS B 1 212 ? -3.711 5.863 19.359 1 97.06 212 CYS B C 1
ATOM 4798 O O . CYS B 1 212 ? -2.543 5.59 19.641 1 97.06 212 CYS B O 1
ATOM 4800 N N . ILE B 1 213 ? -4.5 5.047 18.703 1 97.75 213 ILE B N 1
ATOM 4801 C CA . ILE B 1 213 ? -4.016 3.76 18.219 1 97.75 213 ILE B CA 1
ATOM 4802 C C . ILE B 1 213 ? -2.85 3.975 17.25 1 97.75 213 ILE B C 1
ATOM 4804 O O . ILE B 1 213 ? -1.79 3.361 17.406 1 97.75 213 ILE B O 1
ATOM 4808 N N . VAL B 1 214 ? -3.049 4.871 16.25 1 97.56 214 VAL B N 1
ATOM 4809 C CA . VAL B 1 214 ? -2.025 5.098 15.234 1 97.56 214 VAL B CA 1
ATOM 4810 C C . VAL B 1 214 ? -0.751 5.621 15.891 1 97.56 214 VAL B C 1
ATOM 4812 O O . VAL B 1 214 ? 0.354 5.203 15.539 1 97.56 214 VAL B O 1
ATOM 4815 N N . ARG B 1 215 ? -0.899 6.496 16.828 1 95.38 215 ARG B N 1
ATOM 4816 C CA . ARG B 1 215 ? 0.242 7.062 17.531 1 95.38 215 ARG B CA 1
ATOM 4817 C C . ARG B 1 215 ? 1.073 5.969 18.203 1 95.38 215 ARG B C 1
ATOM 4819 O O . ARG B 1 215 ? 2.301 5.953 18.078 1 95.38 215 ARG B O 1
ATOM 4826 N N . LEU B 1 216 ? 0.484 5.043 18.875 1 94.44 216 LEU B N 1
ATOM 4827 C CA . LEU B 1 216 ? 1.203 3.977 19.562 1 94.44 216 LEU B CA 1
ATOM 4828 C C . LEU B 1 216 ? 1.723 2.943 18.578 1 94.44 216 LEU B C 1
ATOM 4830 O O . LEU B 1 216 ? 2.836 2.434 18.734 1 94.44 216 LEU B O 1
ATOM 4834 N N . VAL B 1 217 ? 0.907 2.615 17.609 1 95.75 217 VAL B N 1
ATOM 4835 C CA . VAL B 1 217 ? 1.274 1.591 16.641 1 95.75 217 VAL B CA 1
ATOM 4836 C C . VAL B 1 217 ? 2.473 2.062 15.82 1 95.75 217 VAL B C 1
ATOM 4838 O O . VAL B 1 217 ? 3.33 1.259 15.438 1 95.75 217 VAL B O 1
ATOM 4841 N N . ASP B 1 218 ? 2.531 3.354 15.508 1 93.88 218 ASP B N 1
ATOM 4842 C CA . ASP B 1 218 ? 3.684 3.904 14.797 1 93.88 218 ASP B CA 1
ATOM 4843 C C . ASP B 1 218 ? 4.984 3.553 15.516 1 93.88 218 ASP B C 1
ATOM 4845 O O . ASP B 1 218 ? 5.953 3.123 14.883 1 93.88 218 ASP B O 1
ATOM 4849 N N . LYS B 1 219 ? 5 3.6 16.812 1 90.69 219 LYS B N 1
ATOM 4850 C CA . LYS B 1 219 ? 6.16 3.264 17.625 1 90.69 219 LYS B CA 1
ATOM 4851 C C . LYS B 1 219 ? 6.449 1.766 17.578 1 90.69 219 LYS B C 1
ATOM 4853 O O . LYS B 1 219 ? 7.605 1.353 17.5 1 90.69 219 LYS B O 1
ATOM 4858 N N . ILE B 1 220 ? 5.402 1.023 17.641 1 91.88 220 ILE B N 1
ATOM 4859 C CA . ILE B 1 220 ? 5.523 -0.43 17.641 1 91.88 220 ILE B CA 1
ATOM 4860 C C . ILE B 1 220 ? 6.098 -0.898 16.312 1 91.88 220 ILE B C 1
ATOM 4862 O O . ILE B 1 220 ? 7.02 -1.72 16.281 1 91.88 220 ILE B O 1
ATOM 4866 N N . ALA B 1 221 ? 5.484 -0.366 15.242 1 90.81 221 ALA B N 1
ATOM 4867 C CA . ALA B 1 221 ? 5.883 -0.779 13.898 1 90.81 221 ALA B CA 1
ATOM 4868 C C . ALA B 1 221 ? 7.352 -0.454 13.641 1 90.81 221 ALA B C 1
ATOM 4870 O O . ALA B 1 221 ? 8.062 -1.235 13 1 90.81 221 ALA B O 1
ATOM 4871 N N . TYR B 1 222 ? 7.805 0.598 14.156 1 84.19 222 TYR B N 1
ATOM 4872 C CA . TYR B 1 222 ? 9.188 1.035 13.969 1 84.19 222 TYR B CA 1
ATOM 4873 C C . TYR B 1 222 ? 10.141 0.194 14.797 1 84.19 222 TYR B C 1
ATOM 4875 O O . TYR B 1 222 ? 11.234 -0.15 14.336 1 84.19 222 TYR B O 1
ATOM 4883 N N . ALA B 1 223 ? 9.797 -0.129 15.945 1 84.75 223 ALA B N 1
ATOM 4884 C CA . ALA B 1 223 ? 10.695 -0.793 16.891 1 84.75 223 ALA B CA 1
ATOM 4885 C C . ALA B 1 223 ? 11.117 -2.164 16.375 1 84.75 223 ALA B C 1
ATOM 4887 O O . ALA B 1 223 ? 12.297 -2.512 16.422 1 84.75 223 ALA B O 1
ATOM 4888 N N . GLY B 1 224 ? 10.18 -2.908 15.898 1 82.88 224 GLY B N 1
ATOM 4889 C CA . GLY B 1 224 ? 10.492 -4.23 15.383 1 82.88 224 GLY B CA 1
ATOM 4890 C C . GLY B 1 224 ? 11.164 -4.195 14.023 1 82.88 224 GLY B C 1
ATOM 4891 O O . GLY B 1 224 ? 12.133 -4.918 13.781 1 82.88 224 GLY B O 1
ATOM 4892 N N . ARG B 1 225 ? 10.719 -3.354 13.156 1 83.44 225 ARG B N 1
ATOM 4893 C CA . ARG B 1 225 ? 11.203 -3.281 11.781 1 83.44 225 ARG B CA 1
ATOM 4894 C C . ARG B 1 225 ? 12.641 -2.771 11.742 1 83.44 225 ARG B C 1
ATOM 4896 O O . ARG B 1 225 ? 13.453 -3.25 10.945 1 83.44 225 ARG B O 1
ATOM 4903 N N . ASP B 1 226 ? 12.945 -1.845 12.539 1 81.56 226 ASP B N 1
ATOM 4904 C CA . ASP B 1 226 ? 14.297 -1.288 12.586 1 81.56 226 ASP B CA 1
ATOM 4905 C C . ASP B 1 226 ? 15.32 -2.357 12.961 1 81.56 226 ASP B C 1
ATOM 4907 O O . ASP B 1 226 ? 16.422 -2.387 12.414 1 81.56 226 ASP B O 1
ATOM 4911 N N . ILE B 1 227 ? 14.938 -3.193 13.844 1 85 227 ILE B N 1
ATOM 4912 C CA . ILE B 1 227 ? 15.82 -4.281 14.266 1 85 227 ILE B CA 1
ATOM 4913 C C . ILE B 1 227 ? 16.047 -5.23 13.094 1 85 227 ILE B C 1
ATOM 4915 O O . ILE B 1 227 ? 17.188 -5.613 12.812 1 85 227 ILE B O 1
ATOM 4919 N N . GLU B 1 228 ? 14.945 -5.551 12.469 1 82.38 228 GLU B N 1
ATOM 4920 C CA . GLU B 1 228 ? 15.031 -6.461 11.336 1 82.38 228 GLU B CA 1
ATOM 4921 C C . GLU B 1 228 ? 15.945 -5.906 10.25 1 82.38 228 GLU B C 1
ATOM 4923 O O . GLU B 1 228 ? 16.781 -6.633 9.695 1 82.38 228 GLU B O 1
ATOM 4928 N N . ASP B 1 229 ? 15.844 -4.703 9.945 1 79.19 229 ASP B N 1
ATOM 4929 C CA . ASP B 1 229 ? 16.656 -4.059 8.914 1 79.19 229 ASP B CA 1
ATOM 4930 C C . ASP B 1 229 ? 18.109 -3.951 9.359 1 79.19 229 ASP B C 1
ATOM 4932 O O . ASP B 1 229 ? 19.031 -4.141 8.555 1 79.19 229 ASP B O 1
ATOM 4936 N N . ALA B 1 230 ? 18.266 -3.574 10.578 1 82.25 230 ALA B N 1
ATOM 4937 C CA . ALA B 1 230 ? 19.625 -3.447 11.117 1 82.25 230 ALA B CA 1
ATOM 4938 C C . ALA B 1 230 ? 20.359 -4.785 11.078 1 82.25 230 ALA B C 1
ATOM 4940 O O . ALA B 1 230 ? 21.547 -4.836 10.789 1 82.25 230 ALA B O 1
ATOM 4941 N N . VAL B 1 231 ? 19.688 -5.828 11.383 1 82.69 231 VAL B N 1
ATOM 4942 C CA . VAL B 1 231 ? 20.25 -7.168 11.344 1 82.69 231 VAL B CA 1
ATOM 4943 C C . VAL B 1 231 ? 20.594 -7.547 9.906 1 82.69 231 VAL B C 1
ATOM 4945 O O . VAL B 1 231 ? 21.641 -8.117 9.641 1 82.69 231 VAL B O 1
ATOM 4948 N N . ARG B 1 232 ? 19.781 -7.199 9.016 1 76.06 232 ARG B N 1
ATOM 4949 C CA . ARG B 1 232 ? 19.953 -7.523 7.602 1 76.06 232 ARG B CA 1
ATOM 4950 C C . ARG B 1 232 ? 21.188 -6.852 7.035 1 76.06 232 ARG B C 1
ATOM 4952 O O . ARG B 1 232 ? 21.875 -7.41 6.168 1 76.06 232 ARG B O 1
ATOM 4959 N N . VAL B 1 233 ? 21.438 -5.641 7.477 1 76.25 233 VAL B N 1
ATOM 4960 C CA . VAL B 1 233 ? 22.594 -4.914 6.949 1 76.25 233 VAL B CA 1
ATOM 4961 C C . VAL B 1 233 ? 23.797 -5.133 7.855 1 76.25 233 VAL B C 1
ATOM 4963 O O . VAL B 1 233 ? 24.797 -4.418 7.754 1 76.25 233 VAL B O 1
ATOM 4966 N N . ASN B 1 234 ? 23.719 -6.016 8.805 1 80.88 234 ASN B N 1
ATOM 4967 C CA . ASN B 1 234 ? 24.781 -6.453 9.703 1 80.88 234 ASN B CA 1
ATOM 4968 C C . ASN B 1 234 ? 25.266 -5.324 10.602 1 80.88 234 ASN B C 1
ATOM 4970 O O . ASN B 1 234 ? 26.453 -5.172 10.836 1 80.88 234 ASN B O 1
ATOM 4974 N N . LEU B 1 235 ? 24.375 -4.578 11.008 1 80.5 235 LEU B N 1
ATOM 4975 C CA . LEU B 1 235 ? 24.688 -3.508 11.953 1 80.5 235 LEU B CA 1
ATOM 4976 C C . LEU B 1 235 ? 24.594 -4.004 13.391 1 80.5 235 LEU B C 1
ATOM 4978 O O . LEU B 1 235 ? 25.219 -3.439 14.289 1 80.5 235 LEU B O 1
ATOM 4982 N N . MET B 1 236 ? 23.734 -5.023 13.516 1 83.88 236 MET B N 1
ATOM 4983 C CA . MET B 1 236 ? 23.547 -5.578 14.852 1 83.88 236 MET B CA 1
ATOM 4984 C C . MET B 1 236 ? 23.125 -7.039 14.789 1 83.88 236 MET B C 1
ATOM 4986 O O . MET B 1 236 ? 22.828 -7.555 13.703 1 83.88 236 MET B O 1
ATOM 4990 N N . ASN B 1 237 ? 23.297 -7.637 15.906 1 87.88 237 ASN B N 1
ATOM 4991 C CA . ASN B 1 237 ? 22.719 -8.961 16.125 1 87.88 237 ASN B CA 1
ATOM 4992 C C . ASN B 1 237 ? 21.516 -8.906 17.062 1 87.88 237 ASN B C 1
ATOM 4994 O O . ASN B 1 237 ? 21.5 -8.102 18 1 87.88 237 ASN B O 1
ATOM 4998 N N . VAL B 1 238 ? 20.578 -9.766 16.797 1 87.06 238 VAL B N 1
ATOM 4999 C CA . VAL B 1 238 ? 19.359 -9.781 17.609 1 87.06 238 VAL B CA 1
ATOM 5000 C C . VAL B 1 238 ? 19.719 -10.016 19.078 1 87.06 238 VAL B C 1
ATOM 5002 O O . VAL B 1 238 ? 19.047 -9.508 19.969 1 87.06 238 VAL B O 1
ATOM 5005 N N . HIS B 1 239 ? 20.812 -10.656 19.281 1 90.44 239 HIS B N 1
ATOM 5006 C CA . HIS B 1 239 ? 21.25 -11 20.641 1 90.44 239 HIS B CA 1
ATOM 5007 C C . HIS B 1 239 ? 21.875 -9.805 21.344 1 90.44 239 HIS B C 1
ATOM 5009 O O . HIS B 1 239 ? 22.109 -9.844 22.547 1 90.44 239 HIS B O 1
ATOM 5015 N N . ASP B 1 240 ? 22.062 -8.727 20.609 1 91.44 240 ASP B N 1
ATOM 5016 C CA . ASP B 1 240 ? 22.531 -7.492 21.219 1 91.44 240 ASP B CA 1
ATOM 5017 C C . ASP B 1 240 ? 21.438 -6.832 22.047 1 91.44 240 ASP B C 1
ATOM 5019 O O . ASP B 1 240 ? 21.703 -5.992 22.906 1 91.44 240 ASP B O 1
ATOM 5023 N N . ILE B 1 241 ? 20.219 -7.25 21.75 1 92.81 241 ILE B N 1
ATOM 5024 C CA . ILE B 1 241 ? 19.094 -6.773 22.547 1 92.81 241 ILE B CA 1
ATOM 5025 C C . ILE B 1 241 ? 19.016 -7.535 23.859 1 92.81 241 ILE B C 1
ATOM 5027 O O . ILE B 1 241 ? 19.016 -8.766 23.875 1 92.81 241 ILE B O 1
ATOM 5031 N N . PRO B 1 242 ? 19 -6.848 24.906 1 94.56 242 PRO B N 1
ATOM 5032 C CA . PRO B 1 242 ? 19 -7.5 26.219 1 94.56 242 PRO B CA 1
ATOM 5033 C C . PRO B 1 242 ? 17.922 -8.586 26.328 1 94.56 242 PRO B C 1
ATOM 5035 O O . PRO B 1 242 ? 16.828 -8.43 25.812 1 94.56 242 PRO B O 1
ATOM 5038 N N . LYS B 1 243 ? 18.234 -9.625 27.031 1 94.75 243 LYS B N 1
ATOM 5039 C CA . LYS B 1 243 ? 17.406 -10.82 27.156 1 94.75 243 LYS B CA 1
ATOM 5040 C C . LYS B 1 243 ? 16.062 -10.484 27.812 1 94.75 243 LYS B C 1
ATOM 5042 O O . LYS B 1 243 ? 15.047 -11.086 27.484 1 94.75 243 LYS B O 1
ATOM 5047 N N . ASP B 1 244 ? 16.094 -9.617 28.688 1 95 244 ASP B N 1
ATOM 5048 C CA . ASP B 1 244 ? 14.875 -9.258 29.391 1 95 244 ASP B CA 1
ATOM 5049 C C . ASP B 1 244 ? 13.852 -8.656 28.438 1 95 244 ASP B C 1
ATOM 5051 O O . ASP B 1 244 ? 12.648 -8.906 28.578 1 95 244 ASP B O 1
ATOM 5055 N N . ILE B 1 245 ? 14.305 -7.891 27.5 1 95.69 245 ILE B N 1
ATOM 5056 C CA . ILE B 1 245 ? 13.422 -7.309 26.5 1 95.69 245 ILE B CA 1
ATOM 5057 C C . ILE B 1 245 ? 12.914 -8.398 25.562 1 95.69 245 ILE B C 1
ATOM 5059 O O . ILE B 1 245 ? 11.711 -8.477 25.297 1 95.69 245 ILE B O 1
ATOM 5063 N N . ARG B 1 246 ? 13.789 -9.258 25.156 1 95.12 246 ARG B N 1
ATOM 5064 C CA . ARG B 1 246 ? 13.445 -10.328 24.219 1 95.12 246 ARG B CA 1
ATOM 5065 C C . ARG B 1 246 ? 12.461 -11.305 24.844 1 95.12 246 ARG B C 1
ATOM 5067 O O . ARG B 1 246 ? 11.562 -11.812 24.172 1 95.12 246 ARG B O 1
ATOM 5074 N N . ASN B 1 247 ? 12.633 -11.547 26.078 1 95.56 247 ASN B N 1
ATOM 5075 C CA . ASN B 1 247 ? 11.734 -12.445 26.797 1 95.56 247 ASN B CA 1
ATOM 5076 C C . ASN B 1 247 ? 10.336 -11.859 26.922 1 95.56 247 ASN B C 1
ATOM 5078 O O . ASN B 1 247 ? 9.344 -12.594 26.906 1 95.56 247 ASN B O 1
ATOM 5082 N N . GLU B 1 248 ? 10.312 -10.586 27.062 1 95.81 248 GLU B N 1
ATOM 5083 C CA . GLU B 1 248 ? 9.039 -9.906 27.266 1 95.81 248 GLU B CA 1
ATOM 5084 C C . GLU B 1 248 ? 8.312 -9.672 25.953 1 95.81 248 GLU B C 1
ATOM 5086 O O . GLU B 1 248 ? 7.078 -9.727 25.891 1 95.81 248 GLU B O 1
ATOM 5091 N N . LEU B 1 249 ? 9 -9.375 24.891 1 95.75 249 LEU B N 1
ATOM 5092 C CA . LEU B 1 249 ? 8.375 -8.898 23.672 1 95.75 249 LEU B CA 1
ATOM 5093 C C . LEU B 1 249 ? 8.508 -9.938 22.562 1 95.75 249 LEU B C 1
ATOM 5095 O O . LEU B 1 249 ? 7.621 -10.055 21.703 1 95.75 249 LEU B O 1
ATOM 5099 N N . GLY B 1 250 ? 9.555 -10.656 22.531 1 93 250 GLY B N 1
ATOM 5100 C CA . GLY B 1 250 ? 9.82 -11.625 21.484 1 93 250 GLY B CA 1
ATOM 5101 C C . GLY B 1 250 ? 11.148 -11.398 20.781 1 93 250 GLY B C 1
ATOM 5102 O O . GLY B 1 250 ? 11.844 -10.422 21.062 1 93 250 GLY B O 1
ATOM 5103 N N . ASN B 1 251 ? 11.5 -12.312 19.844 1 88.81 251 ASN B N 1
ATOM 5104 C CA . ASN B 1 251 ? 12.82 -12.328 19.219 1 88.81 251 ASN B CA 1
ATOM 5105 C C . ASN B 1 251 ? 12.766 -11.859 17.766 1 88.81 251 ASN B C 1
ATOM 5107 O O . ASN B 1 251 ? 13.805 -11.539 17.172 1 88.81 251 ASN B O 1
ATOM 5111 N N . THR B 1 252 ? 11.594 -11.906 17.234 1 87.25 252 THR B N 1
ATOM 5112 C CA . THR B 1 252 ? 11.438 -11.492 15.844 1 87.25 252 THR B CA 1
ATOM 5113 C C . THR B 1 252 ? 10.438 -10.344 15.734 1 87.25 252 THR B C 1
ATOM 5115 O O . THR B 1 252 ? 9.648 -10.109 16.656 1 87.25 252 THR B O 1
ATOM 5118 N N . ASN B 1 253 ? 10.516 -9.602 14.648 1 88.5 253 ASN B N 1
ATOM 5119 C CA . ASN B 1 253 ? 9.578 -8.508 14.406 1 88.5 253 ASN B CA 1
ATOM 5120 C C . ASN B 1 253 ? 8.133 -8.977 14.523 1 88.5 253 ASN B C 1
ATOM 5122 O O . ASN B 1 253 ? 7.309 -8.312 15.148 1 88.5 253 ASN B O 1
ATOM 5126 N N . GLY B 1 254 ? 7.855 -10.141 13.914 1 87.25 254 GLY B N 1
ATOM 5127 C CA . GLY B 1 254 ? 6.512 -10.695 13.977 1 87.25 254 GLY B CA 1
ATOM 5128 C C . GLY B 1 254 ? 6.051 -10.984 15.391 1 87.25 254 GLY B C 1
ATOM 5129 O O . GLY B 1 254 ? 4.906 -10.695 15.75 1 87.25 254 GLY B O 1
ATOM 5130 N N . GLU B 1 255 ? 6.938 -11.523 16.203 1 89.94 255 GLU B N 1
ATOM 5131 C CA . GLU B 1 255 ? 6.617 -11.836 17.594 1 89.94 255 GLU B CA 1
ATOM 5132 C C . GLU B 1 255 ? 6.391 -10.57 18.422 1 89.94 255 GLU B C 1
ATOM 5134 O O . GLU B 1 255 ? 5.473 -10.516 19.234 1 89.94 255 GLU B O 1
ATOM 5139 N N . ILE B 1 256 ? 7.25 -9.641 18.203 1 93.19 256 ILE B N 1
ATOM 5140 C CA . ILE B 1 256 ? 7.172 -8.383 18.938 1 93.19 256 ILE B CA 1
ATOM 5141 C C . ILE B 1 256 ? 5.832 -7.707 18.656 1 93.19 256 ILE B C 1
ATOM 5143 O O . ILE B 1 256 ? 5.113 -7.328 19.578 1 93.19 256 ILE B O 1
ATOM 5147 N N . ILE B 1 257 ? 5.453 -7.602 17.422 1 92.94 257 ILE B N 1
ATOM 5148 C CA . ILE B 1 257 ? 4.207 -6.957 17.016 1 92.94 257 ILE B CA 1
ATOM 5149 C C . ILE B 1 257 ? 3.02 -7.719 17.594 1 92.94 257 ILE B C 1
ATOM 5151 O O . ILE B 1 257 ? 2.113 -7.113 18.188 1 92.94 257 ILE B O 1
ATOM 5155 N N . ASN B 1 258 ? 3.074 -9.016 17.469 1 92.31 258 ASN B N 1
ATOM 5156 C CA . ASN B 1 258 ? 1.979 -9.836 17.969 1 92.31 258 ASN B CA 1
ATOM 5157 C C . ASN B 1 258 ? 1.787 -9.664 19.469 1 92.31 258 ASN B C 1
ATOM 5159 O O . ASN B 1 258 ? 0.659 -9.523 19.938 1 92.31 258 ASN B O 1
ATOM 5163 N N . THR B 1 259 ? 2.881 -9.703 20.203 1 95.56 259 THR B N 1
ATOM 5164 C CA . THR B 1 259 ? 2.838 -9.555 21.641 1 95.56 259 THR B CA 1
ATOM 5165 C C . THR B 1 259 ? 2.232 -8.211 22.031 1 95.56 259 THR B C 1
ATOM 5167 O O . THR B 1 259 ? 1.352 -8.141 22.891 1 95.56 259 THR B O 1
ATOM 5170 N N . LEU B 1 260 ? 2.658 -7.215 21.406 1 96.06 260 LEU B N 1
ATOM 5171 C CA . LEU B 1 260 ? 2.236 -5.863 21.766 1 96.06 260 LEU B CA 1
ATOM 5172 C C . LEU B 1 260 ? 0.798 -5.609 21.328 1 96.06 260 LEU B C 1
ATOM 5174 O O . LEU B 1 260 ? 0.037 -4.945 22.047 1 96.06 260 LEU B O 1
ATOM 5178 N N . VAL B 1 261 ? 0.403 -6.129 20.203 1 95.38 261 VAL B N 1
ATOM 5179 C CA . VAL B 1 261 ? -0.959 -5.969 19.703 1 95.38 261 VAL B CA 1
ATOM 5180 C C . VAL B 1 261 ? -1.936 -6.688 20.641 1 95.38 261 VAL B C 1
ATOM 5182 O O . VAL B 1 261 ? -2.963 -6.129 21.016 1 95.38 261 VAL B O 1
ATOM 5185 N N . CYS B 1 262 ? -1.623 -7.938 20.984 1 95.69 262 CYS B N 1
ATOM 5186 C CA . CYS B 1 262 ? -2.475 -8.695 21.891 1 95.69 262 CYS B CA 1
ATOM 5187 C C . CYS B 1 262 ? -2.609 -7.984 23.234 1 95.69 262 CYS B C 1
ATOM 5189 O O . CYS B 1 262 ? -3.709 -7.883 23.781 1 95.69 262 CYS B O 1
ATOM 5191 N N . ASP B 1 263 ? -1.474 -7.512 23.703 1 97.19 263 ASP B N 1
ATOM 5192 C CA . ASP B 1 263 ? -1.468 -6.816 25 1 97.19 263 ASP B CA 1
ATOM 5193 C C . ASP B 1 263 ? -2.309 -5.543 24.922 1 97.19 263 ASP B C 1
ATOM 5195 O O . ASP B 1 263 ? -3.062 -5.242 25.859 1 97.19 263 ASP B O 1
ATOM 5199 N N . MET B 1 264 ? -2.18 -4.766 23.891 1 97 264 MET B N 1
ATOM 5200 C CA . MET B 1 264 ? -2.912 -3.512 23.719 1 97 264 MET B CA 1
ATOM 5201 C C . MET B 1 264 ? -4.414 -3.764 23.672 1 97 264 MET B C 1
ATOM 5203 O O . MET B 1 264 ? -5.195 -3.041 24.297 1 97 264 MET B O 1
ATOM 5207 N N . VAL B 1 265 ? -4.809 -4.801 22.891 1 97.12 265 VAL B N 1
ATOM 5208 C CA . VAL B 1 265 ? -6.223 -5.137 22.766 1 97.12 265 VAL B CA 1
ATOM 5209 C C . VAL B 1 265 ? -6.789 -5.527 24.125 1 97.12 265 VAL B C 1
ATOM 5211 O O . VAL B 1 265 ? -7.852 -5.047 24.531 1 97.12 265 VAL B O 1
ATOM 5214 N N . GLU B 1 266 ? -6.023 -6.328 24.828 1 96.38 266 GLU B N 1
ATOM 5215 C CA . GLU B 1 266 ? -6.465 -6.812 26.125 1 96.38 266 GLU B CA 1
ATOM 5216 C C . GLU B 1 266 ? -6.625 -5.66 27.125 1 96.38 266 GLU B C 1
ATOM 5218 O O . GLU B 1 266 ? -7.555 -5.656 27.938 1 96.38 266 GLU B O 1
ATOM 5223 N N . ASN B 1 267 ? -5.801 -4.68 27.031 1 97.06 267 ASN B N 1
ATOM 5224 C CA . ASN B 1 267 ? -5.766 -3.633 28.047 1 97.06 267 ASN B CA 1
ATOM 5225 C C . ASN B 1 267 ? -6.566 -2.408 27.625 1 97.06 267 ASN B C 1
ATOM 5227 O O . ASN B 1 267 ? -6.738 -1.468 28.391 1 97.06 267 ASN B O 1
ATOM 5231 N N . SER B 1 268 ? -7.121 -2.404 26.406 1 97.5 268 SER B N 1
ATOM 5232 C CA . SER B 1 268 ? -7.84 -1.239 25.906 1 97.5 268 SER B CA 1
ATOM 5233 C C . SER B 1 268 ? -9.305 -1.565 25.641 1 97.5 268 SER B C 1
ATOM 5235 O O . SER B 1 268 ? -10.133 -0.662 25.484 1 97.5 268 SER B O 1
ATOM 5237 N N . TYR B 1 269 ? -9.648 -2.824 25.547 1 96.06 269 TYR B N 1
ATOM 5238 C CA . TYR B 1 269 ? -10.992 -3.238 25.156 1 96.06 269 TYR B CA 1
ATOM 5239 C C . TYR B 1 269 ? -12.031 -2.697 26.125 1 96.06 269 TYR B C 1
ATOM 5241 O O . TYR B 1 269 ? -11.922 -2.889 27.328 1 96.06 269 TYR B O 1
ATOM 5249 N N . GLY B 1 270 ? -13.023 -2.004 25.594 1 94.62 270 GLY B N 1
ATOM 5250 C CA . GLY B 1 270 ? -14.125 -1.491 26.391 1 94.62 270 GLY B CA 1
ATOM 5251 C C . GLY B 1 270 ? -13.758 -0.278 27.219 1 94.62 270 GLY B C 1
ATOM 5252 O O . GLY B 1 270 ? -14.5 0.12 28.125 1 94.62 270 GLY B O 1
ATOM 5253 N N . ARG B 1 271 ? -12.602 0.324 26.938 1 96.12 271 ARG B N 1
ATOM 5254 C CA . ARG B 1 271 ? -12.133 1.465 27.719 1 96.12 271 ARG B CA 1
ATOM 5255 C C . ARG B 1 271 ? -11.992 2.705 26.844 1 96.12 271 ARG B C 1
ATOM 5257 O O . ARG B 1 271 ? -11.797 2.598 25.625 1 96.12 271 ARG B O 1
ATOM 5264 N N . ASP B 1 272 ? -12.102 3.84 27.516 1 97.12 272 ASP B N 1
ATOM 5265 C CA . ASP B 1 272 ? -11.922 5.113 26.812 1 97.12 272 ASP B CA 1
ATOM 5266 C C . ASP B 1 272 ? -10.461 5.547 26.844 1 97.12 272 ASP B C 1
ATOM 5268 O O . ASP B 1 272 ? -10.148 6.668 27.25 1 97.12 272 ASP B O 1
ATOM 5272 N N . CYS B 1 273 ? -9.633 4.637 26.516 1 96.75 273 CYS B N 1
ATOM 5273 C CA . CYS B 1 273 ? -8.195 4.863 26.406 1 96.75 273 CYS B CA 1
ATOM 5274 C C . CYS B 1 273 ? -7.523 3.748 25.625 1 96.75 273 CYS B C 1
ATOM 5276 O O . CYS B 1 273 ? -8.117 2.688 25.406 1 96.75 273 CYS B O 1
ATOM 5278 N N . ILE B 1 274 ? -6.41 3.984 25.078 1 97.44 274 ILE B N 1
ATOM 5279 C CA . ILE B 1 274 ? -5.562 3 24.422 1 97.44 274 ILE B CA 1
ATOM 5280 C C . ILE B 1 274 ? -4.277 2.803 25.219 1 97.44 274 ILE B C 1
ATOM 5282 O O . ILE B 1 274 ? -3.521 3.754 25.438 1 97.44 274 ILE B O 1
ATOM 5286 N N . ARG B 1 275 ? -4.012 1.562 25.641 1 96.38 275 ARG B N 1
ATOM 5287 C CA . ARG B 1 275 ? -2.857 1.425 26.516 1 96.38 275 ARG B CA 1
ATOM 5288 C C . ARG B 1 275 ? -2.275 0.016 26.438 1 96.38 275 ARG B C 1
ATOM 5290 O O . ARG B 1 275 ? -2.979 -0.932 26.078 1 96.38 275 ARG B O 1
ATOM 5297 N N . LEU B 1 276 ? -1.049 -0.074 26.703 1 96.75 276 LEU B N 1
ATOM 5298 C CA . LEU B 1 276 ? -0.345 -1.318 27 1 96.75 276 LEU B CA 1
ATOM 5299 C C . LEU B 1 276 ? -0.297 -1.583 28.5 1 96.75 276 LEU B C 1
ATOM 5301 O O . LEU B 1 276 ? -0.474 -0.663 29.297 1 96.75 276 LEU B O 1
ATOM 5305 N N . SER B 1 277 ? -0.121 -2.879 28.844 1 96.69 277 SER B N 1
ATOM 5306 C CA . SER B 1 277 ? 0.195 -3.158 30.25 1 96.69 277 SER B CA 1
ATOM 5307 C C . SER B 1 277 ? 1.515 -2.512 30.656 1 96.69 277 SER B C 1
ATOM 5309 O O . SER B 1 277 ? 2.373 -2.254 29.812 1 96.69 277 SER B O 1
ATOM 5311 N N . PRO B 1 278 ? 1.658 -2.215 31.922 1 94.94 278 PRO B N 1
ATOM 5312 C CA . PRO B 1 278 ? 2.904 -1.587 32.375 1 94.94 278 PRO B CA 1
ATOM 5313 C C . PRO B 1 278 ? 4.145 -2.385 31.969 1 94.94 278 PRO B C 1
ATOM 5315 O O . PRO B 1 278 ? 5.137 -1.806 31.531 1 94.94 278 PRO B O 1
ATOM 5318 N N . ASP B 1 279 ? 4.07 -3.691 32.031 1 95.75 279 ASP B N 1
ATOM 5319 C CA . ASP B 1 279 ? 5.215 -4.539 31.703 1 95.75 279 ASP B CA 1
ATOM 5320 C C . ASP B 1 279 ? 5.59 -4.402 30.234 1 95.75 279 ASP B C 1
ATOM 5322 O O . ASP B 1 279 ? 6.766 -4.211 29.906 1 95.75 279 ASP B O 1
ATOM 5326 N N . LYS B 1 280 ? 4.609 -4.52 29.375 1 96.5 280 LYS B N 1
ATOM 5327 C CA . LYS B 1 280 ? 4.887 -4.453 27.953 1 96.5 280 LYS B CA 1
ATOM 5328 C C . LYS B 1 280 ? 5.246 -3.029 27.531 1 96.5 280 LYS B C 1
ATOM 5330 O O . LYS B 1 280 ? 6.055 -2.834 26.625 1 96.5 280 LYS B O 1
ATOM 5335 N N . GLY B 1 281 ? 4.59 -2.064 28.203 1 94.69 281 GLY B N 1
ATOM 5336 C CA . GLY B 1 281 ? 4.93 -0.678 27.922 1 94.69 281 GLY B CA 1
ATOM 5337 C C . GLY B 1 281 ? 6.367 -0.338 28.266 1 94.69 281 GLY B C 1
ATOM 5338 O O . GLY B 1 281 ? 7.059 0.316 27.484 1 94.69 281 GLY B O 1
ATOM 5339 N N . GLN B 1 282 ? 6.777 -0.774 29.391 1 94.31 282 GLN B N 1
ATOM 5340 C CA . GLN B 1 282 ? 8.156 -0.537 29.812 1 94.31 282 GLN B CA 1
ATOM 5341 C C . GLN B 1 282 ? 9.148 -1.269 28.922 1 94.31 282 GLN B C 1
ATOM 5343 O O . GLN B 1 282 ? 10.211 -0.734 28.594 1 94.31 282 GLN B O 1
ATOM 5348 N N . ALA B 1 283 ? 8.789 -2.436 28.562 1 95.31 283 ALA B N 1
ATOM 5349 C CA . ALA B 1 283 ? 9.648 -3.205 27.672 1 95.31 283 ALA B CA 1
ATOM 5350 C C . ALA B 1 283 ? 9.789 -2.516 26.312 1 95.31 283 ALA B C 1
ATOM 5352 O O . ALA B 1 283 ? 10.875 -2.504 25.734 1 95.31 283 ALA B O 1
ATOM 5353 N N . LEU B 1 284 ? 8.672 -2.004 25.812 1 93.88 284 LEU B N 1
ATOM 5354 C CA . LEU B 1 284 ? 8.711 -1.271 24.547 1 93.88 284 LEU B CA 1
ATOM 5355 C C . LEU B 1 284 ? 9.609 -0.046 24.672 1 93.88 284 LEU B C 1
ATOM 5357 O O . LEU B 1 284 ? 10.414 0.228 23.766 1 93.88 284 LEU B O 1
ATOM 5361 N N . GLU B 1 285 ? 9.477 0.631 25.734 1 92.25 285 GLU B N 1
ATOM 5362 C CA . GLU B 1 285 ? 10.32 1.802 25.969 1 92.25 285 GLU B CA 1
ATOM 5363 C C . GLU B 1 285 ? 11.797 1.425 25.984 1 92.25 285 GLU B C 1
ATOM 5365 O O . GLU B 1 285 ? 12.625 2.109 25.375 1 92.25 285 GLU B O 1
ATOM 5370 N N . LYS B 1 286 ? 12.086 0.377 26.672 1 93.12 286 LYS B N 1
ATOM 5371 C CA . LYS B 1 286 ? 13.461 -0.105 26.734 1 93.12 286 LYS B CA 1
ATOM 5372 C C . LYS B 1 286 ? 13.969 -0.495 25.344 1 93.12 286 LYS B C 1
ATOM 5374 O O . LYS B 1 286 ? 15.125 -0.222 25 1 93.12 286 LYS B O 1
ATOM 5379 N N . LEU B 1 287 ? 13.109 -1.142 24.641 1 92.75 287 LEU B N 1
ATOM 5380 C CA . LEU B 1 287 ? 13.492 -1.577 23.297 1 92.75 287 LEU B CA 1
ATOM 5381 C C . LEU B 1 287 ? 13.812 -0.382 22.406 1 92.75 287 LEU B C 1
ATOM 5383 O O . LEU B 1 287 ? 14.805 -0.399 21.672 1 92.75 287 LEU B O 1
ATOM 5387 N N . ILE B 1 288 ? 13 0.633 22.453 1 89.75 288 ILE B N 1
ATOM 5388 C CA . ILE B 1 288 ? 13.195 1.835 21.641 1 89.75 288 ILE B CA 1
ATOM 5389 C C . ILE B 1 288 ? 14.523 2.492 22.016 1 89.75 288 ILE B C 1
ATOM 5391 O O . ILE B 1 288 ? 15.281 2.914 21.141 1 89.75 288 ILE B O 1
ATOM 5395 N N . ASN B 1 289 ? 14.797 2.557 23.234 1 89 289 ASN B N 1
ATOM 5396 C CA . ASN B 1 289 ? 16.047 3.129 23.688 1 89 289 ASN B CA 1
ATOM 5397 C C . ASN B 1 289 ? 17.25 2.316 23.203 1 89 289 ASN B C 1
ATOM 5399 O O . ASN B 1 289 ? 18.281 2.879 22.844 1 89 289 ASN B O 1
ATOM 5403 N N . GLU B 1 290 ? 17.109 1.029 23.234 1 90 290 GLU B N 1
ATOM 5404 C CA . GLU B 1 290 ? 18.188 0.164 22.734 1 90 290 GLU B CA 1
ATOM 5405 C C . GLU B 1 290 ? 18.406 0.361 21.234 1 90 290 GLU B C 1
ATOM 5407 O O . GLU B 1 290 ? 19.531 0.304 20.75 1 90 290 GLU B O 1
ATOM 5412 N N . ASN B 1 291 ? 17.266 0.497 20.516 1 87.75 291 ASN B N 1
ATOM 5413 C CA . ASN B 1 291 ? 17.359 0.772 19.094 1 87.75 291 ASN B CA 1
ATOM 5414 C C . ASN B 1 291 ? 18.188 2.035 18.812 1 87.75 291 ASN B C 1
ATOM 5416 O O . ASN B 1 291 ? 19.031 2.055 17.922 1 87.75 291 ASN B O 1
ATOM 5420 N N . ILE B 1 292 ? 17.891 3.02 19.594 1 84 292 ILE B N 1
ATOM 5421 C CA . ILE B 1 292 ? 18.594 4.285 19.438 1 84 292 ILE B CA 1
ATOM 5422 C C . ILE B 1 292 ? 20.094 4.078 19.703 1 84 292 ILE B C 1
ATOM 5424 O O . ILE B 1 292 ? 20.938 4.555 18.938 1 84 292 ILE B O 1
ATOM 5428 N N . ARG B 1 293 ? 20.406 3.346 20.641 1 85.12 293 ARG B N 1
ATOM 5429 C CA . ARG B 1 293 ? 21.781 3.109 21.047 1 85.12 293 ARG B CA 1
ATOM 5430 C C . ARG B 1 293 ? 22.516 2.258 20.016 1 85.12 293 ARG B C 1
ATOM 5432 O O . ARG B 1 293 ? 23.656 2.553 19.656 1 85.12 293 ARG B O 1
ATOM 5439 N N . LEU B 1 294 ? 21.875 1.261 19.484 1 84.44 294 LEU B N 1
ATOM 5440 C CA . LEU B 1 294 ? 22.547 0.243 18.672 1 84.44 294 LEU B CA 1
ATOM 5441 C C . LEU B 1 294 ? 22.5 0.616 17.203 1 84.44 294 LEU B C 1
ATOM 5443 O O . LEU B 1 294 ? 23.406 0.259 16.438 1 84.44 294 LEU B O 1
ATOM 5447 N N . ILE B 1 295 ? 21.453 1.271 16.766 1 81.31 295 ILE B N 1
ATOM 5448 C CA . ILE B 1 295 ? 21.219 1.447 15.336 1 81.31 295 ILE B CA 1
ATOM 5449 C C . ILE B 1 295 ? 21.578 2.877 14.93 1 81.31 295 ILE B C 1
ATOM 5451 O O . ILE B 1 295 ? 22.312 3.092 13.969 1 81.31 295 ILE B O 1
ATOM 5455 N N . TYR B 1 296 ? 21.203 3.852 15.609 1 74.38 296 TYR B N 1
ATOM 5456 C CA . TYR B 1 296 ? 21.219 5.234 15.148 1 74.38 296 TYR B CA 1
ATOM 5457 C C . TYR B 1 296 ? 22.562 5.879 15.398 1 74.38 296 TYR B C 1
ATOM 5459 O O . TYR B 1 296 ? 22.891 6.918 14.82 1 74.38 296 TYR B O 1
ATOM 5467 N N . LYS B 1 297 ? 23.406 5.215 16.141 1 73 297 LYS B N 1
ATOM 5468 C CA . LYS B 1 297 ? 24.734 5.77 16.422 1 73 297 LYS B CA 1
ATOM 5469 C C . LYS B 1 297 ? 25.812 5.035 15.633 1 73 297 LYS B C 1
ATOM 5471 O O . LYS B 1 297 ? 27 5.359 15.742 1 73 297 LYS B O 1
ATOM 5476 N N . ALA B 1 298 ? 25.406 4.207 14.773 1 73.25 298 ALA B N 1
ATOM 5477 C CA . ALA B 1 298 ? 26.359 3.445 13.969 1 73.25 298 ALA B CA 1
ATOM 5478 C C . ALA B 1 298 ? 27 4.328 12.914 1 73.25 298 ALA B C 1
ATOM 5480 O O . ALA B 1 298 ? 26.375 5.25 12.391 1 73.25 298 ALA B O 1
ATOM 5481 N N . ASP B 1 299 ? 28.25 4.047 12.555 1 70.12 299 ASP B N 1
ATOM 5482 C CA . ASP B 1 299 ? 29.078 4.828 11.633 1 70.12 299 ASP B CA 1
ATOM 5483 C C . ASP B 1 299 ? 28.406 4.926 10.258 1 70.12 299 ASP B C 1
ATOM 5485 O O . ASP B 1 299 ? 28.453 5.98 9.625 1 70.12 299 ASP B O 1
ATOM 5489 N N . LYS B 1 300 ? 27.953 3.891 9.844 1 69.81 300 LYS B N 1
ATOM 5490 C CA . LYS B 1 300 ? 27.312 3.877 8.523 1 69.81 300 LYS B CA 1
ATOM 5491 C C . LYS B 1 300 ? 26.188 4.898 8.445 1 69.81 300 LYS B C 1
ATOM 5493 O O . LYS B 1 300 ? 26 5.543 7.41 1 69.81 300 LYS B O 1
ATOM 5498 N N . ILE B 1 301 ? 25.516 5.09 9.461 1 73.38 301 ILE B N 1
ATOM 5499 C CA . ILE B 1 301 ? 24.406 6.027 9.523 1 73.38 301 ILE B CA 1
ATOM 5500 C C . ILE B 1 301 ? 24.938 7.461 9.531 1 73.38 301 ILE B C 1
ATOM 5502 O O . ILE B 1 301 ? 24.359 8.344 8.891 1 73.38 301 ILE B O 1
ATOM 5506 N N . THR B 1 302 ? 26.109 7.609 10.039 1 75.06 302 THR B N 1
ATOM 5507 C CA . THR B 1 302 ? 26.672 8.945 10.164 1 75.06 302 THR B CA 1
ATOM 5508 C C . THR B 1 302 ? 27.109 9.469 8.797 1 75.06 302 THR B C 1
ATOM 5510 O O . THR B 1 302 ? 26.969 10.656 8.5 1 75.06 302 THR B O 1
ATOM 5513 N N . ARG B 1 303 ? 27.672 8.625 8.016 1 77.5 303 ARG B N 1
ATOM 5514 C CA . ARG B 1 303 ? 28.094 9.031 6.68 1 77.5 303 ARG B CA 1
ATOM 5515 C C . ARG B 1 303 ? 26.906 9.461 5.836 1 77.5 303 ARG B C 1
ATOM 5517 O O . ARG B 1 303 ? 26.969 10.461 5.113 1 77.5 303 ARG B O 1
ATOM 5524 N N . TYR B 1 304 ? 25.875 8.789 5.992 1 77.19 304 TYR B N 1
ATOM 5525 C CA . TYR B 1 304 ? 24.656 9.109 5.262 1 77.19 304 TYR B CA 1
ATOM 5526 C C . TYR B 1 304 ? 24.047 10.422 5.746 1 77.19 304 TYR B C 1
ATOM 5528 O O . TYR B 1 304 ? 23.484 11.18 4.957 1 77.19 304 TYR B O 1
ATOM 5536 N N . GLU B 1 305 ? 24.203 10.602 6.957 1 83.44 305 GLU B N 1
ATOM 5537 C CA . GLU B 1 305 ? 23.688 11.844 7.543 1 83.44 305 GLU B CA 1
ATOM 5538 C C . GLU B 1 305 ? 24.406 13.062 6.969 1 83.44 305 GLU B C 1
ATOM 5540 O O . GLU B 1 305 ? 23.797 14.102 6.754 1 83.44 305 GLU B O 1
ATOM 5545 N N . LYS B 1 306 ? 25.672 12.922 6.68 1 87.88 306 LYS B N 1
ATOM 5546 C CA . LYS B 1 306 ? 26.438 14.023 6.113 1 87.88 306 LYS B CA 1
ATOM 5547 C C . LYS B 1 306 ? 26 14.32 4.68 1 87.88 306 LYS B C 1
ATOM 5549 O O . LYS B 1 306 ? 25.984 15.477 4.262 1 87.88 306 LYS B O 1
ATOM 5554 N N . ILE B 1 307 ? 25.719 13.312 4.027 1 87 307 ILE B N 1
ATOM 5555 C CA . ILE B 1 307 ? 25.234 13.477 2.658 1 87 307 ILE B CA 1
ATOM 5556 C C . ILE B 1 307 ? 23.906 14.211 2.66 1 87 307 ILE B C 1
ATOM 5558 O O . ILE B 1 307 ? 23.688 15.133 1.87 1 87 307 ILE B O 1
ATOM 5562 N N . ALA B 1 308 ? 23.031 13.758 3.525 1 89.94 308 ALA B N 1
ATOM 5563 C CA . ALA B 1 308 ? 21.734 14.406 3.66 1 89.94 308 ALA B CA 1
ATOM 5564 C C . ALA B 1 308 ? 21.891 15.875 4.023 1 89.94 308 ALA B C 1
ATOM 5566 O O . ALA B 1 308 ? 21.203 16.734 3.463 1 89.94 308 ALA B O 1
ATOM 5567 N N . GLU B 1 309 ? 22.766 16.109 4.883 1 93.88 309 GLU B N 1
ATOM 5568 C CA . GLU B 1 309 ? 23 17.469 5.355 1 93.88 309 GLU B CA 1
ATOM 5569 C C . GLU B 1 309 ? 23.5 18.375 4.23 1 93.88 309 GLU B C 1
ATOM 5571 O O . GLU B 1 309 ? 22.953 19.438 3.99 1 93.88 309 GLU B O 1
ATOM 5576 N N . ASN B 1 310 ? 24.5 17.922 3.533 1 94.75 310 ASN B N 1
ATOM 5577 C CA . ASN B 1 310 ? 25.062 18.719 2.443 1 94.75 310 ASN B CA 1
ATOM 5578 C C . ASN B 1 310 ? 24.047 18.953 1.329 1 94.75 310 ASN B C 1
ATOM 5580 O O . ASN B 1 310 ? 23.922 20.062 0.813 1 94.75 310 ASN B O 1
ATOM 5584 N N . THR B 1 311 ? 23.344 17.922 1.044 1 95.25 311 THR B N 1
ATOM 5585 C CA . THR B 1 311 ? 22.391 17.984 -0.048 1 95.25 311 THR B CA 1
ATOM 5586 C C . THR B 1 311 ? 21.25 18.953 0.283 1 95.25 311 THR B C 1
ATOM 5588 O O . THR B 1 311 ? 20.969 19.875 -0.491 1 95.25 311 THR B O 1
ATOM 5591 N N . LEU B 1 312 ? 20.672 18.812 1.433 1 97 312 LEU B N 1
ATOM 5592 C CA . LEU B 1 312 ? 19.469 19.578 1.773 1 97 312 LEU B CA 1
ATOM 5593 C C . LEU B 1 312 ? 19.828 21.016 2.131 1 97 312 LEU B C 1
ATOM 5595 O O . LEU B 1 312 ? 19.094 21.938 1.798 1 97 312 LEU B O 1
ATOM 5599 N N . GLU B 1 313 ? 20.922 21.203 2.795 1 97.19 313 GLU B N 1
ATOM 5600 C CA . GLU B 1 313 ? 21.375 22.562 3.086 1 97.19 313 GLU B CA 1
ATOM 5601 C C . GLU B 1 313 ? 21.719 23.312 1.806 1 97.19 313 GLU B C 1
ATOM 5603 O O . GLU B 1 313 ? 21.375 24.5 1.658 1 97.19 313 GLU B O 1
ATOM 5608 N N . GLY B 1 314 ? 22.438 22.594 0.968 1 97.31 314 GLY B N 1
ATOM 5609 C CA . GLY B 1 314 ? 22.766 23.188 -0.314 1 97.31 314 GLY B CA 1
ATOM 5610 C C . GLY B 1 314 ? 21.547 23.578 -1.127 1 97.31 314 GLY B C 1
ATOM 5611 O O . GLY B 1 314 ? 21.484 24.672 -1.692 1 97.31 314 GLY B O 1
ATOM 5612 N N . LEU B 1 315 ? 20.594 22.688 -1.189 1 97.81 315 LEU B N 1
ATOM 5613 C CA . LEU B 1 315 ? 19.359 22.969 -1.905 1 97.81 315 LEU B CA 1
ATOM 5614 C C . LEU B 1 315 ? 18.625 24.156 -1.279 1 97.81 315 LEU B C 1
ATOM 5616 O O . LEU B 1 315 ? 18.156 25.047 -1.99 1 97.81 315 LEU B O 1
ATOM 5620 N N . PHE B 1 316 ? 18.516 24.156 0.067 1 98.06 316 PHE B N 1
ATOM 5621 C CA . PHE B 1 316 ? 17.797 25.203 0.791 1 98.06 316 PHE B CA 1
ATOM 5622 C C . PHE B 1 316 ? 18.406 26.578 0.511 1 98.06 316 PHE B C 1
ATOM 5624 O O . PHE B 1 316 ? 17.688 27.5 0.138 1 98.06 316 PHE B O 1
ATOM 5631 N N . ASP B 1 317 ? 19.688 26.656 0.591 1 97.56 317 ASP B N 1
ATOM 5632 C CA . ASP B 1 317 ? 20.391 27.922 0.406 1 97.56 317 ASP B CA 1
ATOM 5633 C C . ASP B 1 317 ? 20.25 28.422 -1.029 1 97.56 317 ASP B C 1
ATOM 5635 O O . ASP B 1 317 ? 19.953 29.609 -1.255 1 97.56 317 ASP B O 1
ATOM 5639 N N . SER B 1 318 ? 20.453 27.547 -1.922 1 97.44 318 SER B N 1
ATOM 5640 C CA . SER B 1 318 ? 20.422 27.922 -3.33 1 97.44 318 SER B CA 1
ATOM 5641 C C . SER B 1 318 ? 19.016 28.375 -3.742 1 97.44 318 SER B C 1
ATOM 5643 O O . SER B 1 318 ? 18.859 29.391 -4.426 1 97.44 318 SER B O 1
ATOM 5645 N N . LEU B 1 319 ? 18.031 27.625 -3.355 1 97.81 319 LEU B N 1
ATOM 5646 C CA . LEU B 1 319 ? 16.656 27.938 -3.729 1 97.81 319 LEU B CA 1
ATOM 5647 C C . LEU B 1 319 ? 16.188 29.219 -3.041 1 97.81 319 LEU B C 1
ATOM 5649 O O . LEU B 1 319 ? 15.477 30.016 -3.645 1 97.81 319 LEU B O 1
ATOM 5653 N N . LEU B 1 320 ? 16.547 29.375 -1.781 1 97.62 320 LEU B N 1
ATOM 5654 C CA . LEU B 1 320 ? 16.188 30.594 -1.061 1 97.62 320 LEU B CA 1
ATOM 5655 C C . LEU B 1 320 ? 16.781 31.828 -1.729 1 97.62 320 LEU B C 1
ATOM 5657 O O . LEU B 1 320 ? 16.094 32.844 -1.915 1 97.62 320 LEU B O 1
ATOM 5661 N N . ASP B 1 321 ? 18.016 31.734 -2.088 1 96.69 321 ASP B N 1
ATOM 5662 C CA . ASP B 1 321 ? 18.719 32.844 -2.746 1 96.69 321 ASP B CA 1
ATOM 5663 C C . ASP B 1 321 ? 18.078 33.156 -4.105 1 96.69 321 ASP B C 1
ATOM 5665 O O . ASP B 1 321 ? 18.047 34.312 -4.523 1 96.69 321 ASP B O 1
ATOM 5669 N N . SER B 1 322 ? 17.625 32.125 -4.738 1 96.38 322 SER B N 1
ATOM 5670 C CA . SER B 1 322 ? 17.094 32.281 -6.09 1 96.38 322 SER B CA 1
ATOM 5671 C C . SER B 1 322 ? 15.797 33.094 -6.09 1 96.38 322 SER B C 1
ATOM 5673 O O . SER B 1 322 ? 15.383 33.594 -7.129 1 96.38 322 SER B O 1
ATOM 5675 N N . LEU B 1 323 ? 15.141 33.156 -4.977 1 96.19 323 LEU B N 1
ATOM 5676 C CA . LEU B 1 323 ? 13.852 33.844 -4.898 1 96.19 323 LEU B CA 1
ATOM 5677 C C . LEU B 1 323 ? 14.008 35.344 -4.973 1 96.19 323 LEU B C 1
ATOM 5679 O O . LEU B 1 323 ? 13.031 36.062 -5.199 1 96.19 323 LEU B O 1
ATOM 5683 N N . SER B 1 324 ? 15.227 35.875 -4.828 1 94.81 324 SER B N 1
ATOM 5684 C CA . SER B 1 324 ? 15.484 37.312 -5.004 1 94.81 324 SER B CA 1
ATOM 5685 C C . SER B 1 324 ? 15.156 37.781 -6.422 1 94.81 324 SER B C 1
ATOM 5687 O O . SER B 1 324 ? 14.828 38.938 -6.645 1 94.81 324 SER B O 1
ATOM 5689 N N . ASP B 1 325 ? 15.273 36.938 -7.398 1 94 325 ASP B N 1
ATOM 5690 C CA . ASP B 1 325 ? 14.883 37.156 -8.789 1 94 325 ASP B CA 1
ATOM 5691 C C . ASP B 1 325 ? 13.953 36.031 -9.281 1 94 325 ASP B C 1
ATOM 5693 O O . ASP B 1 325 ? 14.297 35.312 -10.203 1 94 325 ASP B O 1
ATOM 5697 N N . PHE B 1 326 ? 12.773 36.062 -8.773 1 93.81 326 PHE B N 1
ATOM 5698 C CA . PHE B 1 326 ? 11.812 35 -8.961 1 93.81 326 PHE B CA 1
ATOM 5699 C C . PHE B 1 326 ? 11.469 34.812 -10.43 1 93.81 326 PHE B C 1
ATOM 5701 O O . PHE B 1 326 ? 11.461 33.688 -10.945 1 93.81 326 PHE B O 1
ATOM 5708 N N . GLU B 1 327 ? 11.328 35.875 -11.211 1 93.81 327 GLU B N 1
ATOM 5709 C CA . GLU B 1 327 ? 10.891 35.812 -12.609 1 93.81 327 GLU B CA 1
ATOM 5710 C C . GLU B 1 327 ? 11.961 35.156 -13.484 1 93.81 327 GLU B C 1
ATOM 5712 O O . GLU B 1 327 ? 11.633 34.5 -14.477 1 93.81 327 GLU B O 1
ATOM 5717 N N . LYS B 1 328 ? 13.18 35.25 -13.047 1 94.62 328 LYS B N 1
ATOM 5718 C CA . LYS B 1 328 ? 14.281 34.719 -13.828 1 94.62 328 LYS B CA 1
ATOM 5719 C C . LYS B 1 328 ? 14.305 33.188 -13.742 1 94.62 328 LYS B C 1
ATOM 5721 O O . LYS B 1 328 ? 14.867 32.531 -14.609 1 94.62 328 LYS B O 1
ATOM 5726 N N . LEU B 1 329 ? 13.641 32.656 -12.773 1 95.69 329 LEU B N 1
ATOM 5727 C CA . LEU B 1 329 ? 13.641 31.219 -12.57 1 95.69 329 LEU B CA 1
ATOM 5728 C C . LEU B 1 329 ? 12.859 30.516 -13.68 1 95.69 329 LEU B C 1
ATOM 5730 O O . LEU B 1 329 ? 13.156 29.359 -14.016 1 95.69 329 LEU B O 1
ATOM 5734 N N . GLN B 1 330 ? 11.953 31.203 -14.227 1 94.31 330 GLN B N 1
ATOM 5735 C CA . GLN B 1 330 ? 11.062 30.625 -15.234 1 94.31 330 GLN B CA 1
ATOM 5736 C C . GLN B 1 330 ? 11.852 30.141 -16.453 1 94.31 330 GLN B C 1
ATOM 5738 O O . GLN B 1 330 ? 11.492 29.141 -17.062 1 94.31 330 GLN B O 1
ATOM 5743 N N . THR B 1 331 ? 12.953 30.828 -16.75 1 94.75 331 THR B N 1
ATOM 5744 C CA . THR B 1 331 ? 13.719 30.516 -17.953 1 94.75 331 THR B CA 1
ATOM 5745 C C . THR B 1 331 ? 15.133 30.062 -17.594 1 94.75 331 THR B C 1
ATOM 5747 O O . THR B 1 331 ? 16.031 30.125 -18.438 1 94.75 331 THR B O 1
ATOM 5750 N N . ASN B 1 332 ? 15.281 29.703 -16.391 1 93.75 332 ASN B N 1
ATOM 5751 C CA . ASN B 1 332 ? 16.609 29.281 -15.969 1 93.75 332 ASN B CA 1
ATOM 5752 C C . ASN B 1 332 ? 17.078 28.047 -16.734 1 93.75 332 ASN B C 1
ATOM 5754 O O . ASN B 1 332 ? 16.266 27.234 -17.172 1 93.75 332 ASN B O 1
ATOM 5758 N N . GLU B 1 333 ? 18.344 27.875 -16.906 1 92.56 333 GLU B N 1
ATOM 5759 C CA . GLU B 1 333 ? 18.922 26.734 -17.609 1 92.56 333 GLU B CA 1
ATOM 5760 C C . GLU B 1 333 ? 18.781 25.453 -16.797 1 92.56 333 GLU B C 1
ATOM 5762 O O . GLU B 1 333 ? 18.609 24.375 -17.359 1 92.56 333 GLU B O 1
ATOM 5767 N N . ASN B 1 334 ? 18.828 25.688 -15.508 1 93.69 334 ASN B N 1
ATOM 5768 C CA . ASN B 1 334 ? 18.672 24.531 -14.625 1 93.69 334 ASN B CA 1
ATOM 5769 C C . ASN B 1 334 ? 17.203 24.141 -14.469 1 93.69 334 ASN B C 1
ATOM 5771 O O . ASN B 1 334 ? 16.375 24.984 -14.133 1 93.69 334 ASN B O 1
ATOM 5775 N N . LYS B 1 335 ? 16.938 22.922 -14.633 1 94.19 335 LYS B N 1
ATOM 5776 C CA . LYS B 1 335 ? 15.586 22.391 -14.57 1 94.19 335 LYS B CA 1
ATOM 5777 C C . LYS B 1 335 ? 14.984 22.578 -13.18 1 94.19 335 LYS B C 1
ATOM 5779 O O . LYS B 1 335 ? 13.789 22.844 -13.039 1 94.19 335 LYS B O 1
ATOM 5784 N N . VAL B 1 336 ? 15.82 22.453 -12.18 1 95.31 336 VAL B N 1
ATOM 5785 C CA . VAL B 1 336 ? 15.344 22.516 -10.805 1 95.31 336 VAL B CA 1
ATOM 5786 C C . VAL B 1 336 ? 14.758 23.891 -10.516 1 95.31 336 VAL B C 1
ATOM 5788 O O . VAL B 1 336 ? 13.727 24 -9.844 1 95.31 336 VAL B O 1
ATOM 5791 N N . TYR B 1 337 ? 15.367 24.906 -11.016 1 96.69 337 TYR B N 1
ATOM 5792 C CA . TYR B 1 337 ? 14.875 26.25 -10.789 1 96.69 337 TYR B CA 1
ATOM 5793 C C . TYR B 1 337 ? 13.562 26.484 -11.523 1 96.69 337 TYR B C 1
ATOM 5795 O O . TYR B 1 337 ? 12.664 27.156 -11.016 1 96.69 337 TYR B O 1
ATOM 5803 N N . ARG B 1 338 ? 13.469 25.906 -12.672 1 96.62 338 ARG B N 1
ATOM 5804 C CA . ARG B 1 338 ? 12.211 26.016 -13.414 1 96.62 338 ARG B CA 1
ATOM 5805 C C . ARG B 1 338 ? 11.094 25.266 -12.703 1 96.62 338 ARG B C 1
ATOM 5807 O O . ARG B 1 338 ? 9.961 25.766 -12.625 1 96.62 338 ARG B O 1
ATOM 5814 N N . MET B 1 339 ? 11.414 24.141 -12.203 1 95.31 339 MET B N 1
ATOM 5815 C CA . MET B 1 339 ? 10.438 23.359 -11.453 1 95.31 339 MET B CA 1
ATOM 5816 C C . MET B 1 339 ? 10 24.094 -10.188 1 95.31 339 MET B C 1
ATOM 5818 O O . MET B 1 339 ? 8.828 24.062 -9.82 1 95.31 339 MET B O 1
ATOM 5822 N N . PHE B 1 340 ? 10.984 24.703 -9.555 1 96.62 340 PHE B N 1
ATOM 5823 C CA . PHE B 1 340 ? 10.703 25.469 -8.352 1 96.62 340 PHE B CA 1
ATOM 5824 C C . PHE B 1 340 ? 9.781 26.641 -8.656 1 96.62 340 PHE B C 1
ATOM 5826 O O . PHE B 1 340 ? 8.828 26.906 -7.922 1 96.62 340 PHE B O 1
ATOM 5833 N N . TYR B 1 341 ? 10.055 27.312 -9.742 1 96.12 341 TYR B N 1
ATOM 5834 C CA . TYR B 1 341 ? 9.195 28.406 -10.188 1 96.12 341 TYR B CA 1
ATOM 5835 C C . TYR B 1 341 ? 7.762 27.922 -10.391 1 96.12 341 TYR B C 1
ATOM 5837 O O . TYR B 1 341 ? 6.816 28.531 -9.883 1 96.12 341 TYR B O 1
ATOM 5845 N N . ASN B 1 342 ? 7.613 26.844 -11.133 1 93.69 342 ASN B N 1
ATOM 5846 C CA . ASN B 1 342 ? 6.293 26.281 -11.414 1 93.69 342 ASN B CA 1
ATOM 5847 C C . ASN B 1 342 ? 5.578 25.859 -10.141 1 93.69 342 ASN B C 1
ATOM 5849 O O . ASN B 1 342 ? 4.363 26.016 -10.023 1 93.69 342 ASN B O 1
ATOM 5853 N N . PHE B 1 343 ? 6.32 25.297 -9.227 1 93.06 343 PHE B N 1
ATOM 5854 C CA . PHE B 1 343 ? 5.77 24.859 -7.953 1 93.06 343 PHE B CA 1
ATOM 5855 C C . PHE B 1 343 ? 5.145 26.031 -7.203 1 93.06 343 PHE B C 1
ATOM 5857 O O . PHE B 1 343 ? 4.012 25.938 -6.73 1 93.06 343 PHE B O 1
ATOM 5864 N N . ILE B 1 344 ? 5.891 27.062 -7.133 1 93.56 344 ILE B N 1
ATOM 5865 C CA . ILE B 1 344 ? 5.422 28.234 -6.398 1 93.56 344 ILE B CA 1
ATOM 5866 C C . ILE B 1 344 ? 4.242 28.875 -7.129 1 93.56 344 ILE B C 1
ATOM 5868 O O . ILE B 1 344 ? 3.256 29.266 -6.5 1 93.56 344 ILE B O 1
ATOM 5872 N N . ALA B 1 345 ? 4.379 28.891 -8.422 1 89.06 345 ALA B N 1
ATOM 5873 C CA . ALA B 1 345 ? 3.332 29.516 -9.234 1 89.06 345 ALA B CA 1
ATOM 5874 C C . ALA B 1 345 ? 2.021 28.734 -9.117 1 89.06 345 ALA B C 1
ATOM 5876 O O . ALA B 1 345 ? 0.939 29.328 -9.172 1 89.06 345 ALA B O 1
ATOM 5877 N N . ASP B 1 346 ? 2.1 27.453 -8.93 1 85.19 346 ASP B N 1
ATOM 5878 C CA . ASP B 1 346 ? 0.931 26.578 -8.906 1 85.19 346 ASP B CA 1
ATOM 5879 C C . ASP B 1 346 ? 0.257 26.594 -7.535 1 85.19 346 ASP B C 1
ATOM 5881 O O . ASP B 1 346 ? -0.899 26.188 -7.402 1 85.19 346 ASP B O 1
ATOM 5885 N N . LYS B 1 347 ? 1.043 27.047 -6.598 1 85.81 347 LYS B N 1
ATOM 5886 C CA . LYS B 1 347 ? 0.509 27.031 -5.238 1 85.81 347 LYS B CA 1
ATOM 5887 C C . LYS B 1 347 ? 0.021 28.406 -4.816 1 85.81 347 LYS B C 1
ATOM 5889 O O . LYS B 1 347 ? 0.617 29.422 -5.188 1 85.81 347 LYS B O 1
ATOM 5894 N N . ALA B 1 348 ? -1.087 28.516 -4.277 1 80.88 348 ALA B N 1
ATOM 5895 C CA . ALA B 1 348 ? -1.674 29.781 -3.844 1 80.88 348 ALA B CA 1
ATOM 5896 C C . ALA B 1 348 ? -1.104 30.219 -2.498 1 80.88 348 ALA B C 1
ATOM 5898 O O . ALA B 1 348 ? -1.809 30.188 -1.484 1 80.88 348 ALA B O 1
ATOM 5899 N N . TYR B 1 349 ? 0.199 30.688 -2.59 1 89.38 349 TYR B N 1
ATOM 5900 C CA . TYR B 1 349 ? 0.815 31.141 -1.348 1 89.38 349 TYR B CA 1
ATOM 5901 C C . TYR B 1 349 ? 0.283 32.5 -0.943 1 89.38 349 TYR B C 1
ATOM 5903 O O . TYR B 1 349 ? 0.073 33.375 -1.795 1 89.38 349 TYR B O 1
ATOM 5911 N N . ASP B 1 350 ? 0.036 32.625 0.298 1 85.88 350 ASP B N 1
ATOM 5912 C CA . ASP B 1 350 ? -0.375 33.906 0.845 1 85.88 350 ASP B CA 1
ATOM 5913 C C . ASP B 1 350 ? 0.832 34.812 1.084 1 85.88 350 ASP B C 1
ATOM 5915 O O . ASP B 1 350 ? 1.951 34.312 1.263 1 85.88 350 ASP B O 1
ATOM 5919 N N . GLU B 1 351 ? 0.579 36.062 1.134 1 85.31 351 GLU B N 1
ATOM 5920 C CA . GLU B 1 351 ? 1.636 37.031 1.354 1 85.31 351 GLU B CA 1
ATOM 5921 C C . GLU B 1 351 ? 2.33 36.812 2.693 1 85.31 351 GLU B C 1
ATOM 5923 O O . GLU B 1 351 ? 3.51 37.125 2.852 1 85.31 351 GLU B O 1
ATOM 5928 N N . SER B 1 352 ? 1.646 36.156 3.549 1 85.75 352 SER B N 1
ATOM 5929 C CA . SER B 1 352 ? 2.184 35.969 4.891 1 85.75 352 SER B CA 1
ATOM 5930 C C . SER B 1 352 ? 3.152 34.781 4.938 1 85.75 352 SER B C 1
ATOM 5932 O O . SER B 1 352 ? 3.918 34.656 5.891 1 85.75 352 SER B O 1
ATOM 5934 N N . GLU B 1 353 ? 3.186 33.969 3.961 1 89.94 353 GLU B N 1
ATOM 5935 C CA . GLU B 1 353 ? 4.062 32.812 3.951 1 89.94 353 GLU B CA 1
ATOM 5936 C C . GLU B 1 353 ? 5.477 33.188 3.525 1 89.94 353 GLU B C 1
ATOM 5938 O O . GLU B 1 353 ? 5.672 33.812 2.482 1 89.94 353 GLU B O 1
ATOM 5943 N N . SER B 1 354 ? 6.441 32.844 4.305 1 93.19 354 SER B N 1
ATOM 5944 C CA . SER B 1 354 ? 7.832 33.25 4.105 1 93.19 354 SER B CA 1
ATOM 5945 C C . SER B 1 354 ? 8.453 32.531 2.91 1 93.19 354 SER B C 1
ATOM 5947 O O . SER B 1 354 ? 7.984 31.453 2.512 1 93.19 354 SER B O 1
ATOM 5949 N N . ASP B 1 355 ? 9.5 33.094 2.377 1 95.5 355 ASP B N 1
ATOM 5950 C CA . ASP B 1 355 ? 10.266 32.469 1.309 1 95.5 355 ASP B CA 1
ATOM 5951 C C . ASP B 1 355 ? 10.867 31.125 1.771 1 95.5 355 ASP B C 1
ATOM 5953 O O . ASP B 1 355 ? 10.922 30.172 1.002 1 95.5 355 ASP B O 1
ATOM 5957 N N . ALA B 1 356 ? 11.25 31.141 3.045 1 96.31 356 ALA B N 1
ATOM 5958 C CA . ALA B 1 356 ? 11.805 29.906 3.609 1 96.31 356 ALA B CA 1
ATOM 5959 C C . ALA B 1 356 ? 10.781 28.781 3.576 1 96.31 356 ALA B C 1
ATOM 5961 O O . ALA B 1 356 ? 11.133 27.625 3.32 1 96.31 356 ALA B O 1
ATOM 5962 N N . GLN B 1 357 ? 9.547 29.109 3.803 1 95.69 357 GLN B N 1
ATOM 5963 C CA . GLN B 1 357 ? 8.477 28.125 3.795 1 95.69 357 GLN B CA 1
ATOM 5964 C C . GLN B 1 357 ? 8.25 27.562 2.393 1 95.69 357 GLN B C 1
ATOM 5966 O O . GLN B 1 357 ? 8.023 26.359 2.225 1 95.69 357 GLN B O 1
ATOM 5971 N N . LYS B 1 358 ? 8.273 28.422 1.406 1 96.56 358 LYS B N 1
ATOM 5972 C CA . LYS B 1 358 ? 8.125 27.984 0.02 1 96.56 358 LYS B CA 1
ATOM 5973 C C . LYS B 1 358 ? 9.227 27 -0.36 1 96.56 358 LYS B C 1
ATOM 5975 O O . LYS B 1 358 ? 8.953 26 -1.02 1 96.56 358 LYS B O 1
ATOM 5980 N N . VAL B 1 359 ? 10.414 27.328 0.093 1 97.5 359 VAL B N 1
ATOM 5981 C CA . VAL B 1 359 ? 11.57 26.484 -0.21 1 97.5 359 VAL B CA 1
ATOM 5982 C C . VAL B 1 359 ? 11.406 25.125 0.462 1 97.5 359 VAL B C 1
ATOM 5984 O O . VAL B 1 359 ? 11.602 24.078 -0.173 1 97.5 359 VAL B O 1
ATOM 5987 N N . ILE B 1 360 ? 10.992 25.141 1.695 1 97.12 360 ILE B N 1
ATOM 5988 C CA . ILE B 1 360 ? 10.883 23.906 2.469 1 97.12 360 ILE B CA 1
ATOM 5989 C C . ILE B 1 360 ? 9.758 23.047 1.899 1 97.12 360 ILE B C 1
ATOM 5991 O O . ILE B 1 360 ? 9.867 21.828 1.869 1 97.12 360 ILE B O 1
ATOM 5995 N N . ASP B 1 361 ? 8.688 23.656 1.482 1 96.56 361 ASP B N 1
ATOM 5996 C CA . ASP B 1 361 ? 7.586 22.922 0.874 1 96.56 361 ASP B CA 1
ATOM 5997 C C . ASP B 1 361 ? 8.047 22.172 -0.369 1 96.56 361 ASP B C 1
ATOM 5999 O O . ASP B 1 361 ? 7.609 21.047 -0.618 1 96.56 361 ASP B O 1
ATOM 6003 N N . PHE B 1 362 ? 8.898 22.812 -1.085 1 97.06 362 PHE B N 1
ATOM 6004 C CA . PHE B 1 362 ? 9.406 22.219 -2.314 1 97.06 362 PHE B CA 1
ATOM 6005 C C . PHE B 1 362 ? 10.375 21.078 -2.004 1 97.06 362 PHE B C 1
ATOM 6007 O O . PHE B 1 362 ? 10.258 19.984 -2.547 1 97.06 362 PHE B O 1
ATOM 6014 N N . ILE B 1 363 ? 11.281 21.328 -1.089 1 97.56 363 ILE B N 1
ATOM 6015 C CA . ILE B 1 363 ? 12.336 20.359 -0.776 1 97.56 363 ILE B CA 1
ATOM 6016 C C . ILE B 1 363 ? 11.734 19.141 -0.084 1 97.56 363 ILE B C 1
ATOM 6018 O O . ILE B 1 363 ? 12.078 18 -0.407 1 97.56 363 ILE B O 1
ATOM 6022 N N . ALA B 1 364 ? 10.836 19.359 0.857 1 96.44 364 ALA B N 1
ATOM 6023 C CA . ALA B 1 364 ? 10.266 18.266 1.647 1 96.44 364 ALA B CA 1
ATOM 6024 C C . ALA B 1 364 ? 9.445 17.328 0.771 1 96.44 364 ALA B C 1
ATOM 6026 O O . ALA B 1 364 ? 9.242 16.156 1.12 1 96.44 364 ALA B O 1
ATOM 6027 N N . GLY B 1 365 ? 8.969 17.812 -0.358 1 94.31 365 GLY B N 1
ATOM 6028 C CA . GLY B 1 365 ? 8.172 17 -1.265 1 94.31 365 GLY B CA 1
ATOM 6029 C C . GLY B 1 365 ? 9.016 16.141 -2.182 1 94.31 365 GLY B C 1
ATOM 6030 O O . GLY B 1 365 ? 8.492 15.266 -2.883 1 94.31 365 GLY B O 1
ATOM 6031 N N . MET B 1 366 ? 10.352 16.297 -2.123 1 93.94 366 MET B N 1
ATOM 6032 C CA . MET B 1 366 ? 11.258 15.562 -3.01 1 93.94 366 MET B CA 1
ATOM 6033 C C . MET B 1 366 ? 11.477 14.141 -2.506 1 93.94 366 MET B C 1
ATOM 6035 O O . MET B 1 366 ? 11.297 13.859 -1.32 1 93.94 366 MET B O 1
ATOM 6039 N N . THR B 1 367 ? 11.734 13.25 -3.436 1 91.44 367 THR B N 1
ATOM 6040 C CA . THR B 1 367 ? 12.273 11.938 -3.078 1 91.44 367 THR B CA 1
ATOM 6041 C C . THR B 1 367 ? 13.773 12.031 -2.799 1 91.44 367 THR B C 1
ATOM 6043 O O . THR B 1 367 ? 14.414 13.031 -3.125 1 91.44 367 THR B O 1
ATOM 6046 N N . ASP B 1 368 ? 14.328 10.961 -2.232 1 89.88 368 ASP B N 1
ATOM 6047 C CA . ASP B 1 368 ? 15.758 10.961 -1.911 1 89.88 368 ASP B CA 1
ATOM 6048 C C . ASP B 1 368 ? 16.594 11.133 -3.172 1 89.88 368 ASP B C 1
ATOM 6050 O O . ASP B 1 368 ? 17.469 12 -3.227 1 89.88 368 ASP B O 1
ATOM 6054 N N . GLN B 1 369 ? 16.328 10.383 -4.176 1 87 369 GLN B N 1
ATOM 6055 C CA . GLN B 1 369 ? 17.109 10.398 -5.41 1 87 369 GLN B CA 1
ATOM 6056 C C . GLN B 1 369 ? 16.922 11.719 -6.152 1 87 369 GLN B C 1
ATOM 6058 O O . GLN B 1 369 ? 17.859 12.242 -6.75 1 87 369 GLN B O 1
ATOM 6063 N N . PHE B 1 370 ? 15.711 12.234 -6.133 1 91.12 370 PHE B N 1
ATOM 6064 C CA . PHE B 1 370 ? 15.445 13.5 -6.809 1 91.12 370 PHE B CA 1
ATOM 6065 C C . PHE B 1 370 ? 16.188 14.648 -6.133 1 91.12 370 PHE B C 1
ATOM 6067 O O . PHE B 1 370 ? 16.734 15.523 -6.805 1 91.12 370 PHE B O 1
ATOM 6074 N N . ALA B 1 371 ? 16.203 14.664 -4.832 1 93.75 371 ALA B N 1
ATOM 6075 C CA . ALA B 1 371 ? 16.938 15.68 -4.086 1 93.75 371 ALA B CA 1
ATOM 6076 C C . ALA B 1 371 ? 18.422 15.656 -4.438 1 93.75 371 ALA B C 1
ATOM 6078 O O . ALA B 1 371 ? 19.031 16.703 -4.641 1 93.75 371 ALA B O 1
ATOM 6079 N N . GLN B 1 372 ? 18.922 14.484 -4.547 1 91.5 372 GLN B N 1
ATOM 6080 C CA . GLN B 1 372 ? 20.344 14.336 -4.902 1 91.5 372 GLN B CA 1
ATOM 6081 C C . GLN B 1 372 ? 20.594 14.82 -6.324 1 91.5 372 GLN B C 1
ATOM 6083 O O . GLN B 1 372 ? 21.594 15.492 -6.582 1 91.5 372 GLN B O 1
ATOM 6088 N N . SER B 1 373 ? 19.719 14.484 -7.199 1 92.88 373 SER B N 1
ATOM 6089 C CA . SER B 1 373 ? 19.875 14.906 -8.586 1 92.88 373 SER B CA 1
ATOM 6090 C C . SER B 1 373 ? 19.797 16.422 -8.711 1 92.88 373 SER B C 1
ATOM 6092 O O . SER B 1 373 ? 20.531 17.031 -9.492 1 92.88 373 SER B O 1
ATOM 6094 N N . CYS B 1 374 ? 18.891 17.031 -8.008 1 95.06 374 CYS B N 1
ATOM 6095 C CA . CYS B 1 374 ? 18.75 18.469 -8.016 1 95.06 374 CYS B CA 1
ATOM 6096 C C . CYS B 1 374 ? 20 19.156 -7.469 1 95.06 374 CYS B C 1
ATOM 6098 O O . CYS B 1 374 ? 20.453 20.156 -8.016 1 95.06 374 CYS B O 1
ATOM 6100 N N . PHE B 1 375 ? 20.531 18.578 -6.391 1 95.25 375 PHE B N 1
ATOM 6101 C CA . PHE B 1 375 ? 21.75 19.094 -5.801 1 95.25 375 PHE B CA 1
ATOM 6102 C C . PHE B 1 375 ? 22.906 19.047 -6.801 1 95.25 375 PHE B C 1
ATOM 6104 O O . PHE B 1 375 ? 23.656 20.016 -6.945 1 95.25 375 PHE B O 1
ATOM 6111 N N . GLU B 1 376 ? 23 17.953 -7.477 1 94.12 376 GLU B N 1
ATOM 6112 C CA . GLU B 1 376 ? 24.047 17.766 -8.469 1 94.12 376 GLU B CA 1
ATOM 6113 C C . GLU B 1 376 ? 23.891 18.734 -9.633 1 94.12 376 GLU B C 1
ATOM 6115 O O . GLU B 1 376 ? 24.875 19.25 -10.164 1 94.12 376 GLU B O 1
ATOM 6120 N N . GLU B 1 377 ? 22.719 18.953 -10.031 1 94.25 377 GLU B N 1
ATOM 6121 C CA . GLU B 1 377 ? 22.422 19.891 -11.125 1 94.25 377 GLU B CA 1
ATOM 6122 C C . GLU B 1 377 ? 22.875 21.297 -10.766 1 94.25 377 GLU B C 1
ATOM 6124 O O . GLU B 1 377 ? 23.375 22.031 -11.625 1 94.25 377 GLU B O 1
ATOM 6129 N N . ILE B 1 378 ? 22.75 21.672 -9.562 1 93.56 378 ILE B N 1
ATOM 6130 C CA . ILE B 1 378 ? 23.047 23.031 -9.117 1 93.56 378 ILE B CA 1
ATOM 6131 C C . ILE B 1 378 ? 24.547 23.188 -8.906 1 93.56 378 ILE B C 1
ATOM 6133 O O . ILE B 1 378 ? 25.141 24.203 -9.273 1 93.56 378 ILE B O 1
ATOM 6137 N N . TYR B 1 379 ? 25.188 22.188 -8.414 1 91.75 379 TYR B N 1
ATOM 6138 C CA . TYR B 1 379 ? 26.562 22.391 -7.941 1 91.75 379 TYR B CA 1
ATOM 6139 C C . TYR B 1 379 ? 27.562 21.656 -8.836 1 91.75 379 TYR B C 1
ATOM 6141 O O . TYR B 1 379 ? 28.75 21.922 -8.789 1 91.75 379 TYR B O 1
ATOM 6149 N N . TRP B 1 380 ? 27.156 20.688 -9.562 1 83.69 380 TRP B N 1
ATOM 6150 C CA . TRP B 1 380 ? 28.125 19.922 -10.359 1 83.69 380 TRP B CA 1
ATOM 6151 C C . TRP B 1 380 ? 27.891 20.141 -11.844 1 83.69 380 TRP B C 1
ATOM 6153 O O . TRP B 1 380 ? 28.703 19.75 -12.68 1 83.69 380 TRP B O 1
ATOM 6163 N N . MET B 1 381 ? 26.75 20.578 -12.305 1 65.5 381 MET B N 1
ATOM 6164 C CA . MET B 1 381 ? 26.578 20.875 -13.727 1 65.5 381 MET B CA 1
ATOM 6165 C C . MET B 1 381 ? 26.844 22.344 -14.023 1 65.5 381 MET B C 1
ATOM 6167 O O . MET B 1 381 ? 26.5 23.219 -13.219 1 65.5 381 MET B O 1
#

pLDDT: mean 90.05, std 9.71, range [49.94, 98.81]